Protein AF-A0A2S2QMV0-F1 (afdb_monomer_lite)

Sequence (552 aa):
MNSTLVANVKKAFTGETRDLVDPFVQVSFAGLTGKTSVRKHSYSPVWNEQIVFSEMFPPLCQRIKIQLKDNDPVNTIIGTHFIDLKSISNDGERGFPPTFGPTFIHMYGSTRDYSILDKHATLNTGLGEGVSYRARLLVAIRTEITENTEFMNSGVDVEPTYPITETSYCRNEEFFLFMTILDASMIDKKLGEKPIYFELSIGNAGNMIDGHNESSSQEDHDKINVLESVISESWQSTTAAIKPISNDKVYYYLPLREDKPCLHVKSIWPDYRRRMYNSNIINKISDKLEEGLNEVSFLVDDDDPGKEEKLKFVLDELSSSCNRYVNFTKGVGCGQGLGKTKLDKERMKLCLREMEQIGKMSRTLKAIVTKNSFKERYRTATSYLQKIKALIEDPQHSLPDIFLWMVSNGKRVAYQRIMARHLIYSVADEECGKFCSKVHTMFLKLPGKKNYGSSGWSVPAKLQVYTWLGEMKHKKYLANGLPKGYNITPELFNAENPRLPPPAYIHYCEKYTFQLRAYMYQARSLIGSDASGLSDPYAQIIFCENSTKTQV

Secondary structure (DSSP, 8-state):
--HHHHHHHHHHHH-----S--EEEEEEETTEEEEPPPPSS-SS----EEEEEE--SS-S--EEEEEEEE-STT--EEEEEEEEHHHH-B-STT-B--EEEEEEEEEEES----SSS-TTGGGTTTSS---EEEEEEEEEEE------TT--S-EEEEEE-PPP-GGGT--EEEEEEEEEEEEEE-B-TTTTTS-EEEEEEETTBT--SS-----TT-SSS-TTS-S-----SS-B-BPPPB--B-SSSS-BB---TTEEEEEEEEEEEE--HHHHHHHHHHHHHHHHHHHHHHHHHHHHHTT-TTHHHHHHHHHHHHHHHHHHHHHHHHHT-----TT--HHHHHHHHHHHHHHHHHHHHHHHHHHT--TTTHHHHHHHHHHHHHHHHHHH--SS--SPPEEEEEEETTEEEEEEEE-GGGTB--SSGGGS-TTBTEEEEEE-B-SGGGGSSTTTT--S-EEEEEEEEEEGGGGGGTTTTSPTTB---HHHHTTT-TTSPPPSEEEB----------------SPPP-STTS------EEEETTEEEE---

Foldseek 3Di:
DFLVVVVVVCCVVVVDLFADFFKKKWKDWLNDIDIFDTRPRDPDDDGQKDKDWQDDPPRPTFKMKMWIFGPDPVGQTLFIDIDGQVLQWDDDPLIDGRKDDQAKDWGAFADPPPDPDRVGSVRRVVPDDGQDTRDIDRDIDDDDDDPDPPSPDTDIDMGHHDDDDVVQAFDKFKKKKKKWFPWKKQAPLVQQAFWKKKFKDFRLWRDDRRDSSDGSPPPDDDPPPDPWDRPVPFFARMADTFHWDDPVSRMTIGCCDFWIFMGMTMTMFTAPLVLLLLLLLLVVLLVLLVVLLVVLVVCVVVVNPCSLVSLLVSLQSLLVSLVVSLVVLVVVDLDPDRNQTPSNSSLSVVSNVLSNVSSVVSNVLSVPRDPVCPVVSSVVSVVSSVVSVSSSDNSRAGTGWMKMFMDGPSDGFWIDTGRVSLAEDDPPVSSHHVQHLEWDKDFIFGPHPCCPDPSVPSRNIITTMRIHMYGQCCQLCRCVSPDPQKDCPVQNNVSNPSPRHRDRIIGGHDDDDDDDDDDDPDDPPDAQPDPVRDDDDWDWDDDRRDIDIDDD

pLDDT: mean 84.4, std 15.53, range [34.38, 98.81]

InterPro domains:
  IPR000008 C2 domain [PF00168] (18-91)
  IPR000008 C2 domain [PF00168] (515-552)
  IPR000008 C2 domain [PS50004] (1-100)
  IPR000008 C2 domain [SM00239] (9-97)
  IPR012561 Ferlin B-domain [PF08150] (395-470)
  IPR012561 Ferlin B-domain [SM01201] (395-471)
  IPR035892 C2 domain superfamily [G3DSA:2.60.40.150] (4-100)
  IPR035892 C2 domain superfamily [SSF49562] (17-95)
  IPR035892 C2 domain superfamily [SSF49562] (503-548)
  IPR037721 Ferlin family [PTHR12546] (1-552)
  IPR037722 Ferlin, third C2 domain [cd04018] (1-135)

Radius of gyration: 26.83 Å; chains: 1; bounding box: 84×67×64 Å

Organism: NCBI:txid143950

Structure (mmCIF, N/CA/C/O backbone):
data_AF-A0A2S2QMV0-F1
#
_entry.id   AF-A0A2S2QMV0-F1
#
loop_
_atom_site.group_PDB
_atom_site.id
_atom_site.type_symbol
_atom_site.label_atom_id
_atom_site.label_alt_id
_atom_site.label_comp_id
_atom_site.label_asym_id
_atom_site.label_entity_id
_atom_site.label_seq_id
_atom_site.pdbx_PDB_ins_code
_atom_site.Cartn_x
_atom_site.Cartn_y
_atom_site.Cartn_z
_atom_site.occupancy
_atom_site.B_iso_or_equiv
_atom_site.auth_seq_id
_atom_site.auth_comp_id
_atom_site.auth_asym_id
_atom_site.auth_atom_id
_atom_site.pdbx_PDB_model_num
ATOM 1 N N . MET A 1 1 ? 0.467 -14.475 -25.519 1.00 35.50 1 MET A N 1
ATOM 2 C CA . MET A 1 1 ? 1.701 -15.252 -25.753 1.00 35.50 1 MET A CA 1
ATOM 3 C C . MET A 1 1 ? 2.567 -15.070 -24.527 1.00 35.50 1 MET A C 1
ATOM 5 O O . MET A 1 1 ? 2.626 -13.950 -24.041 1.00 35.50 1 MET A O 1
ATOM 9 N N . ASN A 1 2 ? 3.134 -16.154 -24.001 1.00 43.44 2 ASN A N 1
ATOM 10 C CA . ASN A 1 2 ? 3.945 -16.124 -22.783 1.00 43.44 2 ASN A CA 1
ATOM 11 C C . ASN A 1 2 ? 5.223 -15.291 -23.027 1.00 43.44 2 ASN A C 1
ATOM 13 O O . ASN A 1 2 ? 5.799 -15.400 -24.113 1.00 43.44 2 ASN A O 1
ATOM 17 N N . SER A 1 3 ? 5.655 -14.464 -22.073 1.00 44.03 3 SER A N 1
ATOM 18 C CA . SER A 1 3 ? 6.862 -13.616 -22.189 1.00 44.03 3 SER A CA 1
ATOM 19 C C . SER A 1 3 ? 8.101 -14.451 -22.522 1.00 44.03 3 SER A C 1
ATOM 21 O O . SER A 1 3 ? 8.885 -14.095 -23.398 1.00 44.03 3 SER A O 1
ATOM 23 N N . THR A 1 4 ? 8.194 -15.630 -21.909 1.00 45.97 4 THR A N 1
ATOM 24 C CA . THR A 1 4 ? 9.220 -16.647 -22.146 1.00 45.97 4 THR A CA 1
ATOM 25 C C . THR A 1 4 ? 9.154 -17.203 -23.559 1.00 45.97 4 THR A C 1
ATOM 27 O O . THR A 1 4 ? 10.189 -17.416 -24.167 1.00 45.97 4 THR A O 1
ATOM 30 N N . LEU A 1 5 ? 7.963 -17.401 -24.131 1.00 47.22 5 LEU A N 1
ATOM 31 C CA . LEU A 1 5 ? 7.820 -17.869 -25.514 1.00 47.22 5 LEU A CA 1
ATOM 32 C C . LEU A 1 5 ? 8.279 -16.804 -26.512 1.00 47.22 5 LEU A C 1
ATOM 34 O O . LEU A 1 5 ? 8.978 -17.140 -27.455 1.00 47.22 5 LEU A O 1
ATOM 38 N N . VAL A 1 6 ? 7.946 -15.529 -26.299 1.00 52.84 6 VAL A N 1
ATOM 39 C CA . VAL A 1 6 ? 8.402 -14.439 -27.183 1.00 52.84 6 VAL A CA 1
ATOM 40 C C . VAL A 1 6 ? 9.907 -14.207 -27.040 1.00 52.84 6 VAL A C 1
ATOM 42 O O . VAL A 1 6 ? 10.589 -14.047 -28.050 1.00 52.84 6 VAL A O 1
ATOM 45 N N . ALA A 1 7 ? 10.433 -14.247 -25.813 1.00 51.53 7 ALA A N 1
ATOM 46 C CA . ALA A 1 7 ? 11.866 -14.167 -25.548 1.00 51.53 7 ALA A CA 1
ATOM 47 C C . ALA A 1 7 ? 12.620 -15.355 -26.167 1.00 51.53 7 ALA A C 1
ATOM 49 O O . ALA A 1 7 ? 13.616 -15.147 -26.849 1.00 51.53 7 ALA A O 1
ATOM 50 N N . ASN A 1 8 ? 12.106 -16.582 -26.028 1.00 49.97 8 ASN A N 1
ATOM 51 C CA . ASN A 1 8 ? 12.705 -17.789 -26.606 1.00 49.97 8 ASN A CA 1
ATOM 52 C C . ASN A 1 8 ? 12.608 -17.814 -28.134 1.00 49.97 8 ASN A C 1
ATOM 54 O O . ASN A 1 8 ? 13.552 -18.239 -28.790 1.00 49.97 8 ASN A O 1
ATOM 58 N N . VAL A 1 9 ? 11.504 -17.332 -28.712 1.00 54.62 9 VAL A N 1
ATOM 59 C CA . VAL A 1 9 ? 11.345 -17.202 -30.166 1.00 54.62 9 VAL A CA 1
ATOM 60 C C . VAL A 1 9 ? 12.324 -16.161 -30.705 1.00 54.62 9 VAL A C 1
ATOM 62 O O . VAL A 1 9 ? 13.076 -16.473 -31.619 1.00 54.62 9 VAL A O 1
ATOM 65 N N . LYS A 1 10 ? 12.407 -14.961 -30.113 1.00 49.97 10 LYS A N 1
ATOM 66 C CA . LYS A 1 10 ? 13.417 -13.968 -30.520 1.00 49.97 10 LYS A CA 1
ATOM 67 C C . LYS A 1 10 ? 14.837 -14.512 -30.360 1.00 49.97 10 LYS A C 1
ATOM 69 O O . LYS A 1 10 ? 15.601 -14.416 -31.309 1.00 49.97 10 LYS A O 1
ATOM 74 N N . LYS A 1 11 ? 15.152 -15.162 -29.236 1.00 54.34 11 LYS A N 1
ATOM 75 C CA . LYS A 1 11 ? 16.451 -15.807 -28.980 1.00 54.34 11 LYS A CA 1
ATOM 76 C C . LYS A 1 11 ? 16.794 -16.865 -30.035 1.00 54.34 11 LYS A C 1
ATOM 78 O O . LYS A 1 11 ? 17.934 -16.927 -30.481 1.00 54.34 11 LYS A O 1
ATOM 83 N N . ALA A 1 12 ? 15.810 -17.652 -30.475 1.00 49.97 12 ALA A N 1
ATOM 84 C CA . ALA A 1 12 ? 15.980 -18.653 -31.528 1.00 49.97 12 ALA A CA 1
ATOM 85 C C . ALA A 1 12 ? 16.178 -18.040 -32.928 1.00 49.97 12 ALA A C 1
ATOM 87 O O . ALA A 1 12 ? 16.845 -18.649 -33.759 1.00 49.97 12 ALA A O 1
ATOM 88 N N . PHE A 1 13 ? 15.624 -16.851 -33.193 1.00 51.19 13 PHE A N 1
ATOM 89 C CA . PHE A 1 13 ? 15.734 -16.178 -34.493 1.00 51.19 13 PHE A CA 1
ATOM 90 C C . PHE A 1 13 ? 16.937 -15.233 -34.615 1.00 51.19 13 PHE A C 1
ATOM 92 O O . PHE A 1 13 ? 17.467 -15.088 -35.712 1.00 51.19 13 PHE A O 1
ATOM 99 N N . THR A 1 14 ? 17.364 -14.574 -33.533 1.00 51.66 14 THR A N 1
ATOM 100 C CA . THR A 1 14 ? 18.439 -13.565 -33.577 1.00 51.66 14 THR A CA 1
ATOM 101 C C . THR A 1 14 ? 19.782 -14.079 -33.072 1.00 51.66 14 THR A C 1
ATOM 103 O O . THR A 1 14 ? 20.793 -13.429 -33.314 1.00 51.66 14 THR A O 1
ATOM 106 N N . GLY A 1 15 ? 19.820 -15.208 -32.355 1.00 42.16 15 GLY A N 1
ATOM 107 C CA . GLY A 1 15 ? 21.047 -15.743 -31.753 1.00 42.16 15 GLY A CA 1
ATOM 108 C C . GLY A 1 15 ? 21.656 -14.865 -30.648 1.00 42.16 15 GLY A C 1
ATOM 109 O O . GLY A 1 15 ? 22.658 -15.251 -30.055 1.00 42.16 15 GLY A O 1
ATOM 110 N N . GLU A 1 16 ? 21.063 -13.706 -30.338 1.00 44.50 16 GLU A N 1
ATOM 111 C CA . GLU A 1 16 ? 21.567 -12.772 -29.331 1.00 44.50 16 GLU A CA 1
ATOM 112 C C . GLU A 1 16 ? 20.930 -13.037 -27.959 1.00 44.50 16 GLU A C 1
ATOM 114 O O . GLU A 1 16 ? 19.715 -12.954 -27.772 1.00 44.50 16 GLU A O 1
ATOM 119 N N . THR A 1 17 ? 21.774 -13.304 -26.964 1.00 54.22 17 THR A N 1
ATOM 120 C CA . THR A 1 17 ? 21.455 -13.384 -25.529 1.00 54.22 17 THR A CA 1
ATOM 121 C C . THR A 1 17 ? 21.365 -11.991 -24.896 1.00 54.22 17 THR A C 1
ATOM 123 O O . THR A 1 17 ? 21.917 -11.762 -23.827 1.00 54.22 17 THR A O 1
ATOM 126 N N . ARG A 1 18 ? 20.730 -11.016 -25.550 1.00 62.44 18 ARG A N 1
ATOM 127 C CA . ARG A 1 18 ? 20.651 -9.632 -25.050 1.00 62.44 18 ARG A CA 1
ATOM 128 C C . ARG A 1 18 ? 19.257 -9.301 -24.527 1.00 62.44 18 ARG A C 1
ATOM 130 O O . ARG A 1 18 ? 18.262 -9.790 -25.065 1.00 62.44 18 ARG A O 1
ATOM 137 N N . ASP A 1 19 ? 19.191 -8.472 -23.486 1.00 74.44 19 ASP A N 1
ATOM 138 C CA . ASP A 1 19 ? 17.917 -7.992 -22.947 1.00 74.44 19 ASP A CA 1
ATOM 139 C C . ASP A 1 19 ? 17.164 -7.170 -24.011 1.00 74.44 19 ASP A C 1
ATOM 141 O O . ASP A 1 19 ? 17.761 -6.547 -24.887 1.00 74.44 19 ASP A O 1
ATOM 145 N N . LEU A 1 20 ? 15.830 -7.167 -23.952 1.00 79.25 20 LEU A N 1
ATOM 146 C CA . LEU A 1 20 ? 14.989 -6.665 -25.051 1.00 79.25 20 LEU A CA 1
ATOM 147 C C . LEU A 1 20 ? 14.613 -5.179 -24.963 1.00 79.25 20 LEU A C 1
ATOM 149 O O . LEU A 1 20 ? 13.824 -4.730 -25.792 1.00 79.25 20 LEU A O 1
ATOM 153 N N . VAL A 1 21 ? 15.090 -4.460 -23.949 1.00 83.62 21 VAL A N 1
ATOM 154 C CA . VAL A 1 21 ? 14.690 -3.073 -23.668 1.00 83.62 21 VAL A CA 1
ATOM 155 C C . VAL A 1 21 ? 15.890 -2.140 -23.700 1.00 83.62 21 VAL A C 1
ATOM 157 O O . VAL A 1 21 ? 16.972 -2.491 -23.225 1.00 83.62 21 VAL A O 1
ATOM 160 N N . ASP A 1 22 ? 15.651 -0.926 -24.181 1.00 91.44 22 ASP A N 1
ATOM 161 C CA . ASP A 1 22 ? 16.595 0.180 -24.236 1.00 91.44 22 ASP A CA 1
ATOM 162 C C . ASP A 1 22 ? 16.148 1.297 -23.266 1.00 91.44 22 ASP A C 1
ATOM 164 O O . ASP A 1 22 ? 15.616 2.329 -23.698 1.00 91.44 22 ASP A O 1
ATOM 168 N N . PRO A 1 23 ? 16.269 1.112 -21.936 1.00 94.81 23 PRO A N 1
ATOM 169 C CA . PRO A 1 23 ? 15.615 1.994 -20.983 1.00 94.81 23 PRO A CA 1
ATOM 170 C C . PRO A 1 23 ? 16.273 3.370 -20.837 1.00 94.81 23 PRO A C 1
ATOM 172 O O . PRO A 1 23 ? 17.500 3.527 -20.840 1.00 94.81 23 PRO A O 1
ATOM 175 N N . PHE A 1 24 ? 15.427 4.365 -20.574 1.00 97.25 24 PHE A N 1
ATOM 176 C CA . PHE A 1 24 ? 15.803 5.691 -20.083 1.00 97.25 24 PHE A CA 1
ATOM 177 C C . PHE A 1 24 ? 14.747 6.237 -19.114 1.00 97.25 24 PHE A C 1
ATOM 179 O O . PHE A 1 24 ? 13.583 5.821 -19.121 1.00 97.25 24 PHE A O 1
ATOM 186 N N . VAL A 1 25 ? 15.145 7.191 -18.274 1.00 98.06 25 VAL A N 1
ATOM 187 C CA . VAL A 1 25 ? 14.255 7.877 -17.335 1.00 98.06 25 VAL A CA 1
ATOM 188 C C . VAL A 1 25 ? 13.959 9.276 -17.857 1.00 98.06 25 VAL A C 1
ATOM 190 O O . VAL A 1 25 ? 14.867 10.028 -18.193 1.00 98.06 25 VAL A O 1
ATOM 193 N N . GLN A 1 26 ? 12.680 9.637 -17.899 1.00 97.88 26 GLN A N 1
ATOM 194 C CA . GLN A 1 26 ? 12.208 10.986 -18.192 1.00 97.88 26 GLN A CA 1
ATOM 195 C C . GLN A 1 26 ? 11.601 11.591 -16.923 1.00 97.88 26 GLN A C 1
ATOM 197 O O . GLN A 1 26 ? 10.689 11.008 -16.330 1.00 97.88 26 GLN A O 1
ATOM 202 N N . VAL A 1 27 ? 12.072 12.771 -16.529 1.00 97.88 27 VAL A N 1
ATOM 203 C CA . VAL A 1 27 ? 11.554 13.521 -15.381 1.00 97.88 27 VAL A CA 1
ATOM 204 C C . VAL A 1 27 ? 10.907 14.803 -15.883 1.00 97.88 27 VAL A C 1
ATOM 206 O O . VAL A 1 27 ? 11.510 15.536 -16.661 1.00 97.88 27 VAL A O 1
ATOM 209 N N . SE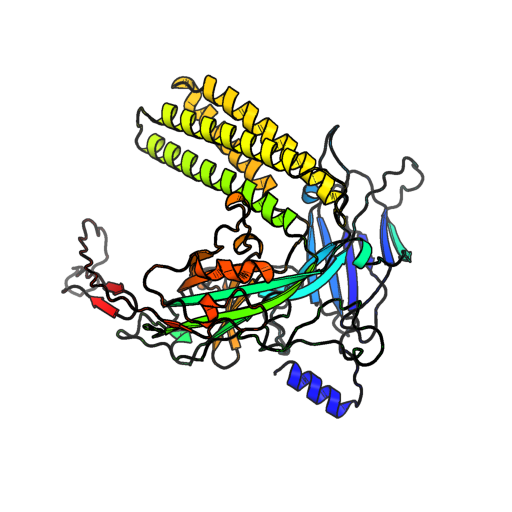R A 1 28 ? 9.682 15.070 -15.441 1.00 95.81 28 SER A N 1
ATOM 210 C CA . SER A 1 28 ? 8.955 16.302 -15.746 1.00 95.81 28 SER A CA 1
ATOM 211 C C . SER A 1 28 ? 8.564 17.015 -14.455 1.00 95.81 28 SER A C 1
ATOM 213 O O . SER A 1 28 ? 7.961 16.408 -13.563 1.00 95.81 28 SER A O 1
ATOM 215 N N . PHE A 1 29 ? 8.884 18.302 -14.368 1.00 93.81 29 PHE A N 1
ATOM 216 C CA . PHE A 1 29 ? 8.638 19.144 -13.200 1.00 93.81 29 PHE A CA 1
ATOM 217 C C . PHE A 1 29 ? 8.467 20.604 -13.635 1.00 93.81 29 PHE A C 1
ATOM 219 O O . PHE A 1 29 ? 9.206 21.066 -14.491 1.00 93.81 29 PHE A O 1
ATOM 226 N N . ALA A 1 30 ? 7.472 21.317 -13.094 1.00 89.12 30 ALA A N 1
ATOM 227 C CA . ALA A 1 30 ? 7.210 22.731 -13.411 1.00 89.12 30 ALA A CA 1
ATOM 228 C C . ALA A 1 30 ? 7.111 23.071 -14.921 1.00 89.12 30 ALA A C 1
ATOM 230 O O . ALA A 1 30 ? 7.470 24.157 -15.350 1.00 89.12 30 ALA A O 1
ATOM 231 N N . GLY A 1 31 ? 6.611 22.143 -15.747 1.00 88.25 31 GLY A N 1
ATOM 232 C CA . GLY A 1 31 ? 6.529 22.319 -17.209 1.00 88.25 31 GLY A CA 1
ATOM 233 C C . GLY A 1 31 ? 7.834 22.016 -17.956 1.00 88.25 31 GLY A C 1
ATOM 234 O O . GLY A 1 31 ? 7.816 21.819 -19.168 1.00 88.25 31 GLY A O 1
ATOM 235 N N . LEU A 1 32 ? 8.939 21.876 -17.232 1.00 92.50 32 LEU A N 1
ATOM 236 C CA . LEU A 1 32 ? 10.234 21.464 -17.744 1.00 92.50 32 LEU A CA 1
ATOM 237 C C . LEU A 1 32 ? 10.337 19.934 -17.820 1.00 92.50 32 LEU A C 1
ATOM 239 O O . LEU A 1 32 ? 9.654 19.205 -17.093 1.00 92.50 32 LEU A O 1
ATOM 243 N N . THR A 1 33 ? 11.179 19.418 -18.718 1.00 96.38 33 THR A N 1
ATOM 244 C CA . THR A 1 33 ? 11.419 17.974 -18.866 1.00 96.38 33 THR A CA 1
ATOM 245 C C . THR A 1 33 ? 12.879 17.687 -19.188 1.00 96.38 33 THR A C 1
ATOM 247 O O . THR A 1 33 ? 13.418 18.238 -20.140 1.00 96.38 33 THR A O 1
ATOM 250 N N . GLY A 1 34 ? 13.480 16.768 -18.433 1.00 97.19 34 GLY A N 1
ATOM 251 C CA . GLY A 1 34 ? 14.809 16.214 -18.691 1.00 97.19 34 GLY A CA 1
ATOM 252 C C . GLY A 1 34 ? 14.755 14.702 -18.863 1.00 97.19 34 GLY A C 1
ATOM 253 O O . GLY A 1 34 ? 13.796 14.047 -18.439 1.00 97.19 34 GLY A O 1
ATOM 254 N N . LYS A 1 35 ? 15.780 14.135 -19.500 1.00 97.62 35 LYS A N 1
ATOM 255 C CA . LYS A 1 35 ? 15.899 12.689 -19.701 1.00 97.62 35 LYS A CA 1
ATOM 256 C C . LYS A 1 35 ? 17.334 12.222 -19.519 1.00 97.62 35 LYS A C 1
ATOM 258 O O . LYS A 1 35 ? 18.256 12.930 -19.905 1.00 97.62 35 LYS A O 1
ATOM 263 N N . THR A 1 36 ? 17.493 11.021 -18.986 1.00 98.12 36 THR A N 1
ATOM 264 C CA . THR A 1 36 ? 18.790 10.346 -18.947 1.00 98.12 36 THR A CA 1
ATOM 265 C C . THR A 1 36 ? 19.206 9.876 -20.342 1.00 98.12 36 THR A C 1
ATOM 267 O O . THR A 1 36 ? 18.396 9.837 -21.278 1.00 98.12 36 THR A O 1
ATOM 270 N N . SER A 1 37 ? 20.455 9.442 -20.475 1.00 97.12 37 SER A N 1
ATOM 271 C CA . SER A 1 37 ? 20.905 8.655 -21.619 1.00 97.12 37 SER A CA 1
ATOM 272 C C . SER A 1 37 ? 20.136 7.330 -21.741 1.00 97.12 37 SER A C 1
ATOM 274 O O . SER A 1 37 ? 19.570 6.800 -20.778 1.00 97.12 37 SER A O 1
ATOM 276 N N . VAL A 1 38 ? 20.099 6.789 -22.961 1.00 97.00 38 VAL A N 1
ATOM 277 C CA . VAL A 1 38 ? 19.508 5.478 -23.256 1.00 97.00 38 VAL A CA 1
ATOM 278 C C . VAL A 1 38 ? 20.553 4.399 -22.996 1.00 97.00 38 VAL A C 1
ATOM 280 O O . VAL A 1 38 ? 21.647 4.437 -23.567 1.00 97.00 38 VAL A O 1
ATOM 283 N N . ARG A 1 39 ? 20.222 3.413 -22.159 1.00 93.94 39 ARG A N 1
ATOM 284 C CA . ARG A 1 39 ? 21.043 2.209 -21.983 1.00 93.94 39 ARG A CA 1
ATOM 285 C C . ARG A 1 39 ? 20.501 1.128 -22.898 1.00 93.94 39 ARG A C 1
ATOM 287 O O . ARG A 1 39 ? 19.346 0.770 -22.766 1.00 93.94 39 ARG A O 1
ATOM 294 N N . LYS A 1 40 ? 21.312 0.640 -23.836 1.00 91.00 40 LYS A N 1
ATOM 295 C CA . LYS A 1 40 ? 20.860 -0.364 -24.805 1.00 91.00 40 LYS A CA 1
ATOM 296 C C . LYS A 1 40 ? 20.841 -1.758 -24.190 1.00 91.00 40 LYS A C 1
ATOM 298 O O . LYS A 1 40 ? 21.808 -2.116 -23.520 1.00 91.00 40 LYS A O 1
ATOM 303 N N . HIS A 1 41 ? 19.806 -2.533 -24.486 1.00 86.19 41 HIS A N 1
ATOM 304 C CA . HIS A 1 41 ? 19.665 -3.943 -24.137 1.00 86.19 41 HIS A CA 1
ATOM 305 C C . HIS A 1 41 ? 19.967 -4.235 -22.660 1.00 86.19 41 HIS A C 1
ATOM 307 O O . HIS A 1 41 ? 20.862 -5.023 -22.351 1.00 86.19 41 HIS A O 1
ATOM 313 N N . SER A 1 42 ? 19.254 -3.584 -21.735 1.00 85.06 42 SER A N 1
ATOM 314 C CA . SER A 1 42 ? 19.527 -3.729 -20.299 1.00 85.06 42 SER A CA 1
ATOM 315 C C . SER A 1 42 ? 18.264 -3.738 -19.439 1.00 85.06 42 SER A C 1
ATOM 317 O O . SER A 1 42 ? 17.537 -2.752 -19.390 1.00 85.06 42 SER A O 1
ATOM 319 N N . TYR A 1 43 ? 18.037 -4.815 -18.681 1.00 83.62 43 TYR A N 1
ATOM 320 C CA . TYR A 1 43 ? 17.015 -4.863 -17.625 1.00 83.62 43 TYR A CA 1
ATOM 321 C C . TYR A 1 43 ? 17.477 -4.257 -16.290 1.00 83.62 43 TYR A C 1
ATOM 323 O O . TYR A 1 43 ? 16.636 -3.938 -15.450 1.00 83.62 43 TYR A O 1
ATOM 331 N N . SER A 1 44 ? 18.786 -4.048 -16.110 1.00 85.88 44 SER A N 1
ATOM 332 C CA . SER A 1 44 ? 19.392 -3.434 -14.914 1.00 85.88 44 SER A CA 1
ATOM 333 C C . SER A 1 44 ? 20.286 -2.236 -15.280 1.00 85.88 44 SER A C 1
ATOM 335 O O . SER A 1 44 ? 21.499 -2.277 -15.070 1.00 85.88 44 SER A O 1
ATOM 337 N N . PRO A 1 45 ? 19.718 -1.170 -15.871 1.00 90.56 45 PRO A N 1
ATOM 338 C CA . PRO A 1 45 ? 20.487 -0.019 -16.331 1.00 90.56 45 PRO A CA 1
ATOM 339 C C . PRO A 1 45 ? 21.073 0.798 -15.170 1.00 90.56 45 PRO A C 1
ATOM 341 O O . PRO A 1 45 ? 20.397 1.091 -14.185 1.00 90.56 45 PRO A O 1
ATOM 344 N N . VAL A 1 46 ? 22.316 1.252 -15.342 1.00 91.88 46 VAL A N 1
ATOM 345 C CA . VAL A 1 46 ? 22.982 2.211 -14.449 1.00 91.88 46 VAL A CA 1
ATOM 346 C C . VAL A 1 46 ? 23.261 3.489 -15.236 1.00 91.88 46 VAL A C 1
ATOM 348 O O . VAL A 1 46 ? 24.060 3.491 -16.174 1.00 91.88 46 VAL A O 1
ATOM 351 N N . TRP A 1 47 ? 22.587 4.589 -14.895 1.00 94.69 47 TRP A N 1
ATOM 352 C CA . TRP A 1 47 ? 22.782 5.874 -15.581 1.00 94.69 47 TRP A CA 1
ATOM 353 C C . TRP A 1 47 ? 23.899 6.702 -14.957 1.00 94.69 47 TRP A C 1
ATOM 355 O O . TRP A 1 47 ? 24.778 7.133 -15.694 1.00 94.69 47 TRP A O 1
ATOM 365 N N . ASN A 1 48 ? 23.910 6.844 -13.625 1.00 93.50 48 ASN A N 1
ATOM 366 C CA . ASN A 1 48 ? 24.794 7.767 -12.900 1.00 93.50 48 ASN A CA 1
ATOM 367 C C . ASN A 1 48 ? 24.711 9.197 -13.459 1.00 93.50 48 ASN A C 1
ATOM 369 O O . ASN A 1 48 ? 25.720 9.853 -13.700 1.00 93.50 48 ASN A O 1
ATOM 373 N N . GLU A 1 49 ? 23.485 9.674 -13.665 1.00 96.00 49 GLU A N 1
ATOM 374 C CA . GLU A 1 49 ? 23.182 11.017 -14.160 1.00 96.00 49 GLU A CA 1
ATOM 375 C C . GLU A 1 49 ? 22.243 11.729 -13.181 1.00 96.00 49 GLU A C 1
ATOM 377 O O . GLU A 1 49 ? 21.369 11.100 -12.576 1.00 96.00 49 GLU A O 1
ATOM 382 N N . GLN A 1 50 ? 22.413 13.040 -13.042 1.00 95.56 50 GLN A N 1
ATOM 383 C CA . GLN A 1 50 ? 21.493 13.930 -12.342 1.00 95.56 50 GLN A CA 1
ATOM 384 C C . GLN A 1 50 ? 20.822 14.869 -13.346 1.00 95.56 50 GLN A C 1
ATOM 386 O O . GLN A 1 50 ? 21.458 15.347 -14.282 1.00 95.56 50 GLN A O 1
ATOM 391 N N . ILE A 1 51 ? 19.526 15.116 -13.154 1.00 96.38 51 ILE A N 1
ATOM 392 C CA . ILE A 1 51 ? 18.747 16.057 -13.963 1.00 96.38 51 ILE A CA 1
ATOM 393 C C . ILE A 1 51 ? 18.482 17.281 -13.088 1.00 96.38 51 ILE A C 1
ATOM 395 O O . ILE A 1 51 ? 17.755 17.182 -12.096 1.00 96.38 51 ILE A O 1
ATOM 399 N N . VAL A 1 52 ? 19.094 18.407 -13.439 1.00 94.38 52 VAL A N 1
ATOM 400 C CA . VAL A 1 52 ? 19.035 19.661 -12.687 1.00 94.38 52 VAL A CA 1
ATOM 401 C C . VAL A 1 52 ? 17.939 20.533 -13.285 1.00 94.38 52 VAL A C 1
ATOM 403 O O . VAL A 1 52 ? 17.982 20.874 -14.462 1.00 94.38 52 VAL A O 1
ATOM 406 N N . PHE A 1 53 ? 16.937 20.865 -12.472 1.00 91.88 53 PHE A N 1
ATOM 407 C CA . PHE A 1 53 ? 15.871 21.794 -12.839 1.00 91.88 53 PHE A CA 1
ATOM 408 C C . PHE A 1 53 ? 16.135 23.135 -12.159 1.00 91.88 53 PHE A C 1
ATOM 410 O O . PHE A 1 53 ? 16.084 23.217 -10.931 1.00 91.88 53 PHE A O 1
ATOM 417 N N . SER A 1 54 ? 16.376 24.169 -12.957 1.00 89.12 54 SER A N 1
ATOM 418 C CA . SER A 1 54 ? 16.521 25.546 -12.485 1.00 89.12 54 SER A CA 1
ATOM 419 C C . SER A 1 54 ? 15.169 26.239 -12.608 1.00 89.12 54 SER A C 1
ATOM 421 O O . SER A 1 54 ? 14.670 26.409 -13.717 1.00 89.12 54 SER A O 1
ATOM 423 N N . GLU A 1 55 ? 14.541 26.575 -11.481 1.00 81.88 55 GLU A N 1
ATOM 424 C CA . GLU A 1 55 ? 13.211 27.193 -11.422 1.00 81.88 55 GLU A CA 1
ATOM 425 C C . GLU A 1 55 ? 13.061 28.037 -10.144 1.00 81.88 55 GLU A C 1
ATOM 427 O O . GLU A 1 55 ? 13.750 27.799 -9.149 1.00 81.88 55 GLU A O 1
ATOM 432 N N . MET A 1 56 ? 12.146 29.011 -10.150 1.00 78.94 56 MET A N 1
ATOM 433 C CA . MET A 1 56 ? 11.850 29.851 -8.988 1.00 78.94 56 MET A CA 1
ATOM 434 C C . MET A 1 56 ? 11.373 29.031 -7.777 1.00 78.94 56 MET A C 1
ATOM 436 O O . MET A 1 56 ? 10.550 28.116 -7.889 1.00 78.94 56 MET A O 1
ATOM 440 N N . PHE A 1 57 ? 11.844 29.418 -6.587 1.00 72.81 57 PHE A N 1
ATOM 441 C CA . PHE A 1 57 ? 11.466 28.814 -5.309 1.00 72.81 57 PHE A CA 1
ATOM 442 C C . PHE A 1 57 ? 10.655 29.802 -4.441 1.00 72.81 57 PHE A C 1
ATOM 444 O O . PHE A 1 57 ? 11.068 30.953 -4.309 1.00 72.81 57 PHE A O 1
ATOM 451 N N . PRO A 1 58 ? 9.546 29.384 -3.796 1.00 69.19 58 PRO A N 1
ATOM 452 C CA . PRO A 1 58 ? 8.952 28.050 -3.837 1.00 69.19 58 PRO A CA 1
ATOM 453 C C . PRO A 1 58 ? 8.214 27.792 -5.165 1.00 69.19 58 PRO A C 1
ATOM 455 O O . PRO A 1 58 ? 7.462 28.651 -5.631 1.00 69.19 58 PRO A O 1
ATOM 458 N N . PRO A 1 59 ? 8.369 26.602 -5.770 1.00 69.00 59 PRO A N 1
ATOM 459 C CA . PRO A 1 59 ? 7.712 26.291 -7.030 1.00 69.00 59 PRO A CA 1
ATOM 460 C C . PRO A 1 59 ? 6.191 26.201 -6.842 1.00 69.00 59 PRO A C 1
ATOM 462 O O . PRO A 1 59 ? 5.685 25.524 -5.941 1.00 69.00 59 PRO A O 1
ATOM 465 N N . LEU A 1 60 ? 5.432 26.827 -7.749 1.00 75.38 60 LEU A N 1
ATOM 466 C CA . LEU A 1 60 ? 3.971 26.663 -7.803 1.00 75.38 60 LEU A CA 1
ATOM 467 C C . LEU A 1 60 ? 3.580 25.224 -8.182 1.00 75.38 60 LEU A C 1
ATOM 469 O O . LEU A 1 60 ? 2.510 24.738 -7.812 1.00 75.38 60 LEU A O 1
ATOM 473 N N . CYS A 1 61 ? 4.463 24.517 -8.895 1.00 80.38 61 CYS A N 1
ATOM 474 C CA . CYS A 1 61 ? 4.299 23.105 -9.209 1.00 80.38 61 CYS A CA 1
ATOM 475 C C . CYS A 1 61 ? 4.655 22.234 -7.999 1.00 80.38 61 CYS A C 1
ATOM 477 O O . CYS A 1 61 ? 5.768 22.284 -7.489 1.00 80.38 61 CYS A O 1
ATOM 479 N N . GLN A 1 62 ? 3.715 21.392 -7.573 1.00 86.56 62 GLN A N 1
ATOM 480 C CA . GLN A 1 62 ? 3.857 20.563 -6.371 1.00 86.56 62 GLN A CA 1
ATOM 481 C C . GLN A 1 62 ? 4.146 19.090 -6.681 1.00 86.56 62 GLN A C 1
ATOM 483 O O . GLN A 1 62 ? 4.233 18.283 -5.766 1.00 86.56 62 GLN A O 1
ATOM 488 N N . ARG A 1 63 ? 4.274 18.696 -7.954 1.00 92.62 63 ARG A N 1
ATOM 489 C CA . ARG A 1 63 ? 4.382 17.280 -8.332 1.00 92.62 63 ARG A CA 1
ATOM 490 C C . ARG A 1 63 ? 5.485 17.051 -9.356 1.00 92.62 63 ARG A C 1
ATOM 492 O O . ARG A 1 63 ? 5.434 17.587 -10.458 1.00 92.62 63 ARG A O 1
ATOM 499 N N . ILE A 1 64 ? 6.422 16.178 -9.007 1.00 95.44 64 ILE A N 1
ATOM 500 C CA . ILE A 1 64 ? 7.440 15.643 -9.910 1.00 95.44 64 ILE A CA 1
ATOM 501 C C . ILE A 1 64 ? 6.883 14.366 -10.539 1.00 95.44 64 ILE A C 1
ATOM 503 O O . ILE A 1 64 ? 6.402 13.474 -9.835 1.00 95.44 64 ILE A O 1
ATOM 507 N N . LYS A 1 65 ? 6.940 14.268 -11.868 1.00 97.00 65 LYS A N 1
ATOM 508 C CA . LYS A 1 65 ? 6.575 13.063 -12.618 1.00 97.00 65 LYS A CA 1
ATOM 509 C C . LYS A 1 65 ? 7.842 12.365 -13.095 1.00 97.00 65 LYS A C 1
ATOM 511 O O . LYS A 1 65 ? 8.615 12.955 -13.838 1.00 97.00 65 LYS A O 1
ATOM 516 N N . ILE A 1 66 ? 8.010 11.101 -12.723 1.00 97.94 66 ILE A N 1
ATOM 517 C CA . ILE A 1 66 ? 9.128 10.251 -13.140 1.00 97.94 66 ILE A CA 1
ATOM 518 C C . ILE A 1 66 ? 8.566 9.129 -14.008 1.00 97.94 66 ILE A C 1
ATOM 520 O O . ILE A 1 66 ? 7.662 8.408 -13.583 1.00 97.94 66 ILE A O 1
ATOM 524 N N . GLN A 1 67 ? 9.081 8.974 -15.224 1.00 97.50 67 GLN A N 1
ATOM 525 C CA . GLN A 1 67 ? 8.675 7.921 -16.150 1.00 97.50 67 GLN A CA 1
ATOM 526 C C . GLN A 1 67 ? 9.881 7.085 -16.556 1.00 97.50 67 GLN A C 1
ATOM 528 O O . GLN A 1 67 ? 10.858 7.624 -17.066 1.00 97.50 67 GLN A O 1
ATOM 533 N N . LEU A 1 68 ? 9.784 5.771 -16.372 1.00 96.69 68 LEU A N 1
ATOM 534 C CA . LEU A 1 68 ? 10.704 4.816 -16.978 1.00 96.69 68 LEU A CA 1
ATOM 535 C C . LEU A 1 68 ? 10.143 4.425 -18.347 1.00 96.69 68 LEU A C 1
ATOM 537 O O . LEU A 1 68 ? 8.984 4.003 -18.447 1.00 96.69 68 LEU A O 1
ATOM 541 N N . LYS A 1 69 ? 10.945 4.588 -19.395 1.00 95.12 69 LYS A N 1
ATOM 542 C CA . LYS A 1 69 ? 10.557 4.359 -20.788 1.00 95.12 69 LYS A CA 1
ATOM 543 C C . LYS A 1 69 ? 11.537 3.432 -21.485 1.00 95.12 69 LYS A C 1
ATOM 545 O O . LYS A 1 69 ? 12.698 3.377 -21.102 1.00 95.12 69 LYS A O 1
ATOM 550 N N . ASP A 1 70 ? 11.039 2.751 -22.503 1.00 92.81 70 ASP A N 1
ATOM 551 C CA . ASP A 1 70 ? 11.823 2.008 -23.481 1.00 92.81 70 ASP A CA 1
ATOM 552 C C . ASP A 1 70 ? 12.002 2.868 -24.740 1.00 92.81 70 ASP A C 1
ATOM 554 O O . ASP A 1 70 ? 11.042 3.488 -25.208 1.00 92.81 70 ASP A O 1
ATOM 558 N N . ASN A 1 71 ? 13.219 2.936 -25.277 1.00 93.06 71 ASN A N 1
ATOM 559 C CA . ASN A 1 71 ? 13.536 3.665 -26.504 1.00 93.06 71 ASN A CA 1
ATOM 560 C C . ASN A 1 71 ? 13.205 2.829 -27.756 1.00 93.06 71 ASN A C 1
ATOM 562 O O . ASN A 1 71 ? 14.040 2.623 -28.637 1.00 93.06 71 ASN A O 1
ATOM 566 N N . ASP A 1 72 ? 11.967 2.349 -27.832 1.00 86.56 72 ASP A N 1
ATOM 567 C CA . ASP A 1 72 ? 11.415 1.663 -28.996 1.00 86.56 72 ASP A CA 1
ATOM 568 C C . ASP A 1 72 ? 10.734 2.668 -29.961 1.00 86.56 72 ASP A C 1
ATOM 570 O O . ASP A 1 72 ? 10.556 3.846 -29.626 1.00 86.56 72 ASP A O 1
ATOM 574 N N . PRO A 1 73 ? 10.321 2.257 -31.177 1.00 82.50 73 PRO A N 1
ATOM 575 C CA . PRO A 1 73 ? 9.701 3.166 -32.149 1.00 82.50 73 PRO A CA 1
ATOM 576 C C . PRO A 1 73 ? 8.431 3.881 -31.658 1.00 82.50 73 PRO A C 1
ATOM 578 O O . PRO A 1 73 ? 8.045 4.900 -32.228 1.00 82.50 73 PRO A O 1
ATOM 581 N N . VAL A 1 74 ? 7.771 3.358 -30.620 1.00 81.38 74 VAL A N 1
ATOM 582 C CA . VAL A 1 74 ? 6.544 3.927 -30.039 1.00 81.38 74 VAL A CA 1
ATOM 583 C C . VAL A 1 74 ? 6.789 4.631 -28.695 1.00 81.38 74 VAL A C 1
ATOM 585 O O . VAL A 1 74 ? 5.852 5.185 -28.122 1.00 81.38 74 VAL A O 1
ATOM 588 N N . ASN A 1 75 ? 8.038 4.674 -28.218 1.00 80.12 75 ASN A N 1
ATOM 589 C CA . ASN A 1 75 ? 8.455 5.158 -26.902 1.00 80.12 75 ASN A CA 1
ATOM 590 C C . ASN A 1 75 ? 7.602 4.598 -25.750 1.00 80.12 75 ASN A C 1
ATOM 592 O O . ASN A 1 75 ? 6.993 5.351 -24.974 1.00 80.12 75 ASN A O 1
ATOM 596 N N . THR A 1 76 ? 7.541 3.269 -25.651 1.00 89.31 76 THR A N 1
ATOM 597 C CA . THR A 1 76 ? 6.735 2.553 -24.658 1.00 89.31 76 THR A CA 1
ATOM 598 C C . THR A 1 76 ? 7.060 3.002 -23.230 1.00 89.31 76 THR A C 1
ATOM 600 O O . THR A 1 76 ? 8.205 3.008 -22.783 1.00 89.31 76 THR A O 1
ATOM 603 N N . ILE A 1 77 ? 6.026 3.350 -22.458 1.00 92.75 77 ILE A N 1
ATOM 604 C CA . ILE A 1 77 ? 6.166 3.663 -21.030 1.00 92.75 77 ILE A CA 1
ATOM 605 C C . ILE A 1 77 ? 6.113 2.360 -20.235 1.00 92.75 77 ILE A C 1
ATOM 607 O O . ILE A 1 77 ? 5.108 1.650 -20.265 1.00 92.75 77 ILE A O 1
ATOM 611 N N . ILE A 1 78 ? 7.175 2.071 -19.484 1.00 91.75 78 ILE A N 1
ATOM 612 C CA . ILE A 1 78 ? 7.276 0.893 -18.614 1.00 91.75 78 ILE A CA 1
ATOM 613 C C . ILE A 1 78 ? 6.516 1.132 -17.306 1.00 91.75 78 ILE A C 1
ATOM 615 O O . ILE A 1 78 ? 5.829 0.233 -16.814 1.00 91.75 78 ILE A O 1
ATOM 619 N N . GLY A 1 79 ? 6.626 2.342 -16.753 1.00 94.06 79 GLY A N 1
ATOM 620 C CA . GLY A 1 79 ? 5.949 2.750 -15.528 1.00 94.06 79 GLY A CA 1
ATOM 621 C C . GLY A 1 79 ? 6.091 4.244 -15.250 1.00 94.06 79 GLY A C 1
ATOM 622 O O . GLY A 1 79 ? 7.006 4.904 -15.743 1.00 94.06 79 GLY A O 1
ATOM 623 N N . THR A 1 80 ? 5.167 4.776 -14.451 1.00 96.56 80 THR A N 1
ATOM 624 C CA . THR A 1 80 ? 5.159 6.177 -14.018 1.00 96.56 80 THR A CA 1
ATOM 625 C C . THR A 1 80 ? 5.020 6.234 -12.502 1.00 96.56 80 THR A C 1
ATOM 627 O O . THR A 1 80 ? 4.195 5.528 -11.924 1.00 96.56 80 THR A O 1
ATOM 630 N N . HIS A 1 81 ? 5.799 7.098 -11.863 1.00 96.69 81 HIS A N 1
ATOM 631 C CA . HIS A 1 81 ? 5.691 7.410 -10.445 1.00 96.69 81 HIS A CA 1
ATOM 632 C C . HIS A 1 81 ? 5.608 8.927 -10.250 1.00 96.69 81 HIS A C 1
ATOM 634 O O . HIS A 1 81 ? 6.207 9.695 -11.006 1.00 96.69 81 HIS A O 1
ATOM 640 N N . PHE A 1 82 ? 4.847 9.357 -9.247 1.00 95.62 82 PHE A N 1
ATOM 641 C CA . PHE A 1 82 ? 4.674 10.766 -8.914 1.00 95.62 82 PHE A CA 1
ATOM 642 C C . PHE A 1 82 ? 5.154 11.012 -7.492 1.00 95.62 82 PHE A C 1
ATOM 644 O O . PHE A 1 82 ? 4.739 10.298 -6.583 1.00 95.62 82 PHE A O 1
ATOM 651 N N . ILE A 1 83 ? 5.959 12.054 -7.305 1.00 95.81 83 ILE A N 1
ATOM 652 C CA . ILE A 1 83 ? 6.398 12.515 -5.988 1.00 95.81 83 ILE A CA 1
ATOM 653 C C . ILE A 1 83 ? 5.782 13.892 -5.753 1.00 95.81 83 ILE A C 1
ATOM 655 O O . ILE A 1 83 ? 5.980 14.810 -6.549 1.00 95.81 83 ILE A O 1
ATOM 659 N N . ASP A 1 84 ? 4.995 14.019 -4.686 1.00 93.75 84 ASP A N 1
ATOM 660 C CA . ASP A 1 84 ? 4.422 15.295 -4.251 1.00 93.75 84 ASP A CA 1
ATOM 661 C C . ASP A 1 84 ? 5.423 16.016 -3.343 1.00 93.75 84 ASP A C 1
ATOM 663 O O . ASP A 1 84 ? 5.875 15.438 -2.350 1.00 93.75 84 ASP A O 1
ATOM 667 N N . LEU A 1 85 ? 5.765 17.265 -3.660 1.00 92.31 85 LEU A N 1
ATOM 668 C CA . LEU A 1 85 ? 6.705 18.068 -2.882 1.00 92.31 85 LEU A CA 1
ATOM 669 C C . LEU A 1 85 ? 6.260 18.192 -1.425 1.00 92.31 85 LEU A C 1
ATOM 671 O O . LEU A 1 85 ? 7.089 18.014 -0.539 1.00 92.31 85 LEU A O 1
ATOM 675 N N . LYS A 1 86 ? 4.955 18.350 -1.164 1.00 90.69 86 LYS A N 1
ATOM 676 C CA . LYS A 1 86 ? 4.410 18.449 0.201 1.00 90.69 86 LYS A CA 1
ATOM 677 C C . LYS A 1 86 ? 4.635 17.191 1.030 1.00 90.69 86 LYS A C 1
ATOM 679 O O . LYS A 1 86 ? 4.592 17.241 2.253 1.00 90.69 86 LYS A O 1
ATOM 684 N N . SER A 1 87 ? 4.839 16.045 0.379 1.00 93.06 87 SER A N 1
ATOM 685 C CA . SER A 1 87 ? 5.114 14.787 1.077 1.00 93.06 87 SER A CA 1
ATOM 686 C C . SER A 1 87 ? 6.583 14.647 1.491 1.00 93.06 87 SER A C 1
ATOM 688 O O . SER A 1 87 ? 6.879 13.870 2.406 1.00 93.06 87 SER A O 1
ATOM 690 N N . ILE A 1 88 ? 7.477 15.410 0.847 1.00 95.12 88 ILE A N 1
ATOM 691 C CA . ILE A 1 88 ? 8.939 15.341 0.983 1.00 95.12 88 ILE A CA 1
ATOM 692 C C . ILE A 1 88 ? 9.571 16.657 1.468 1.00 95.12 88 ILE A C 1
ATOM 694 O O . ILE A 1 88 ? 10.794 16.790 1.447 1.00 95.12 88 ILE A O 1
ATOM 698 N N . SER A 1 89 ? 8.755 17.619 1.895 1.00 92.94 89 SER A N 1
ATOM 699 C CA . SER A 1 89 ? 9.151 18.889 2.505 1.00 92.94 89 SER A CA 1
ATOM 700 C C . SER A 1 89 ? 8.252 19.203 3.700 1.00 92.94 89 SER A C 1
ATOM 702 O O . SER A 1 89 ? 7.222 18.563 3.916 1.00 92.94 89 SER A O 1
ATOM 704 N N . ASN A 1 90 ? 8.638 20.200 4.490 1.00 92.00 90 ASN A N 1
ATOM 705 C CA . ASN A 1 90 ? 7.765 20.801 5.491 1.00 92.00 90 ASN A CA 1
ATOM 706 C C . ASN A 1 90 ? 8.085 22.291 5.589 1.00 92.00 90 ASN A C 1
ATOM 708 O O . ASN A 1 90 ? 9.257 22.642 5.672 1.00 92.00 90 ASN A O 1
ATOM 712 N N . ASP A 1 91 ? 7.070 23.147 5.638 1.00 86.94 91 ASP A N 1
ATOM 713 C CA . ASP A 1 91 ? 7.261 24.600 5.708 1.00 86.94 91 ASP A CA 1
ATOM 714 C C . ASP A 1 91 ? 7.500 25.092 7.152 1.00 86.94 91 ASP A C 1
ATOM 716 O O . ASP A 1 91 ? 7.297 24.362 8.132 1.00 86.94 91 ASP A O 1
ATOM 720 N N . GLY A 1 92 ? 7.916 26.355 7.288 1.00 84.12 92 GLY A N 1
ATOM 721 C CA . GLY A 1 92 ? 8.108 27.051 8.567 1.00 84.12 92 GLY A CA 1
ATOM 722 C C . GLY A 1 92 ? 9.532 26.981 9.132 1.00 84.12 92 GLY A C 1
ATOM 723 O O . GLY A 1 92 ? 10.418 26.355 8.560 1.00 84.12 92 GLY A O 1
ATOM 724 N N . GLU A 1 93 ? 9.755 27.610 10.290 1.00 81.06 93 GLU A N 1
ATOM 725 C CA . GLU A 1 93 ? 11.089 27.752 10.914 1.00 81.06 93 GLU A CA 1
ATOM 726 C C . GLU A 1 93 ? 11.785 26.416 11.214 1.00 81.06 93 GLU A C 1
ATOM 728 O O . GLU A 1 93 ? 13.007 26.315 11.183 1.00 81.06 93 GLU A O 1
ATOM 733 N N . ARG A 1 94 ? 11.001 25.373 11.511 1.00 83.38 94 ARG A N 1
ATOM 734 C CA . ARG A 1 94 ? 11.486 23.996 11.729 1.00 83.38 94 ARG A CA 1
ATOM 735 C C . ARG A 1 94 ? 11.148 23.080 10.554 1.00 83.38 94 ARG A C 1
ATOM 737 O O . ARG A 1 94 ? 10.915 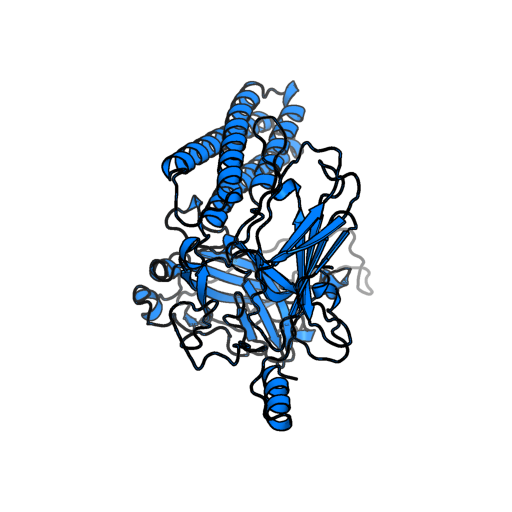21.880 10.742 1.00 83.38 94 ARG A O 1
ATOM 744 N N . GLY A 1 95 ? 10.994 23.688 9.388 1.00 87.38 95 GLY A N 1
ATOM 745 C CA . GLY A 1 95 ? 10.767 23.040 8.118 1.00 87.38 95 GLY A CA 1
ATOM 746 C C . GLY A 1 95 ? 12.045 22.487 7.503 1.00 87.38 95 GLY A C 1
ATOM 747 O O . GLY A 1 95 ? 13.140 22.612 8.049 1.00 87.38 95 GLY A O 1
ATOM 748 N N . PHE A 1 96 ? 11.888 21.851 6.353 1.00 92.00 96 PHE A N 1
ATOM 749 C CA . PHE A 1 96 ? 12.987 21.384 5.525 1.00 92.00 96 PHE A CA 1
ATOM 750 C C . PHE A 1 96 ? 12.577 21.469 4.051 1.00 92.00 96 PHE A C 1
ATOM 752 O O . PHE A 1 96 ? 11.420 21.180 3.722 1.00 92.00 96 PHE A O 1
ATOM 759 N N . PRO A 1 97 ? 13.503 21.857 3.155 1.00 91.75 97 PRO A N 1
ATOM 760 C CA . PRO A 1 97 ? 13.213 21.912 1.730 1.00 91.75 97 PRO A CA 1
ATOM 761 C C . PRO A 1 97 ? 13.006 20.494 1.174 1.00 91.75 97 PRO A C 1
ATOM 763 O O . PRO A 1 97 ? 13.444 19.526 1.809 1.00 91.75 97 PRO A O 1
ATOM 766 N N . PRO A 1 98 ? 12.393 20.351 -0.015 1.00 93.25 98 PRO A N 1
ATOM 767 C CA . PRO A 1 98 ? 12.168 19.049 -0.627 1.00 93.25 98 PRO A CA 1
ATOM 768 C C . PRO A 1 98 ? 13.438 18.189 -0.665 1.00 93.25 98 PRO A C 1
ATOM 770 O O . PRO A 1 98 ? 14.485 18.599 -1.181 1.00 93.25 98 PRO A O 1
ATOM 773 N N . THR A 1 99 ? 13.361 16.990 -0.093 1.00 95.00 99 THR A N 1
ATOM 774 C CA . THR A 1 99 ? 14.466 16.028 -0.074 1.00 95.00 99 THR A CA 1
ATOM 775 C C . THR A 1 99 ? 13.939 14.604 -0.120 1.00 95.00 99 THR A C 1
ATOM 777 O O . THR A 1 99 ? 12.952 14.296 0.531 1.00 95.00 99 THR A O 1
ATOM 780 N N . PHE A 1 100 ? 14.586 13.720 -0.875 1.00 95.69 100 PHE A N 1
ATOM 781 C CA . PHE A 1 100 ? 14.170 12.327 -1.030 1.00 95.69 100 PHE A CA 1
ATOM 782 C C . PHE A 1 100 ? 15.388 11.428 -1.233 1.00 95.69 100 PHE A C 1
ATOM 784 O O . PHE A 1 100 ? 16.325 11.820 -1.924 1.00 95.69 100 PHE A O 1
ATOM 791 N N . GLY A 1 101 ? 15.358 10.209 -0.696 1.00 92.06 101 GLY A N 1
ATOM 792 C CA . GLY A 1 101 ? 16.360 9.195 -1.009 1.00 92.06 101 GLY A CA 1
ATOM 793 C C . GLY A 1 101 ? 17.795 9.513 -0.540 1.00 92.06 101 GLY A C 1
ATOM 794 O O . GLY A 1 101 ? 17.991 10.376 0.324 1.00 92.06 101 GLY A O 1
ATOM 795 N N . PRO A 1 102 ? 18.802 8.783 -1.057 1.00 91.12 102 PRO A N 1
ATOM 796 C CA . PRO A 1 102 ? 18.678 7.735 -2.075 1.00 91.12 102 PRO A CA 1
ATOM 797 C C . PRO A 1 102 ? 17.855 6.540 -1.574 1.00 91.12 102 PRO A C 1
ATOM 799 O O . PRO A 1 102 ? 18.094 6.023 -0.484 1.00 91.12 102 PRO A O 1
ATOM 802 N N . THR A 1 103 ? 16.834 6.132 -2.329 1.00 91.25 103 THR A N 1
ATOM 803 C CA . THR A 1 103 ? 16.020 4.945 -2.020 1.00 91.25 103 THR A CA 1
ATOM 804 C C . THR A 1 103 ? 15.280 4.444 -3.262 1.00 91.25 103 THR A C 1
ATOM 806 O O . THR A 1 103 ? 15.132 5.185 -4.238 1.00 91.25 103 THR A O 1
ATOM 809 N N . PHE A 1 104 ? 14.827 3.190 -3.246 1.00 92.56 104 PHE A N 1
ATOM 810 C CA . PHE A 1 104 ? 14.058 2.633 -4.353 1.00 92.56 104 PHE A CA 1
ATOM 811 C C . PHE A 1 104 ? 12.619 3.146 -4.329 1.00 92.56 104 PHE A C 1
ATOM 813 O O . PHE A 1 104 ? 11.922 3.038 -3.324 1.00 92.56 104 PHE A O 1
ATOM 820 N N . ILE A 1 105 ? 12.146 3.628 -5.473 1.00 95.62 105 ILE A N 1
ATOM 821 C CA . ILE A 1 105 ? 10.717 3.701 -5.775 1.00 95.62 105 ILE A CA 1
ATOM 822 C C . ILE A 1 105 ? 10.306 2.438 -6.528 1.00 95.62 105 ILE A C 1
ATOM 824 O O . ILE A 1 105 ? 11.073 1.884 -7.313 1.00 95.62 105 ILE A O 1
ATOM 828 N N . HIS A 1 106 ? 9.079 1.985 -6.302 1.00 95.50 106 HIS A N 1
ATOM 829 C CA . HIS A 1 106 ? 8.494 0.815 -6.958 1.00 95.50 106 HIS A CA 1
ATOM 830 C C . HIS A 1 106 ? 7.410 1.293 -7.917 1.00 95.50 106 HIS A C 1
ATOM 832 O O . HIS A 1 106 ? 6.519 2.049 -7.523 1.00 95.50 106 HIS A O 1
ATOM 838 N N . MET A 1 107 ? 7.503 0.879 -9.176 1.00 95.56 107 MET A N 1
ATOM 839 C CA . MET A 1 107 ? 6.607 1.298 -10.245 1.00 95.56 107 MET A CA 1
ATOM 840 C C . MET A 1 107 ? 5.630 0.181 -10.590 1.00 95.56 107 MET A C 1
ATOM 842 O O . MET A 1 107 ? 6.005 -0.987 -10.718 1.00 95.56 107 MET A O 1
ATOM 846 N N . TYR A 1 108 ? 4.374 0.571 -10.788 1.00 94.38 108 TYR A N 1
ATOM 847 C CA . TYR A 1 108 ? 3.272 -0.334 -11.088 1.00 94.38 108 TYR A CA 1
ATOM 848 C C . TYR A 1 108 ? 2.540 0.133 -12.344 1.00 94.38 108 TYR A C 1
ATOM 850 O O . TYR A 1 108 ? 2.447 1.333 -12.598 1.00 94.38 108 TYR A O 1
ATOM 858 N N . GLY A 1 109 ? 2.012 -0.810 -13.117 1.00 92.12 109 GLY A N 1
ATOM 859 C CA . GLY A 1 109 ? 1.415 -0.548 -14.426 1.00 92.12 109 GLY A CA 1
ATOM 860 C C . GLY A 1 109 ? 0.478 -1.666 -14.874 1.00 92.12 109 GLY A C 1
ATOM 861 O O . GLY A 1 109 ? -0.084 -2.374 -14.037 1.00 92.12 109 GLY A O 1
ATOM 862 N N . SER A 1 110 ? 0.283 -1.820 -16.182 1.00 88.69 110 SER A N 1
ATOM 863 C CA . SER A 1 110 ? -0.486 -2.922 -16.767 1.00 88.69 110 SER A CA 1
ATOM 864 C C . SER A 1 110 ? 0.217 -4.272 -16.601 1.00 88.69 110 SER A C 1
ATOM 866 O O . SER A 1 110 ? 1.417 -4.350 -16.317 1.00 88.69 110 SER A O 1
ATOM 868 N N . THR A 1 111 ? -0.535 -5.358 -16.780 1.00 83.19 111 THR A N 1
ATOM 869 C CA . THR A 1 111 ? 0.032 -6.701 -16.963 1.00 83.19 111 THR A CA 1
ATOM 870 C C . THR A 1 111 ? 0.973 -6.719 -18.172 1.00 83.19 111 THR A C 1
ATOM 872 O O . THR A 1 111 ? 0.876 -5.882 -19.069 1.00 83.19 111 THR A O 1
ATOM 875 N N . ARG A 1 112 ? 1.927 -7.656 -18.220 1.00 74.75 112 ARG A N 1
ATOM 876 C CA . ARG A 1 112 ? 2.816 -7.836 -19.384 1.00 74.75 112 ARG A CA 1
ATOM 877 C C . ARG A 1 112 ? 2.087 -8.603 -20.500 1.00 74.75 112 ARG A C 1
ATOM 879 O O . ARG A 1 112 ? 2.541 -9.639 -20.969 1.00 74.75 112 ARG A O 1
ATOM 886 N N . ASP A 1 113 ? 0.936 -8.093 -20.933 1.00 62.66 113 ASP A N 1
ATOM 887 C CA . ASP A 1 113 ? 0.191 -8.658 -22.056 1.00 62.66 113 ASP A CA 1
ATOM 888 C C . ASP A 1 113 ? 0.711 -8.072 -23.375 1.00 62.66 113 ASP A C 1
ATOM 890 O O . ASP A 1 113 ? 0.277 -7.009 -23.811 1.00 62.66 113 ASP A O 1
ATOM 894 N N . TYR A 1 114 ? 1.604 -8.797 -24.058 1.00 52.69 114 TYR A N 1
ATOM 895 C CA . TYR A 1 114 ? 2.134 -8.447 -25.392 1.00 52.69 114 TYR A CA 1
ATOM 896 C C . TYR A 1 114 ? 1.093 -8.562 -26.527 1.00 52.69 114 TYR A C 1
ATOM 898 O O . TYR A 1 114 ? 1.420 -8.885 -27.669 1.00 52.69 114 TYR A O 1
ATOM 906 N N . SER A 1 115 ? -0.194 -8.373 -26.230 1.00 52.00 115 SER A N 1
ATOM 907 C CA . SER A 1 115 ? -1.208 -8.240 -27.273 1.00 52.00 115 SER A CA 1
ATOM 908 C C . SER A 1 115 ? -1.036 -6.895 -27.981 1.00 52.00 115 SER A C 1
ATOM 910 O O . SER A 1 115 ? -0.737 -5.903 -27.326 1.00 52.00 115 SER A O 1
ATOM 912 N N . ILE A 1 116 ? -1.290 -6.853 -29.293 1.00 49.16 116 ILE A N 1
ATOM 913 C CA . ILE A 1 116 ? -1.163 -5.651 -30.148 1.00 49.16 116 ILE A CA 1
ATOM 914 C C . ILE A 1 116 ? -1.928 -4.433 -29.579 1.00 49.16 116 ILE A C 1
ATOM 916 O O . ILE A 1 116 ? -1.593 -3.292 -29.872 1.00 49.16 116 ILE A O 1
ATOM 920 N N . LEU A 1 117 ? -2.933 -4.664 -28.728 1.00 58.31 117 LEU A N 1
ATOM 921 C CA . LEU A 1 117 ? -3.677 -3.635 -28.008 1.00 58.31 117 LEU A CA 1
ATOM 922 C C . LEU A 1 117 ? -3.674 -3.950 -26.507 1.00 58.31 117 LEU A C 1
ATOM 924 O O . LEU A 1 117 ? -4.602 -4.597 -26.012 1.00 58.31 117 LEU A O 1
ATOM 928 N N . ASP A 1 118 ? -2.659 -3.484 -25.772 1.00 67.00 118 ASP A N 1
ATOM 929 C CA . ASP A 1 118 ? -2.708 -3.478 -24.305 1.00 67.00 118 ASP A CA 1
ATOM 930 C C . ASP A 1 118 ? -3.860 -2.565 -23.848 1.00 67.00 118 ASP A C 1
ATOM 932 O O . ASP A 1 118 ? -3.757 -1.337 -23.786 1.00 67.00 118 ASP A O 1
ATOM 936 N N . LYS A 1 119 ? -4.990 -3.194 -23.509 1.00 71.56 119 LYS A N 1
ATOM 937 C CA . LYS A 1 119 ? -6.223 -2.532 -23.051 1.00 71.56 119 LYS A CA 1
ATOM 938 C C . LYS A 1 119 ? -6.030 -1.749 -21.750 1.00 71.56 119 LYS A C 1
ATOM 940 O O . LYS A 1 119 ? -6.930 -1.015 -21.334 1.00 71.56 119 LYS A O 1
ATOM 945 N N . HIS A 1 120 ? -4.895 -1.927 -21.082 1.00 82.06 120 HIS A N 1
ATOM 946 C CA . HIS A 1 120 ? -4.557 -1.326 -19.807 1.00 82.06 120 HIS A CA 1
ATOM 947 C C . HIS A 1 120 ? -3.315 -0.429 -19.887 1.00 82.06 120 HIS A C 1
ATOM 949 O O . HIS A 1 120 ? -2.880 0.060 -18.849 1.00 82.06 120 HIS A O 1
ATOM 955 N N . ALA A 1 121 ? -2.808 -0.110 -21.084 1.00 83.00 121 ALA A N 1
ATOM 956 C CA . ALA A 1 121 ? -1.615 0.724 -21.275 1.00 83.00 121 ALA A CA 1
ATOM 957 C C . ALA A 1 121 ? -1.685 2.090 -20.564 1.00 83.00 121 ALA A C 1
ATOM 959 O O . ALA A 1 121 ? -0.666 2.633 -20.136 1.00 83.00 121 ALA A O 1
ATOM 960 N N . THR A 1 122 ? -2.888 2.641 -20.357 1.00 86.75 122 THR A N 1
ATOM 961 C CA . THR A 1 122 ? -3.072 3.884 -19.589 1.00 86.75 122 THR A CA 1
ATOM 962 C C . THR A 1 122 ? -2.581 3.759 -18.143 1.00 86.75 122 THR A C 1
ATOM 964 O O . THR A 1 122 ? -2.146 4.749 -17.564 1.00 86.75 122 THR A O 1
ATOM 967 N N . LEU A 1 123 ? -2.568 2.560 -17.556 1.00 89.50 123 LEU A N 1
ATOM 968 C CA . LEU A 1 123 ? -2.002 2.339 -16.223 1.00 89.50 123 LEU A CA 1
ATOM 969 C C . LEU A 1 123 ? -0.496 2.645 -16.187 1.00 89.50 123 LEU A C 1
ATOM 971 O O . LEU A 1 123 ? -0.019 3.209 -15.208 1.00 89.50 123 LEU A O 1
ATOM 975 N N . ASN A 1 124 ? 0.240 2.377 -17.272 1.00 91.19 124 ASN A N 1
ATOM 976 C CA . ASN A 1 124 ? 1.678 2.675 -17.359 1.00 91.19 124 ASN A CA 1
ATOM 977 C C . ASN A 1 124 ? 1.957 4.184 -17.346 1.00 91.19 124 ASN A C 1
ATOM 979 O O . ASN A 1 124 ? 2.991 4.624 -16.848 1.00 91.19 124 ASN A O 1
ATOM 983 N N . THR A 1 125 ? 1.009 4.992 -17.831 1.00 90.81 125 THR A N 1
ATOM 984 C CA . THR A 1 125 ? 1.068 6.466 -17.771 1.00 90.81 125 THR A CA 1
ATOM 985 C C . THR A 1 125 ? 0.718 7.046 -16.394 1.00 90.81 125 THR A C 1
ATOM 987 O O . THR A 1 125 ? 0.766 8.264 -16.217 1.00 90.81 125 THR A O 1
ATOM 990 N N . GLY A 1 126 ? 0.369 6.195 -15.421 1.00 88.25 126 GLY A N 1
ATOM 991 C CA . GLY A 1 126 ? -0.071 6.603 -14.087 1.00 88.25 126 GLY A CA 1
ATOM 992 C C . GLY A 1 126 ? -1.555 6.984 -14.003 1.00 88.25 126 GLY A C 1
ATOM 993 O O . GLY A 1 126 ? -1.960 7.643 -13.048 1.00 88.25 126 GLY A O 1
ATOM 994 N N . LEU A 1 127 ? -2.375 6.593 -14.989 1.00 86.81 127 LEU A N 1
ATOM 995 C CA . LEU A 1 127 ? -3.821 6.836 -14.995 1.00 86.81 127 LEU A CA 1
ATOM 996 C C . LEU A 1 127 ? -4.573 5.627 -14.420 1.00 86.81 127 LEU A C 1
ATOM 998 O O . LEU A 1 127 ? -5.063 4.779 -15.169 1.00 86.81 127 LEU A O 1
ATOM 1002 N N . GLY A 1 128 ? -4.667 5.570 -13.090 1.00 85.94 128 GLY A N 1
ATOM 1003 C CA . GLY A 1 128 ? -5.330 4.503 -12.330 1.00 85.94 128 GLY A CA 1
ATOM 1004 C C . GLY A 1 128 ? -4.366 3.713 -11.440 1.00 85.94 128 GLY A C 1
ATOM 1005 O O . GLY A 1 128 ? -3.162 3.964 -11.425 1.00 85.94 128 GLY A O 1
ATOM 1006 N N . GLU A 1 129 ? -4.896 2.751 -10.682 1.00 87.56 129 GLU A N 1
ATOM 1007 C CA . GLU A 1 129 ? -4.078 1.838 -9.876 1.00 87.56 129 GLU A CA 1
ATOM 1008 C C . GLU A 1 129 ? -3.352 0.840 -10.791 1.00 87.56 129 GLU A C 1
ATOM 1010 O O . GLU A 1 129 ? -3.984 0.047 -11.489 1.00 87.56 129 GLU A O 1
ATOM 1015 N N . GLY A 1 130 ? -2.016 0.872 -10.790 1.00 90.44 130 GLY A N 1
ATOM 1016 C CA . GLY A 1 130 ? -1.211 -0.150 -11.459 1.00 90.44 130 GLY A CA 1
ATOM 1017 C C . GLY A 1 130 ? -1.508 -1.539 -10.885 1.00 90.44 130 GLY A C 1
ATOM 1018 O O . GLY A 1 130 ? -1.515 -1.716 -9.665 1.00 90.44 130 GLY A O 1
ATOM 1019 N N . VAL A 1 131 ? -1.741 -2.506 -11.772 1.00 90.69 131 VAL A N 1
ATOM 1020 C CA . VAL A 1 131 ? -2.184 -3.872 -11.445 1.00 90.69 131 VAL A CA 1
ATOM 1021 C C . VAL A 1 131 ? -1.043 -4.888 -11.441 1.00 90.69 131 VAL A C 1
ATOM 1023 O O . VAL A 1 131 ? -1.237 -6.025 -11.037 1.00 90.69 131 VAL A O 1
ATOM 1026 N N . SER A 1 132 ? 0.148 -4.502 -11.890 1.00 90.44 132 SER A N 1
ATOM 1027 C CA . SER A 1 132 ? 1.336 -5.354 -11.883 1.00 90.44 132 SER A CA 1
ATOM 1028 C C . SER A 1 132 ? 2.556 -4.550 -11.474 1.00 90.44 132 SER A C 1
ATOM 1030 O O . SER A 1 132 ? 2.684 -3.385 -11.859 1.00 90.44 132 SER A O 1
ATOM 1032 N N . TYR A 1 133 ? 3.477 -5.183 -10.751 1.00 92.62 133 TYR A N 1
ATOM 1033 C CA . TYR A 1 133 ? 4.828 -4.662 -10.563 1.00 92.62 133 TYR A CA 1
ATOM 1034 C C . TYR A 1 133 ? 5.545 -4.576 -11.919 1.00 92.62 133 TYR A C 1
ATOM 1036 O O . TYR A 1 133 ? 5.426 -5.484 -12.748 1.00 92.62 133 TYR A O 1
ATOM 1044 N N . ARG A 1 134 ? 6.228 -3.457 -12.181 1.00 90.88 134 ARG A N 1
ATOM 1045 C CA . ARG A 1 134 ? 6.881 -3.185 -13.474 1.00 90.88 134 ARG A CA 1
ATOM 1046 C C . ARG A 1 134 ? 8.383 -3.036 -13.348 1.00 90.88 134 ARG A C 1
ATOM 1048 O O . ARG A 1 134 ? 9.100 -3.599 -14.168 1.00 90.88 134 ARG A O 1
ATOM 1055 N N . ALA A 1 135 ? 8.820 -2.266 -12.359 1.00 91.44 135 ALA A N 1
ATOM 1056 C CA . ALA A 1 135 ? 10.217 -1.934 -12.138 1.00 91.44 135 ALA A CA 1
ATOM 1057 C C . ALA A 1 135 ? 10.412 -1.349 -10.735 1.00 91.44 135 ALA A C 1
ATOM 1059 O O . ALA A 1 135 ? 9.456 -0.940 -10.066 1.00 91.44 135 ALA A O 1
ATOM 1060 N N . ARG A 1 136 ? 11.672 -1.208 -10.342 1.00 92.25 136 ARG A N 1
ATOM 1061 C CA . ARG A 1 136 ? 12.103 -0.312 -9.270 1.00 92.25 136 ARG A CA 1
ATOM 1062 C C . ARG A 1 136 ? 13.207 0.597 -9.787 1.00 92.25 136 ARG A C 1
ATOM 1064 O O . ARG A 1 136 ? 13.971 0.195 -10.656 1.00 92.25 136 ARG A O 1
ATOM 1071 N N . LEU A 1 137 ? 13.281 1.804 -9.248 1.00 93.81 137 LEU A N 1
ATOM 1072 C CA . LEU A 1 137 ? 14.276 2.799 -9.630 1.00 93.81 137 LEU A CA 1
ATOM 1073 C C . LEU A 1 137 ? 14.889 3.400 -8.367 1.00 93.81 137 LEU A C 1
ATOM 1075 O O . LEU A 1 137 ? 14.149 3.840 -7.489 1.00 93.81 137 LEU A O 1
ATOM 1079 N N . LEU A 1 138 ? 16.217 3.406 -8.265 1.00 92.81 138 LEU A N 1
ATOM 1080 C CA . LEU A 1 138 ? 16.927 4.087 -7.185 1.00 92.81 138 LEU A CA 1
ATOM 1081 C C . LEU A 1 138 ? 16.978 5.584 -7.504 1.00 92.81 138 LEU A C 1
ATOM 1083 O O . LEU A 1 138 ? 17.529 5.972 -8.531 1.00 92.81 138 LEU A O 1
ATOM 1087 N N . VAL A 1 139 ? 16.381 6.421 -6.654 1.00 93.88 139 VAL A N 1
ATOM 1088 C CA . VAL A 1 139 ? 16.292 7.871 -6.893 1.00 93.88 139 VAL A CA 1
ATOM 1089 C C . VAL A 1 139 ? 16.646 8.673 -5.647 1.00 93.88 139 VAL A C 1
ATOM 1091 O O . VAL A 1 139 ? 16.405 8.239 -4.517 1.00 93.88 139 VAL A O 1
ATOM 1094 N N . ALA A 1 140 ? 17.180 9.872 -5.864 1.00 94.06 140 ALA A N 1
ATOM 1095 C CA . ALA A 1 140 ? 17.391 10.885 -4.841 1.00 94.06 140 ALA A CA 1
ATOM 1096 C C . ALA A 1 140 ? 16.923 12.250 -5.360 1.00 94.06 140 ALA A C 1
ATOM 1098 O O . ALA A 1 140 ? 17.052 12.545 -6.545 1.00 94.06 140 ALA A O 1
ATOM 1099 N N . ILE A 1 141 ? 16.379 13.077 -4.469 1.00 94.62 141 ILE A N 1
ATOM 1100 C CA . ILE A 1 141 ? 16.011 14.468 -4.748 1.00 94.62 141 ILE A CA 1
ATOM 1101 C C . ILE A 1 141 ? 16.680 15.338 -3.695 1.00 94.62 141 ILE A C 1
ATOM 1103 O O . ILE A 1 141 ? 16.569 15.088 -2.487 1.00 94.62 141 ILE A O 1
ATOM 1107 N N . ARG A 1 142 ? 17.352 16.384 -4.160 1.00 91.44 142 ARG A N 1
ATOM 1108 C CA . ARG A 1 142 ? 17.962 17.411 -3.329 1.00 91.44 142 ARG A CA 1
ATOM 1109 C C . ARG A 1 142 ? 17.530 18.771 -3.854 1.00 91.44 142 ARG A C 1
ATOM 1111 O O . ARG A 1 142 ? 17.514 18.988 -5.057 1.00 91.44 142 ARG A O 1
ATOM 1118 N N . THR A 1 143 ? 17.205 19.661 -2.928 1.00 90.62 143 THR A N 1
ATOM 1119 C CA . THR A 1 143 ? 16.982 21.076 -3.220 1.00 90.62 143 THR A CA 1
ATOM 1120 C C . THR A 1 143 ? 18.199 21.862 -2.754 1.00 90.62 143 THR A C 1
ATOM 1122 O O . THR A 1 143 ? 18.653 21.676 -1.619 1.00 90.62 143 THR A O 1
ATOM 1125 N N . GLU A 1 144 ? 18.703 22.733 -3.618 1.00 88.00 144 GLU A N 1
ATOM 1126 C CA . GLU A 1 144 ? 19.698 23.751 -3.297 1.00 88.00 144 GLU A CA 1
ATOM 1127 C C . GLU A 1 144 ? 19.070 25.113 -3.577 1.00 88.00 144 GLU A C 1
ATOM 1129 O O . GLU A 1 144 ? 18.419 25.298 -4.601 1.00 88.00 144 GLU A O 1
ATOM 1134 N N . ILE A 1 145 ? 19.189 26.030 -2.620 1.00 81.81 145 ILE A N 1
ATOM 1135 C CA . ILE A 1 145 ? 18.666 27.388 -2.747 1.00 81.81 145 ILE A CA 1
ATOM 1136 C C . ILE A 1 145 ? 19.881 28.282 -2.954 1.00 81.81 145 ILE A C 1
ATOM 1138 O O . ILE A 1 145 ? 20.744 28.347 -2.079 1.00 81.81 145 ILE A O 1
ATOM 1142 N N . THR A 1 146 ? 19.948 28.933 -4.110 1.00 75.38 146 THR A N 1
ATOM 1143 C CA . THR A 1 146 ? 21.032 29.850 -4.473 1.00 75.38 146 THR A CA 1
ATOM 1144 C C . THR A 1 146 ? 20.502 31.281 -4.425 1.00 75.38 146 THR A C 1
ATOM 1146 O O . THR A 1 146 ? 19.416 31.549 -4.928 1.00 75.38 146 THR A O 1
ATOM 1149 N N . GLU A 1 147 ? 21.257 32.207 -3.831 1.00 68.69 147 GLU A N 1
ATOM 1150 C CA . GLU A 1 147 ? 20.863 33.623 -3.687 1.00 68.69 147 GLU A CA 1
ATOM 1151 C C . GLU A 1 147 ? 21.167 34.474 -4.940 1.00 68.69 147 GLU A C 1
ATOM 1153 O O . GLU A 1 147 ? 20.801 35.646 -5.004 1.00 68.69 147 GLU A O 1
ATOM 1158 N N . ASN A 1 148 ? 21.823 33.894 -5.952 1.00 61.19 148 ASN A N 1
ATOM 1159 C CA . ASN A 1 148 ? 22.258 34.609 -7.152 1.00 61.19 148 ASN A CA 1
ATOM 1160 C C . ASN A 1 148 ? 21.099 34.863 -8.128 1.00 61.19 148 ASN A C 1
ATOM 1162 O O . ASN A 1 148 ? 20.537 33.939 -8.714 1.00 61.19 148 ASN A O 1
ATOM 1166 N N . THR A 1 149 ? 20.822 36.142 -8.375 1.00 56.31 149 THR A N 1
ATOM 1167 C CA . THR A 1 149 ? 19.809 36.671 -9.305 1.00 56.31 149 THR A CA 1
ATOM 1168 C C . THR A 1 149 ? 20.129 36.477 -10.793 1.00 56.31 149 THR A C 1
ATOM 1170 O O . THR A 1 149 ? 19.307 36.830 -11.632 1.00 56.31 149 THR A O 1
ATOM 1173 N N . GLU A 1 150 ? 21.284 35.910 -11.151 1.00 55.75 150 GLU A N 1
ATOM 1174 C CA . GLU A 1 150 ? 21.695 35.704 -12.553 1.00 55.75 150 GLU A CA 1
ATOM 1175 C C . GLU A 1 150 ? 20.987 34.515 -13.237 1.00 55.75 150 GLU A C 1
ATOM 1177 O O . GLU A 1 150 ? 20.969 34.427 -14.463 1.00 55.75 150 GLU A O 1
ATOM 1182 N N . PHE A 1 151 ? 20.329 33.633 -12.475 1.00 55.75 151 PHE A N 1
ATOM 1183 C CA . PHE A 1 151 ? 19.619 32.449 -12.984 1.00 55.75 151 PHE A CA 1
ATOM 1184 C C . PHE A 1 151 ? 18.127 32.704 -13.265 1.00 55.75 151 PHE A C 1
ATOM 1186 O O . PHE A 1 151 ? 17.272 31.901 -12.901 1.00 55.75 151 PHE A O 1
ATOM 1193 N N . MET A 1 152 ? 17.780 33.820 -13.917 1.00 56.38 152 MET A N 1
ATOM 1194 C CA . MET A 1 152 ? 16.373 34.120 -14.253 1.00 56.38 152 MET A CA 1
ATOM 1195 C C . MET A 1 152 ? 15.784 33.233 -15.365 1.00 56.38 152 MET A C 1
ATOM 1197 O O . MET A 1 152 ? 14.586 33.310 -15.630 1.00 56.38 152 MET A O 1
ATOM 1201 N N . ASN A 1 153 ? 16.592 32.396 -16.021 1.00 68.44 153 ASN A N 1
ATOM 1202 C CA . ASN A 1 153 ? 16.115 31.510 -17.079 1.00 68.44 153 ASN A CA 1
ATOM 1203 C C . ASN A 1 153 ? 15.811 30.119 -16.514 1.00 68.44 153 ASN A C 1
ATOM 1205 O O . ASN A 1 153 ? 16.728 29.396 -16.123 1.00 68.44 153 ASN A O 1
ATOM 1209 N N . SER A 1 154 ? 14.531 29.734 -16.522 1.00 79.69 154 SER A N 1
ATOM 1210 C CA . SER A 1 154 ? 14.126 28.357 -16.241 1.00 79.69 154 SER A CA 1
ATOM 1211 C C . SER A 1 154 ? 14.782 27.402 -17.243 1.00 79.69 154 SER A C 1
ATOM 1213 O O . SER A 1 154 ? 14.735 27.637 -18.454 1.00 79.69 154 SER A O 1
ATOM 1215 N N . GLY A 1 155 ? 15.392 26.324 -16.756 1.00 87.44 155 GLY A N 1
ATOM 1216 C CA . GLY A 1 155 ? 16.222 25.442 -17.579 1.00 87.44 155 GLY A CA 1
ATOM 1217 C C . GLY A 1 155 ? 16.321 24.020 -17.040 1.00 87.44 155 GLY A C 1
ATOM 1218 O O . GLY A 1 155 ? 15.989 23.755 -15.881 1.00 87.44 155 GLY A O 1
ATOM 1219 N N . VAL A 1 156 ? 16.753 23.100 -17.907 1.00 93.69 156 VAL A N 1
ATOM 1220 C CA . VAL A 1 156 ? 17.024 21.706 -17.543 1.00 93.69 156 VAL A CA 1
ATOM 1221 C C . VAL A 1 156 ? 18.371 21.285 -18.083 1.00 93.69 156 VAL A C 1
ATOM 1223 O O . VAL A 1 156 ? 18.556 21.251 -19.299 1.00 93.69 156 VAL A O 1
ATOM 1226 N N . ASP A 1 157 ? 19.242 20.865 -17.179 1.00 93.88 157 ASP A N 1
ATOM 1227 C CA . ASP A 1 157 ? 20.553 20.325 -17.503 1.00 93.88 157 ASP A CA 1
ATOM 1228 C C . ASP A 1 157 ? 20.649 18.866 -17.054 1.00 93.88 157 ASP A C 1
ATOM 1230 O O . ASP A 1 157 ? 19.991 18.432 -16.103 1.00 93.88 157 ASP A O 1
ATOM 1234 N N . VAL A 1 158 ? 21.442 18.078 -17.776 1.00 96.25 158 VAL A N 1
ATOM 1235 C CA . VAL A 1 158 ? 21.714 16.678 -17.439 1.00 96.25 158 VAL A CA 1
ATOM 1236 C C . VAL A 1 158 ? 23.214 16.522 -17.303 1.00 96.25 158 VAL A C 1
ATOM 1238 O O . VAL A 1 158 ? 23.960 16.767 -18.249 1.00 96.25 158 VAL A O 1
ATOM 1241 N N . GLU A 1 159 ? 23.645 16.102 -16.123 1.00 95.69 159 GLU A N 1
ATOM 1242 C CA . GLU A 1 159 ? 25.054 16.053 -15.753 1.00 95.69 159 GLU A CA 1
ATOM 1243 C C . GLU A 1 159 ? 25.414 14.668 -15.202 1.00 95.69 159 GLU A C 1
ATOM 1245 O O . GLU A 1 159 ? 24.578 14.017 -14.565 1.00 95.69 159 GLU A O 1
ATOM 1250 N N . PRO A 1 160 ? 26.655 14.193 -15.394 1.00 95.50 160 PRO A N 1
ATOM 1251 C CA . PRO A 1 160 ? 27.145 13.006 -14.703 1.00 95.50 160 PRO A CA 1
ATOM 1252 C C . PRO A 1 160 ? 27.144 13.204 -13.181 1.00 95.50 160 PRO A C 1
ATOM 1254 O O . PRO A 1 160 ? 27.476 14.277 -12.682 1.00 95.50 160 PRO A O 1
ATOM 1257 N N . THR A 1 161 ? 26.832 12.150 -12.431 1.00 92.56 161 THR A N 1
ATOM 1258 C CA . THR A 1 161 ? 26.932 12.137 -10.967 1.00 92.56 161 THR A CA 1
ATOM 1259 C C . THR A 1 161 ? 27.724 10.928 -10.481 1.00 92.56 161 THR A C 1
ATOM 1261 O O . THR A 1 161 ? 27.925 9.952 -11.208 1.00 92.56 161 THR A O 1
ATOM 1264 N N . TYR A 1 162 ? 28.209 10.990 -9.244 1.00 88.56 162 TYR A N 1
ATOM 1265 C CA . TYR A 1 162 ? 28.996 9.904 -8.672 1.00 88.56 162 TYR A CA 1
ATOM 1266 C C . TYR A 1 162 ? 28.133 8.645 -8.478 1.00 88.56 162 TYR A C 1
ATOM 1268 O O . TYR A 1 162 ? 27.009 8.751 -7.978 1.00 88.56 162 TYR A O 1
ATOM 1276 N N . PRO A 1 163 ? 28.645 7.448 -8.827 1.00 85.00 163 PRO A N 1
ATOM 1277 C CA . PRO A 1 163 ? 27.945 6.197 -8.563 1.00 85.00 163 PRO A CA 1
ATOM 1278 C C . PRO A 1 163 ? 27.635 6.025 -7.072 1.00 85.00 163 PRO A C 1
ATOM 1280 O O . PRO A 1 163 ? 28.459 6.335 -6.210 1.00 85.00 163 PRO A O 1
ATOM 1283 N N . ILE A 1 164 ? 26.454 5.490 -6.766 1.00 78.75 164 ILE A N 1
ATOM 1284 C CA . ILE A 1 164 ? 26.053 5.162 -5.395 1.00 78.75 164 ILE A CA 1
ATOM 1285 C C . ILE A 1 164 ? 26.540 3.751 -5.060 1.00 78.75 164 ILE A C 1
ATOM 1287 O O . ILE A 1 164 ? 26.214 2.794 -5.757 1.00 78.75 164 ILE A O 1
ATOM 1291 N N . THR A 1 165 ? 27.258 3.603 -3.948 1.00 73.75 165 THR A N 1
ATOM 1292 C CA . THR A 1 165 ? 27.583 2.286 -3.385 1.00 73.75 165 THR A CA 1
ATOM 1293 C C . THR A 1 165 ? 26.401 1.782 -2.556 1.00 73.75 165 THR A C 1
ATOM 1295 O O . THR A 1 165 ? 26.209 2.216 -1.428 1.00 73.75 165 THR A O 1
ATOM 1298 N N . GLU A 1 166 ? 25.579 0.874 -3.078 1.00 66.12 166 GLU A N 1
ATOM 1299 C CA . GLU A 1 166 ? 24.343 0.452 -2.391 1.00 66.12 166 GLU A CA 1
ATOM 1300 C C . GLU A 1 166 ? 24.578 -0.145 -0.993 1.00 66.12 166 GLU A C 1
ATOM 1302 O O . GLU A 1 166 ? 23.831 0.140 -0.052 1.00 66.12 166 GLU A O 1
ATOM 1307 N N . THR A 1 167 ? 25.670 -0.897 -0.830 1.00 65.00 167 THR A N 1
ATOM 1308 C CA . THR A 1 167 ? 26.058 -1.527 0.441 1.00 65.00 167 THR A CA 1
ATOM 1309 C C . THR A 1 167 ? 26.409 -0.523 1.541 1.00 65.00 167 THR A C 1
ATOM 1311 O O . THR A 1 167 ? 26.374 -0.879 2.718 1.00 65.00 167 THR A O 1
ATOM 1314 N N . SER A 1 168 ? 26.706 0.740 1.205 1.00 65.12 168 SER A N 1
ATOM 1315 C CA . SER A 1 168 ? 27.007 1.770 2.206 1.00 65.12 168 SER A CA 1
ATOM 1316 C C . SER A 1 168 ? 25.752 2.439 2.786 1.00 65.12 168 SER A C 1
ATOM 1318 O O . SER A 1 168 ? 25.835 3.076 3.840 1.00 65.12 168 SER A O 1
ATOM 1320 N N . TYR A 1 169 ? 24.577 2.250 2.165 1.00 66.69 169 TYR A N 1
ATOM 1321 C CA . TYR A 1 169 ? 23.318 2.877 2.593 1.00 66.69 169 TYR A CA 1
ATOM 1322 C C . TYR A 1 169 ? 22.170 1.897 2.869 1.00 66.69 169 TYR A C 1
ATOM 1324 O O . TYR A 1 169 ? 21.094 2.341 3.265 1.00 66.69 169 TYR A O 1
ATOM 1332 N N . CYS A 1 170 ? 22.320 0.586 2.686 1.00 71.94 170 CYS A N 1
ATOM 1333 C CA . CYS A 1 170 ? 21.360 -0.375 3.231 1.00 71.94 170 CYS A CA 1
ATOM 1334 C C . CYS A 1 170 ? 21.938 -1.787 3.297 1.00 71.94 170 CYS A C 1
ATOM 1336 O O . CYS A 1 170 ? 22.785 -2.165 2.494 1.00 71.94 170 CYS A O 1
ATOM 1338 N N . ARG A 1 171 ? 21.429 -2.581 4.241 1.00 82.12 171 ARG A N 1
ATOM 1339 C CA . ARG A 1 171 ? 21.646 -4.024 4.281 1.00 82.12 171 ARG A CA 1
ATOM 1340 C C . ARG A 1 171 ? 20.412 -4.710 3.711 1.00 82.12 171 ARG A C 1
ATOM 1342 O O . ARG A 1 171 ? 19.291 -4.386 4.101 1.00 82.12 171 ARG A O 1
ATOM 1349 N N . ASN A 1 172 ? 20.637 -5.656 2.810 1.00 86.62 172 ASN A N 1
ATOM 1350 C CA . ASN A 1 172 ? 19.583 -6.525 2.318 1.00 86.62 172 ASN A CA 1
ATOM 1351 C C . ASN A 1 172 ? 19.250 -7.592 3.363 1.00 86.62 172 ASN A C 1
ATOM 1353 O O . ASN A 1 172 ? 20.146 -8.183 3.965 1.00 86.62 172 ASN A O 1
ATOM 1357 N N . GLU A 1 173 ? 17.961 -7.844 3.545 1.00 89.06 173 GLU A N 1
ATOM 1358 C CA . GLU A 1 173 ? 17.437 -8.887 4.418 1.00 89.06 173 GLU A CA 1
ATOM 1359 C C . GLU A 1 173 ? 16.515 -9.815 3.626 1.00 89.06 173 GLU A C 1
ATOM 1361 O O . GLU A 1 173 ? 15.884 -9.419 2.640 1.00 89.06 173 GLU A O 1
ATOM 1366 N N . GLU A 1 174 ? 16.448 -11.071 4.061 1.00 89.94 174 GLU A N 1
ATOM 1367 C CA . GLU A 1 174 ? 15.563 -12.070 3.472 1.00 89.94 174 GLU A CA 1
ATOM 1368 C C . GLU A 1 174 ? 14.185 -12.001 4.142 1.00 89.94 174 GLU A C 1
ATOM 1370 O O . GLU A 1 174 ? 14.038 -12.174 5.358 1.00 89.94 174 GLU A O 1
ATOM 1375 N N . PHE A 1 175 ? 13.163 -11.765 3.328 1.00 92.62 175 PHE A N 1
ATOM 1376 C CA . PHE A 1 175 ? 11.768 -11.686 3.726 1.00 92.62 175 PHE A CA 1
ATOM 1377 C C . PHE A 1 175 ? 10.998 -12.917 3.273 1.00 92.62 175 PHE A C 1
ATOM 1379 O O . PHE A 1 175 ? 11.234 -13.468 2.199 1.00 92.62 175 PHE A O 1
ATOM 1386 N N . PHE A 1 176 ? 10.008 -13.290 4.073 1.00 92.69 176 PHE A N 1
ATOM 1387 C CA . PHE A 1 176 ? 9.092 -14.381 3.808 1.00 92.69 176 PHE A CA 1
ATOM 1388 C C . PHE A 1 176 ? 7.658 -13.894 3.846 1.00 92.69 176 PHE A C 1
ATOM 1390 O O . PHE A 1 176 ? 7.203 -13.358 4.855 1.00 92.69 176 PHE A O 1
ATOM 1397 N N . LEU A 1 177 ? 6.960 -14.095 2.737 1.00 94.94 177 LEU A N 1
ATOM 1398 C CA . LEU A 1 177 ? 5.542 -13.842 2.581 1.00 94.94 177 LEU A CA 1
ATOM 1399 C C . LEU A 1 177 ? 4.805 -15.178 2.618 1.00 94.94 177 LEU A C 1
ATOM 1401 O O . LEU A 1 177 ? 5.134 -16.087 1.859 1.00 94.94 177 LEU A O 1
ATOM 1405 N N . PHE A 1 178 ? 3.782 -15.266 3.457 1.00 94.81 178 PHE A N 1
ATOM 1406 C CA . PHE A 1 178 ? 2.885 -16.406 3.563 1.00 94.81 178 PHE A CA 1
ATOM 1407 C C . PHE A 1 178 ? 1.430 -15.947 3.517 1.00 94.81 178 PHE A C 1
ATOM 1409 O O . PHE A 1 178 ? 1.043 -14.950 4.135 1.00 94.81 178 PHE A O 1
ATOM 1416 N N . MET A 1 179 ? 0.611 -16.710 2.806 1.00 96.25 179 MET A N 1
ATOM 1417 C CA . MET A 1 179 ? -0.829 -16.542 2.754 1.00 96.25 179 MET A CA 1
ATOM 1418 C C . MET A 1 179 ? -1.500 -17.910 2.690 1.00 96.25 179 MET A C 1
ATOM 1420 O O . MET A 1 179 ? -1.015 -18.810 2.017 1.00 96.25 179 MET A O 1
ATOM 1424 N N . THR A 1 180 ? -2.647 -18.066 3.333 1.00 95.31 180 THR A N 1
ATOM 1425 C CA . THR A 1 180 ? -3.517 -19.230 3.124 1.00 95.31 180 THR A CA 1
ATOM 1426 C C . THR A 1 180 ? -4.930 -18.758 2.820 1.00 95.31 180 THR A C 1
ATOM 1428 O O . THR A 1 180 ? -5.398 -17.765 3.389 1.00 95.31 180 THR A O 1
ATOM 1431 N N . ILE A 1 181 ? -5.584 -19.432 1.874 1.00 96.44 181 ILE A N 1
ATOM 1432 C CA . ILE A 1 181 ? -6.949 -19.120 1.449 1.00 96.44 181 ILE A CA 1
ATOM 1433 C C . ILE A 1 181 ? -7.886 -20.052 2.205 1.00 96.44 181 ILE A C 1
ATOM 1435 O O . ILE A 1 181 ? -7.940 -21.250 1.943 1.00 96.44 181 ILE A O 1
ATOM 1439 N N . LEU A 1 182 ? -8.612 -19.491 3.167 1.00 94.19 182 LEU A N 1
ATOM 1440 C CA . LEU A 1 182 ? -9.491 -20.237 4.064 1.00 94.19 182 LEU A CA 1
ATOM 1441 C C . LEU A 1 182 ? -10.875 -20.461 3.443 1.00 94.19 182 LEU A C 1
ATOM 1443 O O . LEU A 1 182 ? -11.483 -21.514 3.635 1.00 94.19 182 LEU A O 1
ATOM 1447 N N . ASP A 1 183 ? -11.359 -19.471 2.694 1.00 93.00 183 ASP A N 1
ATOM 1448 C CA . ASP A 1 183 ? -12.624 -19.506 1.959 1.00 93.00 183 ASP A CA 1
ATOM 1449 C C . ASP A 1 183 ? -12.488 -18.722 0.651 1.00 93.00 183 ASP A C 1
ATOM 1451 O O . ASP A 1 183 ? -11.819 -17.685 0.613 1.00 93.00 183 ASP A O 1
ATOM 1455 N N . ALA A 1 184 ? -13.149 -19.202 -0.400 1.00 94.12 184 ALA A N 1
ATOM 1456 C CA . ALA A 1 184 ? -13.286 -18.503 -1.670 1.00 94.12 184 ALA A CA 1
ATOM 1457 C C . ALA A 1 184 ? -14.723 -18.662 -2.173 1.00 94.12 184 ALA A C 1
ATOM 1459 O O . ALA A 1 184 ? -15.110 -19.716 -2.680 1.00 94.12 184 ALA A O 1
ATOM 1460 N N . SER A 1 185 ? -15.509 -17.604 -2.019 1.00 90.25 185 SER A N 1
ATOM 1461 C CA . SER A 1 185 ? -16.952 -17.581 -2.248 1.00 90.25 185 SER A CA 1
ATOM 1462 C C . SER A 1 185 ? -17.358 -16.347 -3.060 1.00 90.25 185 SER A C 1
ATOM 1464 O O . SER A 1 185 ? -16.518 -15.535 -3.453 1.00 90.25 185 SER A O 1
ATOM 1466 N N . MET A 1 186 ? -18.655 -16.212 -3.362 1.00 87.31 186 MET A N 1
ATOM 1467 C CA . MET A 1 186 ? -19.190 -15.126 -4.201 1.00 87.31 186 MET A CA 1
ATOM 1468 C C . MET A 1 186 ? -18.453 -14.991 -5.545 1.00 87.31 186 MET A C 1
ATOM 1470 O O . MET A 1 186 ? -18.209 -13.882 -6.017 1.00 87.31 186 MET A O 1
ATOM 1474 N N . ILE A 1 187 ? -18.055 -16.118 -6.139 1.00 90.88 187 ILE A N 1
ATOM 1475 C CA . ILE A 1 187 ? -17.361 -16.126 -7.424 1.00 90.88 187 ILE A CA 1
ATOM 1476 C C . ILE A 1 187 ? -18.377 -15.774 -8.512 1.00 90.88 187 ILE A C 1
ATOM 1478 O O . ILE A 1 187 ? -19.449 -16.378 -8.584 1.00 90.88 187 ILE A O 1
ATOM 1482 N N . ASP A 1 188 ? -18.051 -14.799 -9.360 1.00 87.31 188 ASP A N 1
ATOM 1483 C CA . ASP A 1 188 ? -18.903 -14.426 -10.491 1.00 87.31 188 ASP A CA 1
ATOM 1484 C C . ASP A 1 188 ? -19.154 -15.664 -11.367 1.00 87.31 188 ASP A C 1
ATOM 1486 O O . ASP A 1 188 ? -18.222 -16.354 -11.790 1.00 87.31 188 ASP A O 1
ATOM 1490 N N . LYS A 1 189 ? -20.426 -15.934 -11.677 1.00 86.12 189 LYS A N 1
ATOM 1491 C CA . LYS A 1 189 ? -20.864 -17.038 -12.539 1.00 86.12 189 LYS A CA 1
ATOM 1492 C C . LYS A 1 189 ? -20.082 -17.123 -13.853 1.00 86.12 189 LYS A C 1
ATOM 1494 O O . LYS A 1 189 ? -19.800 -18.224 -14.316 1.00 86.12 189 LYS A O 1
ATOM 1499 N N . LYS A 1 190 ? -19.684 -15.987 -14.437 1.00 85.56 190 LYS A N 1
ATOM 1500 C CA . LYS A 1 190 ? -18.879 -15.929 -15.674 1.00 85.56 190 LYS A CA 1
ATOM 1501 C C . LYS A 1 190 ? -17.502 -16.581 -15.526 1.00 85.56 190 LYS A C 1
ATOM 1503 O O . LYS A 1 190 ? -16.893 -16.962 -16.521 1.00 85.56 190 LYS A O 1
ATOM 1508 N N . LEU A 1 191 ? -16.999 -16.675 -14.299 1.00 84.38 191 LEU A N 1
ATOM 1509 C CA . LEU A 1 191 ? -15.726 -17.300 -13.950 1.00 84.38 191 LEU A CA 1
ATOM 1510 C C . LEU A 1 191 ? -15.914 -18.751 -13.475 1.00 84.38 191 LEU A C 1
ATOM 1512 O O . LEU A 1 191 ? -14.964 -19.526 -13.504 1.00 84.38 191 LEU A O 1
ATOM 1516 N N . GLY A 1 192 ? -17.139 -19.142 -13.109 1.00 79.94 192 GLY A N 1
ATOM 1517 C CA . GLY A 1 192 ? -17.471 -20.449 -12.535 1.00 79.94 192 GLY A CA 1
ATOM 1518 C C . GLY A 1 192 ? -17.352 -21.657 -13.473 1.00 79.94 192 GLY A C 1
ATOM 1519 O O . GLY A 1 192 ? -17.346 -22.796 -13.014 1.00 79.94 192 GLY A O 1
ATOM 1520 N N . GLU A 1 193 ? -17.256 -21.454 -14.789 1.00 85.38 193 GLU A N 1
ATOM 1521 C CA . GLU A 1 193 ? -17.250 -22.561 -15.759 1.00 85.38 193 GLU A CA 1
ATOM 1522 C C . GLU A 1 193 ? -15.897 -23.272 -15.882 1.00 85.38 193 GLU A C 1
ATOM 1524 O O . GLU A 1 193 ? -15.841 -24.447 -16.262 1.00 85.38 193 GLU A O 1
ATOM 1529 N N . LYS A 1 194 ? -14.803 -22.574 -15.564 1.00 91.75 194 LYS A N 1
ATOM 1530 C CA . LYS A 1 194 ? -13.431 -23.048 -15.767 1.00 91.75 194 LYS A CA 1
ATOM 1531 C C . LYS A 1 194 ? -12.702 -23.195 -14.432 1.00 91.75 194 LYS A C 1
ATOM 1533 O O . LYS A 1 194 ? -13.013 -22.459 -13.501 1.00 91.75 194 LYS A O 1
ATOM 1538 N N . PRO A 1 195 ? -11.705 -24.093 -14.332 1.00 95.62 195 PRO A N 1
ATOM 1539 C CA . PRO A 1 195 ? -10.814 -24.129 -13.181 1.00 95.62 195 PRO A CA 1
ATOM 1540 C C . PRO A 1 195 ? -10.157 -22.772 -12.918 1.00 95.62 195 PRO A C 1
ATOM 1542 O O . PRO A 1 195 ? -9.752 -22.068 -13.852 1.00 95.62 195 PRO A O 1
ATOM 1545 N N . ILE A 1 196 ? -10.067 -22.431 -11.637 1.00 96.06 196 ILE A N 1
ATOM 1546 C CA . ILE A 1 196 ? -9.452 -21.216 -11.119 1.00 96.06 196 ILE A CA 1
ATOM 1547 C C . ILE A 1 196 ? -8.342 -21.612 -10.147 1.00 96.06 196 ILE A C 1
ATOM 1549 O O . ILE A 1 196 ? -8.506 -22.543 -9.362 1.00 96.06 196 ILE A O 1
ATOM 1553 N N . TYR A 1 197 ? -7.229 -20.890 -10.182 1.00 96.38 197 TYR A N 1
ATOM 1554 C CA . TYR A 1 197 ? -6.202 -20.928 -9.144 1.00 96.38 197 TYR A CA 1
ATOM 1555 C C . TYR A 1 197 ? -5.785 -19.510 -8.763 1.00 96.38 197 TYR A C 1
ATOM 1557 O O . TYR A 1 197 ? -6.116 -18.548 -9.465 1.00 96.38 197 TYR A O 1
ATOM 1565 N N . PHE A 1 198 ? -5.058 -19.382 -7.657 1.00 97.19 198 PHE A N 1
ATOM 1566 C CA . PHE A 1 198 ? -4.508 -18.107 -7.216 1.00 97.19 198 PHE A CA 1
ATOM 1567 C C . PHE A 1 198 ? -2.993 -18.063 -7.378 1.00 97.19 198 PHE A C 1
ATOM 1569 O O . PHE A 1 198 ? -2.333 -19.091 -7.259 1.00 97.19 198 PHE A O 1
ATOM 1576 N N . GLU A 1 199 ? -2.460 -16.872 -7.636 1.00 95.50 199 GLU A N 1
ATOM 1577 C CA . GLU A 1 199 ? -1.029 -16.578 -7.760 1.00 95.50 199 GLU A CA 1
ATOM 1578 C C . GLU A 1 199 ? -0.664 -15.422 -6.817 1.00 95.50 199 GLU A C 1
ATOM 1580 O O . GLU A 1 199 ? -1.307 -14.372 -6.846 1.00 95.50 199 GLU A O 1
ATOM 1585 N N . LEU A 1 200 ? 0.358 -15.613 -5.984 1.00 96.12 200 LEU A N 1
ATOM 1586 C CA . LEU A 1 200 ? 0.850 -14.646 -5.005 1.00 96.12 200 LEU A CA 1
ATOM 1587 C C . LEU A 1 200 ? 2.235 -14.138 -5.407 1.00 96.12 200 LEU A C 1
ATOM 1589 O O . LEU A 1 200 ? 3.138 -14.930 -5.657 1.00 96.12 200 LEU A O 1
ATOM 1593 N N . SER A 1 201 ? 2.437 -12.822 -5.404 1.00 94.06 201 SER A N 1
ATOM 1594 C CA . SER A 1 201 ? 3.735 -12.234 -5.755 1.00 94.06 201 SER A CA 1
ATOM 1595 C C . SER A 1 201 ? 4.068 -10.976 -4.958 1.00 94.06 201 SER A C 1
ATOM 1597 O O . SER A 1 201 ? 3.164 -10.239 -4.565 1.00 94.06 201 SER A O 1
ATOM 1599 N N . ILE A 1 202 ? 5.363 -10.711 -4.777 1.00 94.12 202 ILE A N 1
ATOM 1600 C CA . ILE A 1 202 ? 5.925 -9.456 -4.260 1.00 94.12 202 ILE A CA 1
ATOM 1601 C C . ILE A 1 202 ? 7.126 -9.063 -5.129 1.00 94.12 202 ILE A C 1
ATOM 1603 O O . ILE A 1 202 ? 8.074 -9.831 -5.279 1.00 94.12 202 ILE A O 1
ATOM 1607 N N . GLY A 1 203 ? 7.087 -7.882 -5.750 1.00 91.25 203 GLY A N 1
ATOM 1608 C CA . GLY A 1 203 ? 8.056 -7.554 -6.804 1.00 91.25 203 GLY A CA 1
ATOM 1609 C C . GLY A 1 203 ? 7.952 -8.545 -7.974 1.00 91.25 203 GLY A C 1
ATOM 1610 O O . GLY A 1 203 ? 6.847 -8.827 -8.438 1.00 91.25 203 GLY A O 1
ATOM 1611 N N . ASN A 1 204 ? 9.079 -9.098 -8.432 1.00 87.12 204 ASN A N 1
ATOM 1612 C CA . ASN A 1 204 ? 9.083 -10.199 -9.408 1.00 87.12 204 ASN A CA 1
ATOM 1613 C C . ASN A 1 204 ? 9.017 -11.597 -8.755 1.00 87.12 204 ASN A C 1
ATOM 1615 O O . ASN A 1 204 ? 8.809 -12.596 -9.451 1.00 87.12 204 ASN A O 1
ATOM 1619 N N . ALA A 1 205 ? 9.181 -11.688 -7.432 1.00 87.62 205 ALA A N 1
ATOM 1620 C CA . ALA A 1 205 ? 9.169 -12.953 -6.709 1.00 87.62 205 ALA A CA 1
ATOM 1621 C C . ALA A 1 205 ? 7.751 -13.547 -6.687 1.00 87.62 205 ALA A C 1
ATOM 1623 O O . ALA A 1 205 ? 6.783 -12.868 -6.340 1.00 87.62 205 ALA A O 1
ATOM 1624 N N . GLY A 1 206 ? 7.629 -14.820 -7.075 1.00 87.06 206 GLY A N 1
ATOM 1625 C CA . GLY A 1 206 ? 6.354 -15.544 -7.160 1.00 87.06 206 GLY A CA 1
ATOM 1626 C C . GLY A 1 206 ? 5.537 -15.324 -8.443 1.00 87.06 206 GLY A C 1
ATOM 1627 O O . GLY A 1 206 ? 4.542 -16.021 -8.635 1.00 87.06 206 GLY A O 1
ATOM 1628 N N . ASN A 1 207 ? 5.952 -14.422 -9.344 1.00 85.00 207 ASN A N 1
ATOM 1629 C CA . ASN A 1 207 ? 5.285 -14.206 -10.635 1.00 85.00 207 ASN A CA 1
ATOM 1630 C C . ASN A 1 207 ? 5.604 -15.353 -11.611 1.00 85.00 207 ASN A C 1
ATOM 1632 O O . ASN A 1 207 ? 6.705 -15.408 -12.159 1.00 85.00 207 ASN A O 1
ATOM 1636 N N . MET A 1 208 ? 4.650 -16.263 -11.834 1.00 80.00 208 MET A N 1
ATOM 1637 C CA . MET A 1 208 ? 4.845 -17.421 -12.713 1.00 80.00 208 MET A CA 1
ATOM 1638 C C . MET A 1 208 ? 4.412 -17.148 -14.153 1.00 80.00 208 MET A C 1
ATOM 1640 O O . MET A 1 208 ? 5.023 -17.669 -15.085 1.00 80.00 208 MET A O 1
ATOM 1644 N N . ILE A 1 209 ? 3.360 -16.346 -14.351 1.00 77.44 209 ILE A N 1
ATOM 1645 C CA . ILE A 1 209 ? 2.795 -16.101 -15.688 1.00 77.44 209 ILE A CA 1
ATOM 1646 C C . ILE A 1 209 ? 3.707 -15.226 -16.548 1.00 77.44 209 ILE A C 1
ATOM 1648 O O . ILE A 1 209 ? 3.856 -15.508 -17.732 1.00 77.44 209 ILE A O 1
ATOM 1652 N N . ASP A 1 210 ? 4.318 -14.180 -15.985 1.00 71.38 210 ASP A N 1
ATOM 1653 C CA . ASP A 1 210 ? 5.192 -13.294 -16.767 1.00 71.38 210 ASP A CA 1
ATOM 1654 C C . ASP A 1 210 ? 6.673 -13.704 -16.718 1.00 71.38 210 ASP A C 1
ATOM 1656 O O . ASP A 1 210 ? 7.495 -13.075 -17.392 1.00 71.38 210 ASP A O 1
ATOM 1660 N N . GLY A 1 211 ? 7.019 -14.723 -15.927 1.00 64.31 211 GLY A N 1
ATOM 1661 C CA . GLY A 1 211 ? 8.396 -15.134 -15.655 1.00 64.31 211 GLY A CA 1
ATOM 1662 C C . GLY A 1 211 ? 9.213 -14.115 -14.846 1.00 64.31 211 GLY A C 1
ATOM 1663 O O . GLY A 1 211 ? 8.774 -12.997 -14.562 1.00 64.31 211 GLY A O 1
ATOM 1664 N N . HIS A 1 212 ? 10.436 -14.513 -14.482 1.00 57.59 212 HIS A N 1
ATOM 1665 C CA . HIS A 1 212 ? 11.336 -13.709 -13.646 1.00 57.59 212 HIS A CA 1
ATOM 1666 C C . HIS A 1 212 ? 12.188 -12.694 -14.428 1.00 57.59 212 HIS A C 1
ATOM 1668 O O . HIS A 1 212 ? 12.724 -11.787 -13.803 1.00 57.59 212 HIS A O 1
ATOM 1674 N N . ASN A 1 213 ? 12.242 -12.782 -15.770 1.00 55.28 213 ASN A N 1
ATOM 1675 C CA . ASN A 1 213 ? 13.000 -11.889 -16.668 1.00 55.28 213 ASN A CA 1
ATOM 1676 C C . ASN A 1 213 ? 14.364 -11.468 -16.087 1.00 55.28 213 ASN A C 1
ATOM 1678 O O . ASN A 1 213 ? 14.659 -10.278 -15.971 1.00 55.28 213 ASN A O 1
ATOM 1682 N N . GLU A 1 214 ? 15.162 -12.454 -15.675 1.00 57.12 214 GLU A N 1
ATOM 1683 C CA . GLU A 1 214 ? 16.515 -12.226 -15.170 1.00 57.12 214 GLU A CA 1
ATOM 1684 C C . GLU A 1 214 ? 17.415 -11.740 -16.312 1.00 57.12 214 GLU A C 1
ATOM 1686 O O . GLU A 1 214 ? 17.293 -12.205 -17.449 1.00 57.12 214 GLU A O 1
ATOM 1691 N N . SER A 1 215 ? 18.284 -10.766 -16.026 1.00 50.00 215 SER A N 1
ATOM 1692 C CA . SER A 1 215 ? 19.192 -10.199 -17.026 1.00 50.00 215 SER A CA 1
ATOM 1693 C C . SER A 1 215 ? 20.180 -11.255 -17.510 1.00 50.00 215 SER A C 1
ATOM 1695 O O . SER A 1 215 ? 20.762 -11.976 -16.700 1.00 50.00 215 SER A O 1
ATOM 1697 N N . SER A 1 216 ? 20.436 -11.305 -18.814 1.00 43.91 216 SER A N 1
ATOM 1698 C CA . SER A 1 216 ? 21.311 -12.315 -19.422 1.00 43.91 216 SER A CA 1
ATOM 1699 C C . SER A 1 216 ? 22.801 -12.196 -19.063 1.00 43.91 216 SER A C 1
ATOM 1701 O O . SER A 1 216 ? 23.574 -13.106 -19.348 1.00 43.91 216 SER A O 1
ATOM 1703 N N . SER A 1 217 ? 23.221 -11.108 -18.415 1.00 46.44 217 SER A N 1
ATOM 1704 C CA . SER A 1 217 ? 24.615 -10.811 -18.058 1.00 46.44 217 SER A CA 1
ATOM 1705 C C . SER A 1 217 ? 25.102 -11.458 -16.748 1.00 46.44 217 SER A C 1
ATOM 1707 O O . SER A 1 217 ? 26.033 -10.950 -16.133 1.00 46.44 217 SER A O 1
ATOM 1709 N N . GLN A 1 218 ? 24.465 -12.536 -16.278 1.00 47.91 218 GLN A N 1
ATOM 1710 C CA . GLN A 1 218 ? 24.737 -13.144 -14.964 1.00 47.91 218 GLN A CA 1
ATOM 1711 C C . GLN A 1 218 ? 25.870 -14.188 -14.936 1.00 47.91 218 GLN A C 1
ATOM 1713 O O . GLN A 1 218 ? 26.118 -14.765 -13.877 1.00 47.91 218 GLN A O 1
ATOM 1718 N N . GLU A 1 219 ? 26.566 -14.449 -16.048 1.00 38.25 219 GLU A N 1
ATOM 1719 C CA . GLU A 1 219 ? 27.587 -15.510 -16.074 1.00 38.25 219 GLU A CA 1
ATOM 1720 C C . GLU A 1 219 ? 28.991 -15.087 -15.617 1.00 38.25 219 GLU A C 1
ATOM 1722 O O . GLU A 1 219 ? 29.738 -15.966 -15.202 1.00 38.25 219 GLU A O 1
ATOM 1727 N N . ASP A 1 220 ? 29.340 -13.796 -15.547 1.00 38.28 220 ASP A N 1
ATOM 1728 C CA . ASP A 1 220 ? 30.702 -13.395 -15.166 1.00 38.28 220 ASP A CA 1
ATOM 1729 C C . ASP A 1 220 ? 30.752 -12.231 -14.155 1.00 38.28 220 ASP A C 1
ATOM 1731 O O . ASP A 1 220 ? 30.315 -11.114 -14.420 1.00 38.28 220 ASP A O 1
ATOM 1735 N N . HIS A 1 221 ? 31.382 -12.536 -13.014 1.00 34.38 221 HIS A N 1
ATOM 1736 C CA . HIS A 1 221 ? 31.864 -11.672 -11.926 1.00 34.38 221 HIS A CA 1
ATOM 1737 C C . HIS A 1 221 ? 30.867 -11.160 -10.851 1.00 34.38 221 HIS A C 1
ATOM 1739 O O . HIS A 1 221 ? 29.990 -10.336 -11.071 1.00 34.38 221 HIS A O 1
ATOM 1745 N N . ASP A 1 222 ? 31.125 -11.631 -9.621 1.00 37.28 222 ASP A N 1
ATOM 1746 C CA . ASP A 1 222 ? 30.674 -11.153 -8.304 1.00 37.28 222 ASP A CA 1
ATOM 1747 C C . ASP A 1 222 ? 29.195 -11.322 -7.901 1.00 37.28 222 ASP A C 1
ATOM 1749 O O . ASP A 1 222 ? 28.412 -10.377 -7.810 1.00 37.28 222 ASP A O 1
ATOM 1753 N N . LYS A 1 223 ? 28.874 -12.528 -7.401 1.00 40.06 223 LYS A N 1
ATOM 1754 C CA . LYS A 1 223 ? 27.661 -12.868 -6.613 1.00 40.06 223 LYS A CA 1
ATOM 1755 C C . LYS A 1 223 ? 27.451 -12.035 -5.325 1.00 40.06 223 LYS A C 1
ATOM 1757 O O . LYS A 1 223 ? 26.562 -12.348 -4.539 1.00 40.06 223 LYS A O 1
ATOM 1762 N N . ILE A 1 224 ? 28.269 -11.016 -5.060 1.00 37.19 224 ILE A N 1
ATOM 1763 C CA . ILE A 1 224 ? 28.254 -10.227 -3.816 1.00 37.19 224 ILE A CA 1
ATOM 1764 C C . ILE A 1 224 ? 27.374 -8.968 -3.949 1.00 37.19 224 ILE A C 1
ATOM 1766 O O . ILE A 1 224 ? 26.822 -8.515 -2.951 1.00 37.19 224 ILE A O 1
ATOM 1770 N N . ASN A 1 225 ? 27.145 -8.458 -5.166 1.00 39.84 225 ASN A N 1
ATOM 1771 C CA . ASN A 1 225 ? 26.340 -7.252 -5.425 1.00 39.84 225 ASN A CA 1
ATOM 1772 C C . ASN A 1 225 ? 25.026 -7.575 -6.156 1.00 39.84 225 ASN A C 1
ATOM 1774 O O . ASN A 1 225 ? 24.688 -6.973 -7.174 1.00 39.84 225 ASN A O 1
ATOM 1778 N N . VAL A 1 226 ? 24.281 -8.567 -5.664 1.00 44.44 226 VAL A N 1
ATOM 1779 C CA . VAL A 1 226 ? 23.024 -8.974 -6.303 1.00 44.44 226 VAL A CA 1
ATOM 1780 C C . VAL A 1 226 ? 21.924 -7.953 -5.996 1.00 44.44 226 VAL A C 1
ATOM 1782 O O . VAL A 1 226 ? 21.391 -7.914 -4.887 1.00 44.44 226 VAL A O 1
ATOM 1785 N N . LEU A 1 227 ? 21.583 -7.140 -7.000 1.00 47.09 227 LEU A N 1
ATOM 1786 C CA . LEU A 1 227 ? 20.524 -6.126 -6.953 1.00 47.09 227 LEU A CA 1
ATOM 1787 C C . LEU A 1 227 ? 19.155 -6.765 -6.643 1.00 47.09 227 LEU A C 1
ATOM 1789 O O . LEU A 1 227 ? 18.439 -6.307 -5.754 1.00 47.09 227 LEU A O 1
ATOM 1793 N N . GLU A 1 228 ? 18.789 -7.860 -7.297 1.00 48.41 228 GLU A N 1
ATOM 1794 C CA . GLU A 1 228 ? 17.600 -8.660 -6.977 1.00 48.41 228 GLU A CA 1
ATOM 1795 C C . GLU A 1 228 ? 17.944 -10.114 -7.304 1.00 48.41 228 GLU A C 1
ATOM 1797 O O . GLU A 1 228 ? 18.171 -10.440 -8.464 1.00 48.41 228 GLU A O 1
ATOM 1802 N N . SER A 1 229 ? 18.064 -10.981 -6.294 1.00 45.19 229 SER A N 1
ATOM 1803 C CA . SER A 1 229 ? 18.086 -12.428 -6.534 1.00 45.19 229 SER A CA 1
ATOM 1804 C C . SER A 1 229 ? 16.663 -12.921 -6.394 1.00 45.19 229 SER A C 1
ATOM 1806 O O . SER A 1 229 ? 16.078 -12.882 -5.307 1.00 45.19 229 SER A O 1
ATOM 1808 N N . VAL A 1 230 ? 16.098 -13.406 -7.492 1.00 48.47 230 VAL A N 1
ATOM 1809 C CA . VAL A 1 230 ? 14.931 -14.266 -7.396 1.00 48.47 230 VAL A CA 1
ATOM 1810 C C . VAL A 1 230 ? 15.465 -15.643 -7.021 1.00 48.47 230 VAL A C 1
ATOM 1812 O O . VAL A 1 230 ? 16.036 -16.350 -7.843 1.00 48.47 230 VAL A O 1
ATOM 1815 N N . ILE A 1 231 ? 15.345 -16.026 -5.750 1.00 52.34 231 ILE A N 1
ATOM 1816 C CA . ILE A 1 231 ? 15.693 -17.390 -5.336 1.00 52.34 231 ILE A CA 1
ATOM 1817 C C . ILE A 1 231 ? 14.604 -18.313 -5.903 1.00 52.34 231 ILE A C 1
ATOM 1819 O O . ILE A 1 231 ? 13.575 -18.540 -5.280 1.00 52.34 231 ILE A O 1
ATOM 1823 N N . SER A 1 232 ? 14.803 -18.816 -7.122 1.00 49.03 232 SER A N 1
ATOM 1824 C CA . SER A 1 232 ? 13.844 -19.697 -7.809 1.00 49.03 232 SER A CA 1
ATOM 1825 C C . SER A 1 232 ? 13.644 -21.043 -7.085 1.00 49.03 232 SER A C 1
ATOM 1827 O O . SER A 1 232 ? 12.673 -21.763 -7.313 1.00 49.03 232 SER A O 1
ATOM 1829 N N . GLU A 1 233 ? 14.534 -21.378 -6.152 1.00 51.25 233 GLU A N 1
ATOM 1830 C CA . GLU A 1 233 ? 14.488 -22.616 -5.389 1.00 51.25 233 GLU A CA 1
ATOM 1831 C C . GLU A 1 233 ? 13.547 -22.483 -4.171 1.00 51.25 233 GLU A C 1
ATOM 1833 O O . GLU A 1 233 ? 13.774 -21.670 -3.274 1.00 51.25 233 GLU A O 1
ATOM 1838 N N . SER A 1 234 ? 12.524 -23.351 -4.091 1.00 55.94 234 SER A N 1
ATOM 1839 C CA . SER A 1 234 ? 11.689 -23.660 -2.903 1.00 55.94 234 SER A CA 1
ATOM 1840 C C . SER A 1 234 ? 10.475 -22.770 -2.548 1.00 55.94 234 SER A C 1
ATOM 1842 O O . SER A 1 234 ? 10.120 -22.680 -1.367 1.00 55.94 234 SER A O 1
ATOM 1844 N N . TRP A 1 235 ? 9.784 -22.136 -3.506 1.00 75.62 235 TRP A N 1
ATOM 1845 C CA . TRP A 1 235 ? 8.554 -21.357 -3.228 1.00 75.62 235 TRP A CA 1
ATOM 1846 C C . TRP A 1 235 ? 7.299 -21.947 -3.894 1.00 75.62 235 TRP A C 1
ATOM 1848 O O . TRP A 1 235 ? 7.361 -22.404 -5.030 1.00 75.62 235 TRP A O 1
ATOM 1858 N N . GLN A 1 236 ? 6.149 -21.891 -3.210 1.00 86.31 236 GLN A N 1
ATOM 1859 C CA . GLN A 1 236 ? 4.835 -22.279 -3.738 1.00 86.31 236 GLN A CA 1
ATOM 1860 C C . GLN A 1 236 ? 3.970 -21.024 -3.879 1.00 86.31 236 GLN A C 1
ATOM 1862 O O . GLN A 1 236 ? 3.172 -20.691 -3.006 1.00 86.31 236 GLN A O 1
ATOM 1867 N N . SER A 1 237 ? 4.149 -20.288 -4.975 1.00 91.25 237 SER A N 1
ATOM 1868 C CA . SER A 1 237 ? 3.425 -19.036 -5.219 1.00 91.25 237 SER A CA 1
ATOM 1869 C C . SER A 1 237 ? 2.050 -19.226 -5.859 1.00 91.25 237 SER A C 1
ATOM 1871 O O . SER A 1 237 ? 1.359 -18.236 -6.096 1.00 91.25 237 SER A O 1
ATOM 1873 N N . THR A 1 238 ? 1.630 -20.465 -6.138 1.00 94.38 238 THR A N 1
ATOM 1874 C CA . THR A 1 238 ? 0.325 -20.772 -6.738 1.00 94.38 238 THR A CA 1
ATOM 1875 C C . THR A 1 238 ? -0.430 -21.870 -5.995 1.00 94.38 238 THR A C 1
ATOM 1877 O O . THR A 1 238 ? 0.164 -22.744 -5.364 1.00 94.38 238 THR A O 1
ATOM 1880 N N . THR A 1 239 ? -1.763 -21.818 -6.058 1.00 95.25 239 THR A N 1
ATOM 1881 C CA . THR A 1 239 ? -2.625 -22.917 -5.600 1.00 95.25 239 THR A CA 1
ATOM 1882 C C . THR A 1 239 ? -2.860 -23.921 -6.726 1.00 95.25 239 THR A C 1
ATOM 1884 O O . THR A 1 239 ? -2.694 -23.603 -7.905 1.00 95.25 239 THR A O 1
ATOM 1887 N N . ALA A 1 240 ? -3.350 -25.114 -6.386 1.00 93.69 240 ALA A N 1
ATOM 1888 C CA . ALA A 1 240 ? -3.933 -26.005 -7.385 1.00 93.69 240 ALA A CA 1
ATOM 1889 C C . ALA A 1 240 ? -5.149 -25.345 -8.067 1.00 93.69 240 ALA A C 1
ATOM 1891 O O . ALA A 1 240 ? -5.860 -24.537 -7.459 1.00 93.69 240 ALA A O 1
ATOM 1892 N N . ALA A 1 241 ? -5.387 -25.698 -9.333 1.00 95.31 241 ALA A N 1
ATOM 1893 C CA . ALA A 1 241 ? -6.551 -25.236 -10.079 1.00 95.31 241 ALA A CA 1
ATOM 1894 C C . ALA A 1 241 ? -7.788 -26.057 -9.712 1.00 95.31 241 ALA A C 1
ATOM 1896 O O . ALA A 1 241 ? -7.819 -27.272 -9.902 1.00 95.31 241 ALA A O 1
ATOM 1897 N N . ILE A 1 242 ? -8.822 -25.380 -9.220 1.00 95.00 242 ILE A N 1
ATOM 1898 C CA . ILE A 1 242 ? -10.067 -25.993 -8.759 1.00 95.00 242 ILE A CA 1
ATOM 1899 C C . ILE A 1 242 ? -11.226 -25.368 -9.529 1.00 95.00 242 ILE A C 1
ATOM 1901 O O . ILE A 1 242 ? -11.296 -24.151 -9.707 1.00 95.00 242 ILE A O 1
ATOM 1905 N N . LYS A 1 243 ? -12.142 -26.201 -10.024 1.00 94.81 243 LYS A N 1
ATOM 1906 C CA . LYS A 1 243 ? -13.355 -25.718 -10.686 1.00 94.81 243 LYS A CA 1
ATOM 1907 C C . LYS A 1 243 ? -14.347 -25.206 -9.634 1.00 94.81 243 LYS A C 1
ATOM 1909 O O . LYS A 1 243 ? -14.679 -25.974 -8.731 1.00 94.81 243 LYS A O 1
ATOM 1914 N N . PRO A 1 244 ? -14.845 -23.962 -9.750 1.00 93.62 244 PRO A N 1
ATOM 1915 C CA . PRO A 1 244 ? -15.911 -23.488 -8.882 1.00 93.62 244 PRO A CA 1
ATOM 1916 C C . PRO A 1 244 ? -17.173 -24.335 -9.037 1.00 93.62 244 PRO A C 1
ATOM 1918 O O . PRO A 1 244 ? -17.532 -24.747 -10.144 1.00 93.62 244 PRO A O 1
ATOM 1921 N N . ILE A 1 245 ? -17.863 -24.569 -7.928 1.00 91.81 245 ILE A N 1
ATOM 1922 C CA . ILE A 1 245 ? -19.125 -25.308 -7.895 1.00 91.81 245 ILE A CA 1
ATOM 1923 C C . ILE A 1 245 ? -20.241 -24.420 -7.353 1.00 91.81 245 ILE A C 1
ATOM 1925 O O . ILE A 1 245 ? -19.986 -23.405 -6.707 1.00 91.81 245 ILE A O 1
ATOM 1929 N N . SER A 1 246 ? -21.482 -24.783 -7.665 1.00 87.31 246 SER A N 1
ATOM 1930 C CA . SER A 1 246 ? -22.674 -24.073 -7.214 1.00 87.31 246 SER A CA 1
ATOM 1931 C C . SER A 1 246 ? -23.849 -25.042 -7.134 1.00 87.31 246 SER A C 1
ATOM 1933 O O . SER A 1 246 ? -24.071 -25.815 -8.067 1.00 87.31 246 SER A O 1
ATOM 1935 N N . ASN A 1 247 ? -24.612 -24.967 -6.043 1.00 83.12 247 ASN A N 1
ATOM 1936 C CA . ASN A 1 247 ? -25.811 -25.786 -5.841 1.00 83.12 247 ASN A CA 1
ATOM 1937 C C . ASN A 1 247 ? -27.068 -25.145 -6.454 1.00 83.12 247 ASN A C 1
ATOM 1939 O O . ASN A 1 247 ? -28.033 -25.839 -6.755 1.00 83.12 247 ASN A O 1
ATOM 1943 N N . ASP A 1 248 ? -27.056 -23.828 -6.676 1.00 78.25 248 ASP A N 1
ATOM 1944 C CA . ASP A 1 248 ? -28.213 -23.042 -7.118 1.00 78.25 248 ASP A CA 1
ATOM 1945 C C . ASP A 1 248 ? -27.979 -22.267 -8.427 1.00 78.25 248 ASP A C 1
ATOM 1947 O O . ASP A 1 248 ? -28.883 -21.601 -8.928 1.00 78.25 248 ASP A O 1
ATOM 1951 N N . LYS A 1 249 ? -26.771 -22.370 -9.002 1.00 80.31 249 LYS A N 1
ATOM 1952 C CA . LYS A 1 249 ? -26.301 -21.648 -10.200 1.00 80.31 249 LYS A CA 1
ATOM 1953 C C . LYS A 1 249 ? -26.260 -20.123 -10.041 1.00 80.31 249 LYS A C 1
ATOM 1955 O O . LYS A 1 249 ? -26.135 -19.419 -11.052 1.00 80.31 249 LYS A O 1
ATOM 1960 N N . VAL A 1 250 ? -26.347 -19.625 -8.807 1.00 73.44 250 VAL A N 1
ATOM 1961 C CA . VAL A 1 250 ? -26.253 -18.203 -8.457 1.00 73.44 250 VAL A CA 1
ATOM 1962 C C . VAL A 1 250 ? -24.957 -17.945 -7.696 1.00 73.44 250 VAL A C 1
ATOM 1964 O O . VAL A 1 250 ? -24.192 -17.069 -8.095 1.00 73.44 250 VAL A O 1
ATOM 1967 N N . TYR A 1 251 ? -24.664 -18.741 -6.665 1.00 78.31 251 TYR A N 1
ATOM 1968 C CA . TYR A 1 251 ? -23.471 -18.574 -5.836 1.00 78.31 251 TYR A CA 1
ATOM 1969 C C . TYR A 1 251 ? -22.439 -19.646 -6.152 1.00 78.31 251 TYR A C 1
ATOM 1971 O O . TYR A 1 251 ? -22.658 -20.830 -5.890 1.00 78.31 251 TYR A O 1
ATOM 1979 N N . TYR A 1 252 ? -21.308 -19.221 -6.713 1.00 88.69 252 TYR A N 1
ATOM 1980 C CA . TYR A 1 252 ? -20.167 -20.092 -6.961 1.00 88.69 252 TYR A CA 1
ATOM 1981 C C . TYR A 1 252 ? -19.118 -19.928 -5.860 1.00 88.69 252 TYR A C 1
ATOM 1983 O O . TYR A 1 252 ? -18.866 -18.822 -5.371 1.00 88.69 252 TYR A O 1
ATOM 1991 N N . TYR A 1 253 ? -18.497 -21.041 -5.489 1.00 91.38 253 TYR A N 1
ATOM 1992 C CA . TYR A 1 253 ? -17.434 -21.109 -4.491 1.00 91.38 253 TYR A CA 1
ATOM 1993 C C . TYR A 1 253 ? -16.411 -22.186 -4.872 1.00 91.38 253 TYR A C 1
ATOM 1995 O O . TYR A 1 253 ? -16.689 -23.050 -5.710 1.00 91.38 253 TYR A O 1
ATOM 2003 N N . LEU A 1 254 ? -15.218 -22.135 -4.276 1.00 93.12 254 LEU A N 1
ATOM 2004 C CA . LEU A 1 254 ? -14.249 -23.228 -4.370 1.00 93.12 254 LEU A CA 1
ATOM 2005 C C . LEU A 1 254 ? -14.446 -24.201 -3.199 1.00 93.12 254 LEU A C 1
ATOM 2007 O O . LEU A 1 254 ? -14.435 -23.753 -2.052 1.00 93.12 254 LEU A O 1
ATOM 2011 N N . PRO A 1 255 ? -14.580 -25.515 -3.451 1.00 91.81 255 PRO A N 1
ATOM 2012 C CA . PRO A 1 255 ? -14.726 -26.522 -2.401 1.00 91.81 255 PRO A CA 1
ATOM 2013 C C . PRO A 1 255 ? -13.377 -26.812 -1.726 1.00 91.81 255 PRO A C 1
ATOM 2015 O O . PRO A 1 255 ? -12.760 -27.847 -1.973 1.00 91.81 255 PRO A O 1
ATOM 2018 N N . LEU A 1 256 ? -12.890 -25.870 -0.913 1.00 90.25 256 LEU A N 1
ATOM 2019 C CA . LEU A 1 256 ? -11.608 -25.989 -0.209 1.00 90.25 256 LEU A CA 1
ATOM 2020 C C . LEU A 1 256 ? -11.679 -26.953 0.986 1.00 90.25 256 LEU A C 1
ATOM 2022 O O . LEU A 1 256 ? -10.649 -27.478 1.388 1.00 90.25 256 LEU A O 1
ATOM 2026 N N . ARG A 1 257 ? -12.872 -27.196 1.553 1.00 85.94 257 ARG A N 1
ATOM 2027 C CA . ARG A 1 257 ? -13.098 -28.155 2.652 1.00 85.94 257 ARG A CA 1
ATOM 2028 C C . ARG A 1 257 ? -12.109 -27.998 3.817 1.00 85.94 257 ARG A C 1
ATOM 2030 O O . ARG A 1 257 ? -11.879 -26.869 4.242 1.00 85.94 257 ARG A O 1
ATOM 2037 N N . GLU A 1 258 ? -11.577 -29.080 4.381 1.00 88.75 258 GLU A N 1
ATOM 2038 C CA . GLU A 1 258 ? -10.660 -29.052 5.524 1.00 88.75 258 GLU A CA 1
ATOM 2039 C C . GLU A 1 258 ? -9.232 -28.612 5.152 1.00 88.75 258 GLU A C 1
ATOM 2041 O O . GLU A 1 258 ? -8.558 -28.009 5.987 1.00 88.75 258 GLU A O 1
ATOM 2046 N N . ASP A 1 259 ? -8.790 -28.851 3.914 1.00 90.56 259 ASP A N 1
ATOM 2047 C CA . ASP A 1 259 ? -7.426 -28.572 3.447 1.00 90.56 259 ASP A CA 1
ATOM 2048 C C . ASP A 1 259 ? -7.321 -27.203 2.766 1.00 90.56 259 ASP A C 1
ATOM 2050 O O . ASP A 1 259 ? -7.679 -27.010 1.602 1.00 90.56 259 ASP A O 1
ATOM 2054 N N . LYS A 1 260 ? -6.786 -26.218 3.486 1.00 93.31 260 LYS A N 1
ATOM 2055 C CA . LYS A 1 260 ? -6.673 -24.842 2.993 1.00 93.31 260 LYS A CA 1
ATOM 2056 C C . LYS A 1 260 ? -5.347 -24.637 2.267 1.00 93.31 260 LYS A C 1
ATOM 2058 O O . LYS A 1 260 ? -4.291 -24.782 2.894 1.00 93.31 260 LYS A O 1
ATOM 2063 N N . PRO A 1 261 ? -5.360 -24.278 0.971 1.00 94.69 261 PRO A N 1
ATOM 2064 C CA . PRO A 1 261 ? -4.139 -24.124 0.198 1.00 94.69 261 PRO A CA 1
ATOM 2065 C C . PRO A 1 261 ? -3.309 -22.955 0.726 1.00 94.69 261 PRO A C 1
ATOM 2067 O O . PRO A 1 261 ? -3.827 -21.871 1.016 1.00 94.69 261 PRO A O 1
ATOM 2070 N N . CYS A 1 262 ? -2.007 -23.184 0.830 1.00 93.56 262 CYS A N 1
ATOM 2071 C CA . CYS A 1 262 ? -1.030 -22.195 1.248 1.00 93.56 262 CYS A CA 1
ATOM 2072 C C . CYS A 1 262 ? -0.210 -21.702 0.056 1.00 93.56 262 CYS A C 1
ATOM 2074 O O . CYS A 1 262 ? 0.070 -22.429 -0.897 1.00 93.56 262 CYS A O 1
ATOM 2076 N N . LEU A 1 263 ? 0.164 -20.435 0.137 1.00 94.38 263 LEU A N 1
ATOM 2077 C CA . LEU A 1 263 ? 0.940 -19.688 -0.832 1.00 94.38 263 LEU A CA 1
ATOM 2078 C C . LEU A 1 263 ? 2.107 -19.050 -0.089 1.00 94.38 263 LEU A C 1
ATOM 2080 O O . LEU A 1 263 ? 1.910 -18.433 0.961 1.00 94.38 263 LEU A O 1
ATOM 2084 N N . HIS A 1 264 ? 3.317 -19.163 -0.621 1.00 91.88 264 HIS A N 1
ATOM 2085 C CA . HIS A 1 264 ? 4.479 -18.539 -0.010 1.00 91.88 264 HIS A CA 1
ATOM 2086 C C . HIS A 1 264 ? 5.554 -18.148 -1.012 1.00 91.88 264 HIS A C 1
ATOM 2088 O O . HIS A 1 264 ? 5.773 -18.815 -2.021 1.00 91.88 264 HIS A O 1
ATOM 2094 N N . VAL A 1 265 ? 6.252 -17.065 -0.685 1.00 90.56 265 VAL A N 1
ATOM 2095 C CA . VAL A 1 265 ? 7.298 -16.451 -1.503 1.00 90.56 265 VAL A CA 1
ATOM 2096 C C . VAL A 1 265 ? 8.404 -15.974 -0.563 1.00 90.56 265 VAL A C 1
ATOM 2098 O O . VAL A 1 265 ? 8.108 -15.288 0.418 1.00 90.56 265 VAL A O 1
ATOM 2101 N N . LYS A 1 266 ? 9.669 -16.326 -0.822 1.00 88.69 266 LYS A N 1
ATOM 2102 C CA . LYS A 1 266 ? 10.803 -15.619 -0.198 1.00 88.69 266 LYS A CA 1
ATOM 2103 C C . LYS A 1 266 ? 11.237 -14.488 -1.128 1.00 88.69 266 LYS A C 1
ATOM 2105 O O . LYS A 1 266 ? 10.888 -14.472 -2.299 1.00 88.69 266 LYS A O 1
ATOM 2110 N N . SER A 1 267 ? 11.926 -13.484 -0.617 1.00 88.81 267 SER A N 1
ATOM 2111 C CA . SER A 1 267 ? 12.484 -12.413 -1.451 1.00 88.81 267 SER A CA 1
ATOM 2112 C C . SER A 1 267 ? 13.526 -11.633 -0.664 1.00 88.81 267 SER A C 1
ATOM 2114 O O . SER A 1 267 ? 13.435 -11.560 0.559 1.00 88.81 267 SER A O 1
ATOM 2116 N N . ILE A 1 268 ? 14.509 -11.053 -1.348 1.00 89.25 268 ILE A N 1
ATOM 2117 C CA . ILE A 1 268 ? 15.562 -10.256 -0.715 1.00 89.25 268 ILE A CA 1
ATOM 2118 C C . ILE A 1 268 ? 15.330 -8.781 -1.031 1.00 89.25 268 ILE A C 1
ATOM 2120 O O . ILE A 1 268 ? 15.218 -8.409 -2.199 1.00 89.25 268 ILE A O 1
ATOM 2124 N N . TRP A 1 269 ? 15.285 -7.944 0.006 1.00 89.31 269 TRP A N 1
ATOM 2125 C CA . TRP A 1 269 ? 15.069 -6.504 -0.139 1.00 89.31 269 TRP A CA 1
ATOM 2126 C C . TRP A 1 269 ? 15.931 -5.698 0.835 1.00 89.31 269 TRP A C 1
ATOM 2128 O O . TRP A 1 269 ? 16.246 -6.195 1.919 1.00 89.31 269 TRP A O 1
ATOM 2138 N N . PRO A 1 270 ? 16.251 -4.436 0.504 1.00 88.44 270 PRO A N 1
ATOM 2139 C CA . PRO A 1 270 ? 16.809 -3.488 1.462 1.00 88.44 270 PRO A CA 1
ATOM 2140 C C . PRO A 1 270 ? 15.928 -3.366 2.718 1.00 88.44 270 PRO A C 1
ATOM 2142 O O . PRO A 1 270 ? 14.712 -3.173 2.619 1.00 88.44 270 PRO A O 1
ATOM 2145 N N . ASP A 1 271 ? 16.521 -3.451 3.912 1.00 87.94 271 ASP A N 1
ATOM 2146 C CA . ASP A 1 271 ? 15.765 -3.344 5.161 1.00 87.94 271 ASP A CA 1
ATOM 2147 C C . ASP A 1 271 ? 15.363 -1.894 5.484 1.00 87.94 271 ASP A C 1
ATOM 2149 O O . ASP A 1 271 ? 16.071 -1.111 6.133 1.00 87.94 271 ASP A O 1
ATOM 2153 N N . TYR A 1 272 ? 14.149 -1.552 5.058 1.00 90.81 272 TYR A N 1
ATOM 2154 C CA . TYR A 1 272 ? 13.478 -0.290 5.362 1.00 90.81 272 TYR A CA 1
ATOM 2155 C C . TYR A 1 272 ? 12.255 -0.462 6.274 1.00 90.81 272 TYR A C 1
ATOM 2157 O O . TYR A 1 272 ? 11.364 0.396 6.274 1.00 90.81 272 TYR A O 1
ATOM 2165 N N . ARG A 1 273 ? 12.181 -1.538 7.073 1.00 92.50 273 ARG A N 1
ATOM 2166 C CA . ARG A 1 273 ? 11.005 -1.822 7.923 1.00 92.50 273 ARG A CA 1
ATOM 2167 C C . ARG A 1 273 ? 10.665 -0.711 8.901 1.00 92.50 273 ARG A C 1
ATOM 2169 O O . ARG A 1 273 ? 9.490 -0.467 9.131 1.00 92.50 273 ARG A O 1
ATOM 2176 N N . ARG A 1 274 ? 11.666 0.024 9.395 1.00 91.06 274 ARG A N 1
ATOM 2177 C CA . ARG A 1 274 ? 11.483 1.184 10.288 1.00 91.06 274 ARG A CA 1
ATOM 2178 C C . ARG A 1 274 ? 10.434 2.192 9.794 1.00 91.06 274 ARG A C 1
ATOM 2180 O O . ARG A 1 274 ? 9.717 2.752 10.615 1.00 91.06 274 ARG A O 1
ATOM 2187 N N . ARG A 1 275 ? 10.331 2.410 8.472 1.00 94.06 275 ARG A N 1
ATOM 2188 C CA . ARG A 1 275 ? 9.325 3.306 7.873 1.00 94.06 275 ARG A CA 1
ATOM 2189 C C . ARG A 1 275 ? 7.928 2.719 8.067 1.00 94.06 275 ARG A C 1
ATOM 2191 O O . ARG A 1 275 ? 7.066 3.358 8.657 1.00 94.06 275 ARG A O 1
ATOM 2198 N N . MET A 1 276 ? 7.751 1.453 7.677 1.00 96.12 276 MET A N 1
ATOM 2199 C CA . MET A 1 276 ? 6.492 0.718 7.837 1.00 96.12 276 MET A CA 1
ATOM 2200 C C . MET A 1 276 ? 6.074 0.587 9.306 1.00 96.12 276 MET A C 1
ATOM 2202 O O . MET A 1 276 ? 4.911 0.804 9.616 1.00 96.12 276 MET A O 1
ATOM 2206 N N . TYR A 1 277 ? 7.008 0.276 10.206 1.00 95.62 277 TYR A N 1
ATOM 2207 C CA . TYR A 1 277 ? 6.753 0.157 11.643 1.00 95.62 277 TYR A CA 1
ATOM 2208 C C . TYR A 1 277 ? 6.257 1.475 12.234 1.00 95.62 277 TYR A C 1
ATOM 2210 O O . TYR A 1 277 ? 5.219 1.497 12.888 1.00 95.62 277 TYR A O 1
ATOM 2218 N N . ASN A 1 278 ? 6.934 2.588 11.935 1.00 95.81 278 ASN A N 1
ATOM 2219 C CA . ASN A 1 278 ? 6.494 3.908 12.378 1.00 95.81 278 ASN A CA 1
ATOM 2220 C C . ASN A 1 278 ? 5.086 4.243 11.854 1.00 95.81 278 ASN A C 1
ATOM 2222 O O . ASN A 1 278 ? 4.219 4.636 12.634 1.00 95.81 278 ASN A O 1
ATOM 2226 N N . SER A 1 279 ? 4.835 4.021 10.559 1.00 97.31 279 SER A N 1
ATOM 2227 C CA . SER A 1 279 ? 3.507 4.189 9.957 1.00 97.31 279 SER A CA 1
ATOM 2228 C C . SER A 1 279 ? 2.442 3.320 10.629 1.00 97.31 279 SER A C 1
ATOM 2230 O O . SER A 1 279 ? 1.334 3.793 10.863 1.00 97.31 279 SER A O 1
ATOM 2232 N N . ASN A 1 280 ? 2.762 2.068 10.967 1.00 97.88 280 ASN A N 1
ATOM 2233 C CA . ASN A 1 280 ? 1.831 1.138 11.605 1.00 97.88 280 ASN A CA 1
ATOM 2234 C C . ASN A 1 280 ? 1.473 1.565 13.033 1.00 97.88 280 ASN A C 1
ATOM 2236 O O . ASN A 1 280 ? 0.289 1.543 13.377 1.00 97.88 280 ASN A O 1
ATOM 2240 N N . ILE A 1 281 ? 2.444 2.032 13.830 1.00 97.62 281 ILE A N 1
ATOM 2241 C CA . ILE A 1 281 ? 2.167 2.554 15.178 1.00 97.62 281 ILE A CA 1
ATOM 2242 C C . ILE A 1 281 ? 1.211 3.752 15.086 1.00 97.62 281 ILE A C 1
ATOM 2244 O O . ILE A 1 281 ? 0.196 3.793 15.783 1.00 97.62 281 ILE A O 1
ATOM 2248 N N . ILE A 1 282 ? 1.495 4.710 14.194 1.00 98.38 282 ILE A N 1
ATOM 2249 C CA . ILE A 1 282 ? 0.643 5.893 13.987 1.00 98.38 282 ILE A CA 1
ATOM 2250 C C . ILE A 1 282 ? -0.748 5.475 13.481 1.00 98.38 282 ILE A C 1
ATOM 2252 O O . ILE A 1 282 ? -1.754 5.987 13.974 1.00 98.38 282 ILE A O 1
ATOM 2256 N N . ASN A 1 283 ? -0.831 4.508 12.561 1.00 98.25 283 ASN A N 1
ATOM 2257 C CA . ASN A 1 283 ? -2.103 3.995 12.053 1.00 98.25 283 ASN A CA 1
ATOM 2258 C C . ASN A 1 283 ? -2.948 3.362 13.164 1.00 98.25 283 ASN A C 1
ATOM 2260 O O . ASN A 1 283 ? -4.139 3.627 13.233 1.00 98.25 283 ASN A O 1
ATOM 2264 N N . LYS A 1 284 ? -2.353 2.599 14.088 1.00 97.94 284 LYS A N 1
ATOM 2265 C CA . LYS A 1 284 ? -3.087 2.042 15.238 1.00 97.94 284 LYS A CA 1
ATOM 2266 C C . LYS A 1 284 ? -3.650 3.121 16.162 1.00 97.94 284 LYS A C 1
ATOM 2268 O O . LYS A 1 284 ? -4.737 2.948 16.708 1.00 97.94 284 LYS A O 1
ATOM 2273 N N . ILE A 1 285 ? -2.930 4.229 16.345 1.00 98.50 285 ILE A N 1
ATOM 2274 C CA . ILE A 1 285 ? -3.430 5.380 17.112 1.00 98.50 285 ILE A CA 1
ATOM 2275 C C . ILE A 1 285 ? -4.588 6.051 16.363 1.00 98.50 285 ILE A C 1
ATOM 2277 O O . ILE A 1 285 ? -5.602 6.377 16.977 1.00 98.50 285 ILE A O 1
ATOM 2281 N N . SER A 1 286 ? -4.459 6.214 15.042 1.00 98.62 286 SER A N 1
ATOM 2282 C CA . SER A 1 286 ? -5.521 6.740 14.179 1.00 98.62 286 SER A CA 1
ATOM 2283 C C . SER A 1 286 ? -6.783 5.878 14.223 1.00 98.62 286 SER A C 1
ATOM 2285 O O . SER A 1 286 ? -7.864 6.422 14.417 1.00 98.62 286 SER A O 1
ATOM 2287 N N . ASP A 1 287 ? -6.656 4.558 14.071 1.00 98.00 287 ASP A N 1
ATOM 2288 C CA . ASP A 1 287 ? -7.787 3.623 14.051 1.00 98.00 287 ASP A CA 1
ATOM 2289 C C . ASP A 1 287 ? -8.560 3.673 15.379 1.00 98.00 287 ASP A C 1
ATOM 2291 O O . ASP A 1 287 ? -9.781 3.805 15.374 1.00 98.00 287 ASP A O 1
ATOM 2295 N N . LYS A 1 288 ? -7.854 3.678 16.521 1.00 98.25 288 LYS A N 1
ATOM 2296 C CA . LYS A 1 288 ? -8.480 3.806 17.851 1.00 98.25 288 LYS A CA 1
ATOM 2297 C C . LYS A 1 288 ? -9.195 5.142 18.051 1.00 98.25 288 LYS A C 1
ATOM 2299 O O . LYS A 1 288 ? -10.254 5.191 18.671 1.00 98.25 288 LYS A O 1
ATOM 2304 N N . LEU A 1 289 ? -8.613 6.236 17.555 1.00 98.69 289 LEU A N 1
ATOM 2305 C CA . LEU A 1 289 ? -9.258 7.547 17.610 1.00 98.69 289 LEU A CA 1
ATOM 2306 C C . LEU A 1 289 ? -10.516 7.579 16.735 1.00 98.69 289 LEU A C 1
ATOM 2308 O O . LEU A 1 289 ? -11.533 8.116 17.157 1.00 98.69 289 LEU A O 1
ATOM 2312 N N . GLU A 1 290 ? -10.453 7.018 15.529 1.00 98.56 290 GLU A N 1
ATOM 2313 C CA . GLU A 1 290 ? -11.592 6.941 14.613 1.00 98.56 290 GLU A CA 1
ATOM 2314 C C . GLU A 1 290 ? -12.730 6.094 15.188 1.00 98.56 290 GLU A C 1
ATOM 2316 O O . GLU A 1 290 ? -13.868 6.552 15.195 1.00 98.56 290 GLU A O 1
ATOM 2321 N N . GLU A 1 291 ? -12.428 4.916 15.738 1.00 98.31 291 GLU A N 1
ATOM 2322 C CA . GLU A 1 291 ? -13.390 4.069 16.454 1.00 98.31 291 GLU A CA 1
ATOM 2323 C C . GLU A 1 291 ? -14.072 4.843 17.590 1.00 98.31 291 GLU A C 1
ATOM 2325 O O . GLU A 1 291 ? -15.296 4.963 17.617 1.00 98.31 291 GLU A O 1
ATOM 2330 N N . GLY A 1 292 ? -13.283 5.479 18.462 1.00 98.56 292 GLY A N 1
ATOM 2331 C CA . GLY A 1 292 ? -13.814 6.272 19.566 1.00 98.56 292 GLY A CA 1
ATOM 2332 C C . GLY A 1 292 ? -14.669 7.463 19.119 1.00 98.56 292 GLY A C 1
ATOM 2333 O O . GLY A 1 292 ? -15.689 7.754 19.742 1.00 98.56 292 GLY A O 1
ATOM 2334 N N . LEU A 1 293 ? -14.290 8.159 18.042 1.00 98.50 293 LEU A N 1
ATOM 2335 C CA . LEU A 1 293 ? -15.081 9.265 17.492 1.00 98.50 293 LEU A CA 1
ATOM 2336 C C . LEU A 1 293 ? -16.376 8.778 16.835 1.00 98.50 293 LEU A C 1
ATOM 2338 O O . LEU A 1 293 ? -17.397 9.443 16.984 1.00 98.50 293 LEU A O 1
ATOM 2342 N N . ASN A 1 294 ? -16.362 7.623 16.169 1.00 98.25 294 ASN A N 1
ATOM 2343 C CA . ASN A 1 294 ? -17.573 7.018 15.617 1.00 98.25 294 ASN A CA 1
ATOM 2344 C C . ASN A 1 294 ? -18.558 6.652 16.732 1.00 98.25 294 ASN A C 1
ATOM 2346 O O . ASN A 1 294 ? -19.740 6.957 16.616 1.00 98.25 294 ASN A O 1
ATOM 2350 N N . GLU A 1 295 ? -18.075 6.092 17.844 1.00 98.06 295 GLU A N 1
ATOM 2351 C CA . GLU A 1 295 ? -18.901 5.844 19.033 1.00 98.06 295 GLU A CA 1
ATOM 2352 C C . GLU A 1 295 ? -19.523 7.132 19.587 1.00 98.06 295 GLU A C 1
ATOM 2354 O O . GLU A 1 295 ? -20.711 7.157 19.896 1.00 98.06 295 GLU A O 1
ATOM 2359 N N . VAL A 1 296 ? -18.760 8.229 19.656 1.00 98.12 296 VAL A N 1
ATOM 2360 C CA . VAL A 1 296 ? -19.317 9.544 20.020 1.00 98.12 296 VAL A CA 1
ATOM 2361 C C . VAL A 1 296 ? -20.372 9.994 19.008 1.00 98.12 296 VAL A C 1
ATOM 2363 O O . VAL A 1 296 ? -21.396 10.529 19.419 1.00 98.12 296 VAL A O 1
ATOM 2366 N N . SER A 1 297 ? -20.152 9.779 17.708 1.00 97.38 297 SER A N 1
ATOM 2367 C CA . SER A 1 297 ? -21.119 10.129 16.662 1.00 97.38 297 SER A CA 1
ATOM 2368 C C . SER A 1 297 ? -22.453 9.409 16.853 1.00 97.38 297 SER A C 1
ATOM 2370 O O . SER A 1 297 ? -23.488 10.059 16.785 1.00 97.38 297 SER A O 1
ATOM 2372 N N . PHE A 1 298 ? -22.436 8.108 17.161 1.00 96.75 298 PHE A N 1
ATOM 2373 C CA . PHE A 1 298 ? -23.664 7.353 17.432 1.00 96.75 298 PHE A CA 1
ATOM 2374 C C . PHE 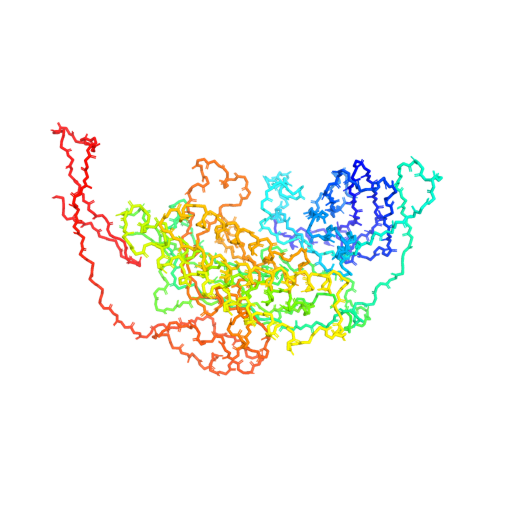A 1 298 ? -24.427 7.915 18.641 1.00 96.75 298 PHE A C 1
ATOM 2376 O O . PHE A 1 298 ? -25.631 8.128 18.567 1.00 96.75 298 PHE A O 1
ATOM 2383 N N . LEU A 1 299 ? -23.724 8.258 19.726 1.00 96.81 299 LEU A N 1
ATOM 2384 C CA . LEU A 1 299 ? -24.343 8.891 20.900 1.00 96.81 299 LEU A CA 1
ATOM 2385 C C . LEU A 1 299 ? -24.914 10.285 20.596 1.00 96.81 299 LEU A C 1
ATOM 2387 O O . LEU A 1 299 ? -25.859 10.729 21.243 1.00 96.81 299 LEU A O 1
ATOM 2391 N N . VAL A 1 300 ? -24.334 11.007 19.634 1.00 95.00 300 VAL A N 1
ATOM 2392 C CA . VAL A 1 300 ? -24.882 12.288 19.168 1.00 95.00 300 VAL A CA 1
ATOM 2393 C C . VAL A 1 300 ? -26.195 12.077 18.426 1.00 95.00 300 VAL A C 1
ATOM 2395 O O . VAL A 1 300 ? -27.124 12.851 18.656 1.00 95.00 300 VAL A O 1
ATOM 2398 N N . ASP A 1 301 ? -26.266 11.054 17.576 1.00 95.38 301 ASP A N 1
ATOM 2399 C CA . ASP A 1 301 ? -27.461 10.729 16.794 1.00 95.38 301 ASP A CA 1
ATOM 2400 C C . ASP A 1 301 ? -28.636 10.309 17.697 1.00 95.38 301 ASP A C 1
ATOM 2402 O O . ASP A 1 301 ? -29.776 10.690 17.431 1.00 95.38 301 ASP A O 1
ATOM 2406 N N . ASP A 1 302 ? -28.345 9.629 18.810 1.00 95.00 302 ASP A N 1
ATOM 2407 C CA . ASP A 1 302 ? -29.334 9.207 19.816 1.00 95.00 302 ASP A CA 1
ATOM 2408 C C . ASP A 1 302 ? -29.646 10.283 20.884 1.00 95.00 302 ASP A C 1
ATOM 2410 O O . ASP A 1 302 ? -30.421 10.041 21.809 1.00 95.00 302 ASP A O 1
ATOM 2414 N N . ASP A 1 303 ? -29.041 11.474 20.782 1.00 92.62 303 ASP A N 1
ATOM 2415 C CA . ASP A 1 303 ? -29.072 12.543 21.796 1.00 92.62 303 ASP A CA 1
ATOM 2416 C C . ASP A 1 303 ? -28.717 12.068 23.224 1.00 92.62 303 ASP A C 1
ATOM 2418 O O . ASP A 1 303 ? -29.209 12.583 24.230 1.00 92.62 303 ASP A O 1
ATOM 2422 N N . ASP A 1 304 ? -27.802 11.104 23.326 1.00 95.75 304 ASP A N 1
ATOM 2423 C CA . ASP A 1 304 ? -27.431 10.474 24.589 1.00 95.75 304 ASP A CA 1
ATOM 2424 C C . ASP A 1 304 ? -26.675 11.460 25.516 1.00 95.75 304 ASP A C 1
ATOM 2426 O O . ASP A 1 304 ? -25.771 12.185 25.067 1.00 95.75 304 ASP A O 1
ATOM 2430 N N . PRO A 1 305 ? -27.005 11.514 26.824 1.00 91.88 305 PRO A N 1
ATOM 2431 C CA . PRO A 1 305 ? -26.384 12.435 27.781 1.00 91.88 305 PRO A CA 1
ATOM 2432 C C . PRO A 1 305 ? -24.925 12.092 28.144 1.00 91.88 305 PRO A C 1
ATOM 2434 O O . PRO A 1 305 ? -24.278 12.865 28.850 1.00 91.88 305 PRO A O 1
ATOM 2437 N N . GLY A 1 306 ? -24.412 10.936 27.719 1.00 95.44 306 GLY A N 1
ATOM 2438 C CA . GLY A 1 306 ? -23.052 10.449 27.940 1.00 95.44 306 GLY A CA 1
ATOM 2439 C C . GLY A 1 306 ? -22.049 10.831 26.846 1.00 95.44 306 GLY A C 1
ATOM 2440 O O . GLY A 1 306 ? -20.852 10.572 27.006 1.00 95.44 306 GLY A O 1
ATOM 2441 N N . LYS A 1 307 ? -22.484 11.476 25.753 1.00 96.94 307 LYS A N 1
ATOM 2442 C CA . LYS A 1 307 ? -21.615 11.860 24.621 1.00 96.94 307 LYS A CA 1
ATOM 2443 C C . LYS A 1 307 ? -20.417 12.723 25.026 1.00 96.94 307 LYS A C 1
ATOM 2445 O O . LYS A 1 307 ? -19.316 12.529 24.505 1.00 96.94 307 LYS A O 1
ATOM 2450 N N . GLU A 1 308 ? -20.577 13.643 25.981 1.00 97.31 308 GLU A N 1
ATOM 2451 C CA . GLU A 1 308 ? -19.481 14.478 26.484 1.00 97.31 308 GLU A CA 1
ATOM 2452 C C . GLU A 1 308 ? -18.429 13.653 27.226 1.00 97.31 308 GLU A C 1
ATOM 2454 O O . GLU A 1 308 ? -17.230 13.868 27.032 1.00 97.31 308 GLU A O 1
ATOM 2459 N N . GLU A 1 309 ? -18.862 12.717 28.070 1.00 97.81 309 GLU A N 1
ATOM 2460 C CA . GLU A 1 309 ? -17.953 11.869 28.841 1.00 97.81 309 GLU A CA 1
ATOM 2461 C C . GLU A 1 309 ? -17.217 10.896 27.924 1.00 97.81 309 GLU A C 1
ATOM 2463 O O . GLU A 1 309 ? -15.999 10.731 28.031 1.00 97.81 309 GLU A O 1
ATOM 2468 N N . LYS A 1 310 ? -17.921 10.350 26.927 1.00 98.19 310 LYS A N 1
ATOM 2469 C CA . LYS A 1 310 ? -17.295 9.521 25.904 1.00 98.19 310 LYS A CA 1
ATOM 2470 C C . LYS A 1 310 ? -16.232 10.292 25.121 1.00 98.19 310 LYS A C 1
ATOM 2472 O O . LYS A 1 310 ? -15.123 9.789 24.951 1.00 98.19 310 LYS A O 1
ATOM 2477 N N . LEU A 1 311 ? -16.512 11.531 24.706 1.00 98.56 311 LEU A N 1
ATOM 2478 C CA . LEU A 1 311 ? -15.520 12.366 24.022 1.00 98.56 311 LEU A CA 1
ATOM 2479 C C . LEU A 1 311 ? -14.304 12.663 24.913 1.00 98.56 311 LEU A C 1
ATOM 2481 O O . LEU A 1 311 ? -13.168 12.613 24.439 1.00 98.56 311 LEU A O 1
ATOM 2485 N N . LYS A 1 312 ? -14.510 12.946 26.205 1.00 98.56 312 LYS A N 1
ATOM 2486 C CA . LYS A 1 312 ? -13.406 13.146 27.159 1.00 98.56 312 LYS A CA 1
ATOM 2487 C C . LYS A 1 312 ? -12.536 11.901 27.294 1.00 98.56 312 LYS A C 1
ATOM 2489 O O . LYS A 1 312 ? -11.314 12.042 27.315 1.00 98.56 312 LYS A O 1
ATOM 2494 N N . PHE A 1 313 ? -13.142 10.717 27.358 1.00 98.56 313 PHE A N 1
ATOM 2495 C CA . PHE A 1 313 ? -12.426 9.443 27.384 1.00 98.56 313 PHE A CA 1
ATOM 2496 C C . PHE A 1 313 ? -11.584 9.248 26.116 1.00 98.56 313 PHE A C 1
ATOM 2498 O O . PHE A 1 313 ? -10.384 8.999 26.205 1.00 98.56 313 PHE A O 1
ATOM 2505 N N . VAL A 1 314 ? -12.174 9.462 24.935 1.00 98.75 314 VAL A N 1
ATOM 2506 C CA . VAL A 1 314 ? -11.472 9.347 23.643 1.00 98.75 314 VAL A CA 1
ATOM 2507 C C . VAL A 1 314 ? -10.267 10.293 23.564 1.00 98.75 314 VAL A C 1
ATOM 2509 O O . VAL A 1 314 ? -9.192 9.902 23.110 1.00 98.75 314 VAL A O 1
ATOM 2512 N N . LEU A 1 315 ? -10.408 11.534 24.042 1.00 98.81 315 LEU A N 1
ATOM 2513 C CA . LEU A 1 315 ? -9.313 12.511 24.071 1.00 98.81 315 LEU A CA 1
ATOM 2514 C C . LEU A 1 315 ? -8.203 12.152 25.069 1.00 98.81 315 LEU A C 1
ATOM 2516 O O . LEU A 1 315 ? -7.034 12.468 24.826 1.00 98.81 315 LEU A O 1
ATOM 2520 N N . ASP A 1 316 ? -8.552 11.498 26.175 1.00 98.62 316 ASP A N 1
ATOM 2521 C CA . ASP A 1 316 ? -7.585 10.997 27.152 1.00 98.62 316 ASP A CA 1
ATOM 2522 C C . ASP A 1 316 ? -6.762 9.840 26.584 1.00 98.62 316 ASP A C 1
ATOM 2524 O O . ASP A 1 316 ? -5.530 9.876 26.616 1.00 98.62 316 ASP A O 1
ATOM 2528 N N . GLU A 1 317 ? -7.440 8.864 25.975 1.00 98.50 317 GLU A N 1
ATOM 2529 C CA . GLU A 1 317 ? -6.818 7.725 25.297 1.00 98.50 317 GLU A CA 1
ATOM 2530 C C . GLU A 1 317 ? -5.904 8.179 24.156 1.00 98.50 317 GLU A C 1
ATOM 2532 O O . GLU A 1 317 ? -4.783 7.671 24.007 1.00 98.50 317 GLU A O 1
ATOM 2537 N N . LEU A 1 318 ? -6.336 9.182 23.382 1.00 98.75 318 LEU A N 1
ATOM 2538 C CA . LEU A 1 318 ? -5.513 9.805 22.350 1.00 98.75 318 LEU A CA 1
ATOM 2539 C C . LEU A 1 318 ? -4.249 10.423 22.953 1.00 98.75 318 LEU A C 1
ATOM 2541 O O . LEU A 1 318 ? -3.145 10.158 22.475 1.00 98.75 318 LEU A O 1
ATOM 2545 N N . SER A 1 319 ? -4.381 11.212 24.024 1.00 98.56 319 SER A N 1
ATOM 2546 C CA . SER A 1 319 ? -3.220 11.826 24.670 1.00 98.56 319 SER A CA 1
ATOM 2547 C C . SER A 1 319 ? -2.232 10.786 25.194 1.00 98.56 319 SER A C 1
ATOM 2549 O O . SER A 1 319 ? -1.029 10.878 24.929 1.00 98.56 319 SER A O 1
ATOM 2551 N N . SER A 1 320 ? -2.732 9.771 25.896 1.00 98.31 320 SER A N 1
ATOM 2552 C CA . SER A 1 320 ? -1.932 8.669 26.428 1.00 98.31 320 SER A CA 1
ATOM 2553 C C . SER A 1 320 ? -1.217 7.903 25.315 1.00 98.31 320 SER A C 1
ATOM 2555 O O . SER A 1 320 ? -0.033 7.584 25.434 1.00 98.31 320 SER A O 1
ATOM 2557 N N . SER A 1 321 ? -1.893 7.659 24.193 1.00 98.06 321 SER A N 1
ATOM 2558 C CA . SER A 1 321 ? -1.318 6.973 23.032 1.00 98.06 321 SER A CA 1
ATOM 2559 C C . SER A 1 321 ? -0.252 7.811 22.318 1.00 98.06 321 SER A C 1
ATOM 2561 O O . SER A 1 321 ? 0.820 7.287 22.013 1.00 98.06 321 SER A O 1
ATOM 2563 N N . CYS A 1 322 ? -0.470 9.118 22.149 1.00 98.44 322 CYS A N 1
ATOM 2564 C CA . CYS A 1 322 ? 0.548 10.052 21.660 1.00 98.44 322 CYS A CA 1
ATOM 2565 C C . CYS A 1 322 ? 1.791 10.075 22.564 1.00 98.44 322 CYS A C 1
ATOM 2567 O O . CYS A 1 322 ? 2.914 10.001 22.068 1.00 98.44 322 CYS A O 1
ATOM 2569 N N . ASN A 1 323 ? 1.614 10.132 23.888 1.00 97.06 323 ASN A N 1
ATOM 2570 C CA . ASN A 1 323 ? 2.736 10.124 24.833 1.00 97.06 323 ASN A CA 1
ATOM 2571 C C . ASN A 1 323 ? 3.527 8.806 24.764 1.00 97.06 323 ASN A C 1
ATOM 2573 O O . ASN A 1 323 ? 4.758 8.835 24.747 1.00 97.06 323 ASN A O 1
ATOM 2577 N N . ARG A 1 324 ? 2.841 7.656 24.665 1.00 95.62 324 ARG A N 1
ATOM 2578 C CA . ARG A 1 324 ? 3.490 6.348 24.466 1.00 95.62 324 ARG A CA 1
ATOM 2579 C C . ARG A 1 324 ? 4.315 6.313 23.182 1.00 95.62 324 ARG A C 1
ATOM 2581 O O . ARG A 1 324 ? 5.476 5.921 23.240 1.00 95.62 324 ARG A O 1
ATOM 2588 N N . TYR A 1 325 ? 3.759 6.783 22.063 1.00 96.25 325 TYR A N 1
ATOM 2589 C CA . TYR A 1 325 ? 4.482 6.879 20.791 1.00 96.25 325 TYR A CA 1
ATOM 2590 C C . TYR A 1 325 ? 5.754 7.724 20.915 1.00 96.25 325 TYR A C 1
ATOM 2592 O O . TYR A 1 325 ? 6.827 7.290 20.499 1.00 96.25 325 TYR A O 1
ATOM 2600 N N . VAL A 1 326 ? 5.652 8.911 21.520 1.00 95.19 326 VAL A N 1
ATOM 2601 C CA . VAL A 1 326 ? 6.791 9.824 21.690 1.00 95.19 326 VAL A CA 1
ATOM 2602 C C . VAL A 1 326 ? 7.887 9.186 22.545 1.00 95.19 326 VAL A C 1
ATOM 2604 O O . VAL A 1 326 ? 9.061 9.262 22.183 1.00 95.19 326 VAL A O 1
ATOM 2607 N N . ASN A 1 327 ? 7.521 8.533 23.650 1.00 92.06 327 ASN A N 1
ATOM 2608 C CA . ASN A 1 327 ? 8.478 7.876 24.541 1.00 92.06 327 ASN A CA 1
ATOM 2609 C C . ASN A 1 327 ? 9.153 6.673 23.871 1.00 92.06 327 ASN A C 1
ATOM 2611 O O . ASN A 1 327 ? 10.378 6.562 23.913 1.00 92.06 327 ASN A O 1
ATOM 2615 N N . PHE A 1 328 ? 8.370 5.818 23.208 1.00 88.31 328 PHE A N 1
ATOM 2616 C CA . PHE A 1 328 ? 8.873 4.665 22.462 1.00 88.31 328 PHE A CA 1
ATOM 2617 C C . PHE A 1 328 ? 9.859 5.103 21.373 1.00 88.31 328 PHE A C 1
ATOM 2619 O O . PHE A 1 328 ? 11.003 4.658 21.331 1.00 88.31 328 PHE A O 1
ATOM 2626 N N . THR A 1 329 ? 9.453 6.065 20.549 1.00 86.00 329 THR A N 1
ATOM 2627 C CA . THR A 1 329 ? 10.232 6.531 19.397 1.00 86.00 329 THR A CA 1
ATOM 2628 C C . THR A 1 329 ? 11.514 7.262 19.814 1.00 86.00 329 THR A C 1
ATOM 2630 O O . THR A 1 329 ? 12.547 7.114 19.161 1.00 86.00 329 THR A O 1
ATOM 2633 N N . LYS A 1 330 ? 11.496 8.009 20.930 1.00 83.00 330 LYS A N 1
ATOM 2634 C CA . LYS A 1 330 ? 12.713 8.600 21.519 1.00 83.00 330 LYS A CA 1
ATOM 2635 C C . LYS A 1 330 ? 13.662 7.519 22.062 1.00 83.00 330 LYS A C 1
ATOM 2637 O O . LYS A 1 330 ? 14.872 7.649 21.885 1.00 83.00 330 LYS A O 1
ATOM 2642 N N . GLY A 1 331 ? 13.127 6.458 22.675 1.00 68.75 331 GLY A N 1
ATOM 2643 C CA . GLY A 1 331 ? 13.892 5.352 23.269 1.00 68.75 331 GLY A CA 1
ATOM 2644 C C . GLY A 1 331 ? 14.569 4.416 22.260 1.00 68.75 331 GLY A C 1
ATOM 2645 O O . GLY A 1 331 ? 15.676 3.954 22.516 1.00 68.75 331 GLY A O 1
ATOM 2646 N N . VAL A 1 332 ? 13.969 4.199 21.084 1.00 66.56 332 VAL A N 1
ATOM 2647 C CA . VAL A 1 332 ? 14.551 3.391 19.983 1.00 66.56 332 VAL A CA 1
ATOM 2648 C C . VAL A 1 332 ? 15.722 4.112 19.277 1.00 66.56 332 VAL A C 1
ATOM 2650 O O . VAL A 1 332 ? 16.429 3.542 18.448 1.00 66.56 332 VAL A O 1
ATOM 2653 N N . GLY A 1 333 ? 16.001 5.360 19.664 1.00 53.78 333 GLY A N 1
ATOM 2654 C CA . GLY A 1 333 ? 17.170 6.115 19.242 1.00 53.78 333 GLY A CA 1
ATOM 2655 C C . GLY A 1 333 ? 17.000 6.793 17.881 1.00 53.78 333 GLY A C 1
ATOM 2656 O O . GLY A 1 333 ? 17.058 6.178 16.812 1.00 53.78 333 GLY A O 1
ATOM 2657 N N . CYS A 1 334 ? 16.986 8.127 17.900 1.00 46.28 334 CYS A N 1
ATOM 2658 C CA . CYS A 1 334 ? 17.271 8.991 16.745 1.00 46.28 334 CYS A CA 1
ATOM 2659 C C . CYS A 1 334 ? 18.745 8.897 16.270 1.00 46.28 334 CYS A C 1
ATOM 2661 O O . CYS A 1 334 ? 19.282 9.851 15.711 1.00 46.28 334 CYS A O 1
ATOM 2663 N N . GLY A 1 335 ? 19.425 7.769 16.505 1.00 44.72 335 GLY A N 1
ATOM 2664 C CA . GLY A 1 335 ? 20.848 7.581 16.229 1.00 44.72 335 GLY A CA 1
ATOM 2665 C C . GLY A 1 335 ? 21.178 7.473 14.740 1.00 44.72 335 GLY A C 1
ATOM 2666 O O . GLY A 1 335 ? 20.306 7.182 13.906 1.00 44.72 335 GLY A O 1
ATOM 2667 N N . GLN A 1 336 ? 22.463 7.681 14.432 1.00 45.53 336 GLN A N 1
ATOM 2668 C CA . GLN A 1 336 ? 23.112 7.454 13.136 1.00 45.53 336 GLN A CA 1
ATOM 2669 C C . GLN A 1 336 ? 23.093 5.956 12.779 1.00 45.53 336 GLN A C 1
ATOM 2671 O O . GLN A 1 336 ? 24.109 5.276 12.795 1.00 45.53 336 GLN A O 1
ATOM 2676 N N . GLY A 1 337 ? 21.912 5.407 12.507 1.00 54.81 337 GLY A N 1
ATOM 2677 C CA . GLY A 1 337 ? 21.805 4.087 11.899 1.00 54.81 337 GLY A CA 1
ATOM 2678 C C . GLY A 1 337 ? 22.283 4.172 10.455 1.00 54.81 337 GLY A C 1
ATOM 2679 O O . GLY A 1 337 ? 21.884 5.099 9.739 1.00 54.81 337 GLY A O 1
ATOM 2680 N N . LEU A 1 338 ? 23.113 3.215 10.038 1.00 62.75 338 LEU A N 1
ATOM 2681 C CA . LEU A 1 338 ? 23.424 2.999 8.628 1.00 62.75 338 LEU A CA 1
ATOM 2682 C C . LEU A 1 338 ? 22.118 2.975 7.822 1.00 62.75 338 LEU A C 1
ATOM 2684 O O . LEU A 1 338 ? 21.112 2.396 8.237 1.00 62.75 338 LEU A O 1
ATOM 2688 N N . GLY A 1 339 ? 22.128 3.673 6.693 1.00 72.19 339 GLY A N 1
ATOM 2689 C CA . GLY A 1 339 ? 21.038 3.635 5.731 1.00 72.19 339 GLY A CA 1
ATOM 2690 C C . GLY A 1 339 ? 19.791 4.466 5.997 1.00 72.19 339 GLY A C 1
ATOM 2691 O O . GLY A 1 339 ? 18.775 4.224 5.349 1.00 72.19 339 GLY A O 1
ATOM 2692 N N . LYS A 1 340 ? 19.838 5.452 6.904 1.00 85.88 340 LYS A N 1
ATOM 2693 C CA . LYS A 1 340 ? 18.789 6.484 7.034 1.00 85.88 340 LYS A CA 1
ATOM 2694 C C . LYS A 1 340 ? 19.017 7.628 6.040 1.00 85.88 340 LYS A C 1
ATOM 2696 O O . LYS A 1 340 ? 20.055 8.290 6.096 1.00 85.88 340 LYS A O 1
ATOM 2701 N N . THR A 1 341 ? 18.030 7.911 5.192 1.00 90.38 341 THR A N 1
ATOM 2702 C CA . THR A 1 341 ? 18.068 9.054 4.264 1.00 90.38 341 THR A CA 1
ATOM 2703 C C . THR A 1 341 ? 17.917 10.387 5.006 1.00 90.38 341 THR A C 1
ATOM 2705 O O . THR A 1 341 ? 17.550 10.424 6.187 1.00 90.38 341 THR A O 1
ATOM 2708 N N . LYS A 1 342 ? 18.187 11.516 4.333 1.00 92.25 342 LYS A N 1
ATOM 2709 C CA . LYS A 1 342 ? 17.902 12.844 4.909 1.00 92.25 342 LYS A CA 1
ATOM 2710 C C . LYS A 1 342 ? 16.412 12.978 5.239 1.00 92.25 342 LYS A C 1
ATOM 2712 O O . LYS A 1 342 ? 16.071 13.405 6.340 1.00 92.25 342 LYS A O 1
ATOM 2717 N N . LEU A 1 343 ? 15.545 12.521 4.333 1.00 94.69 343 LEU A N 1
ATOM 2718 C CA . LEU A 1 343 ? 14.101 12.533 4.541 1.00 94.69 343 LEU A CA 1
ATOM 2719 C C . LEU A 1 343 ? 13.664 11.635 5.707 1.00 94.69 343 LEU A C 1
ATOM 2721 O O . LEU A 1 343 ? 12.810 12.058 6.477 1.00 94.69 343 LEU A O 1
ATOM 2725 N N . ASP A 1 344 ? 14.276 10.459 5.907 1.00 93.00 344 ASP A N 1
ATOM 2726 C CA . ASP A 1 344 ? 13.975 9.598 7.067 1.00 93.00 344 ASP A CA 1
ATOM 2727 C C . ASP A 1 344 ? 14.168 10.358 8.391 1.00 93.00 344 ASP A C 1
ATOM 2729 O O . ASP A 1 344 ? 13.352 10.259 9.309 1.00 93.00 344 ASP A O 1
ATOM 2733 N N . LYS A 1 345 ? 15.256 11.134 8.492 1.00 91.88 345 LYS A N 1
ATOM 2734 C CA . LYS A 1 345 ? 15.582 11.914 9.694 1.00 91.88 345 LYS A CA 1
ATOM 2735 C C . LYS A 1 345 ? 14.585 13.049 9.906 1.00 91.88 345 LYS A C 1
ATOM 2737 O O . LYS A 1 345 ? 14.103 13.224 11.024 1.00 91.88 345 LYS A O 1
ATOM 2742 N N . GLU A 1 346 ? 14.273 13.807 8.858 1.00 93.75 346 GLU A N 1
ATOM 2743 C CA . GLU A 1 346 ? 13.344 14.933 8.971 1.00 93.75 346 GLU A CA 1
ATOM 2744 C C . GLU A 1 346 ? 11.899 14.478 9.213 1.00 93.75 346 GLU A C 1
ATOM 2746 O O . GLU A 1 346 ? 11.218 15.037 10.076 1.00 93.75 346 GLU A O 1
ATOM 2751 N N . ARG A 1 347 ? 11.449 13.394 8.566 1.00 93.44 347 ARG A N 1
ATOM 2752 C CA . ARG A 1 347 ? 10.130 12.805 8.840 1.00 93.44 347 ARG A CA 1
ATOM 2753 C C . ARG A 1 347 ? 9.997 12.286 10.256 1.00 93.44 347 ARG A C 1
ATOM 2755 O O . ARG A 1 347 ? 8.953 12.493 10.868 1.00 93.44 347 ARG A O 1
ATOM 2762 N N . MET A 1 348 ? 11.035 11.654 10.796 1.00 92.25 348 MET A N 1
ATOM 2763 C CA . MET A 1 348 ? 10.999 11.188 12.179 1.00 92.25 348 MET A CA 1
ATOM 2764 C C . MET A 1 348 ? 10.810 12.357 13.159 1.00 92.25 348 MET A C 1
ATOM 2766 O O . MET A 1 348 ? 9.962 12.295 14.048 1.00 92.25 348 MET A O 1
ATOM 2770 N N . LYS A 1 349 ? 11.540 13.466 12.963 1.00 93.06 349 LYS A N 1
ATOM 2771 C CA . LYS A 1 349 ? 11.357 14.686 13.768 1.00 93.06 349 LYS A CA 1
ATOM 2772 C C . LYS A 1 349 ? 9.953 15.276 13.608 1.00 93.06 349 LYS A C 1
ATOM 2774 O O . LYS A 1 349 ? 9.366 15.691 14.606 1.00 93.06 349 LYS A O 1
ATOM 2779 N N . LEU A 1 350 ? 9.427 15.313 12.381 1.00 94.31 350 LEU A N 1
ATOM 2780 C CA . LEU A 1 350 ? 8.072 15.787 12.090 1.00 94.31 350 LEU A CA 1
ATOM 2781 C C . LEU A 1 350 ? 7.027 14.952 12.841 1.00 94.31 350 LEU A C 1
ATOM 2783 O O . LEU A 1 350 ? 6.242 15.515 13.597 1.00 94.31 350 LEU A O 1
ATOM 2787 N N . CYS A 1 351 ? 7.062 13.623 12.705 1.00 95.69 351 CYS A N 1
ATOM 2788 C CA . CYS A 1 351 ? 6.108 12.729 13.366 1.00 95.69 351 CYS A CA 1
ATOM 2789 C C . CYS A 1 351 ? 6.162 12.880 14.890 1.00 95.69 351 CYS A C 1
ATOM 2791 O O . CYS A 1 351 ? 5.125 13.036 15.529 1.00 95.69 351 CYS A O 1
ATOM 2793 N N . LEU A 1 352 ? 7.365 12.908 15.476 1.00 95.25 352 LEU A N 1
ATOM 2794 C CA . LEU A 1 352 ? 7.553 13.141 16.911 1.00 95.25 352 LEU A CA 1
ATOM 2795 C C . LEU A 1 352 ? 6.925 14.461 17.370 1.00 95.25 352 LEU A C 1
ATOM 2797 O O . LEU A 1 352 ? 6.195 14.481 18.360 1.00 95.25 352 LEU A O 1
ATOM 2801 N N . ARG A 1 353 ? 7.196 15.556 16.651 1.00 94.75 353 ARG A N 1
ATOM 2802 C CA . ARG A 1 353 ? 6.685 16.892 16.980 1.00 94.75 353 ARG A CA 1
ATOM 2803 C C . ARG A 1 353 ? 5.163 16.951 16.897 1.00 94.75 353 ARG A C 1
ATOM 2805 O O . ARG A 1 353 ? 4.532 17.398 17.853 1.00 94.75 353 ARG A O 1
ATOM 2812 N N . GLU A 1 354 ? 4.587 16.501 15.785 1.00 96.19 354 GLU A N 1
ATOM 2813 C CA . GLU A 1 354 ? 3.139 16.553 15.563 1.00 96.19 354 GLU A CA 1
ATOM 2814 C C . GLU A 1 354 ? 2.393 15.661 16.558 1.00 96.19 354 GLU A C 1
ATOM 2816 O O . GLU A 1 354 ? 1.425 16.102 17.174 1.00 96.19 354 GLU A O 1
ATOM 2821 N N . MET A 1 355 ? 2.876 14.439 16.804 1.00 98.00 355 MET A N 1
ATOM 2822 C CA . MET A 1 355 ? 2.255 13.536 17.777 1.00 98.00 355 MET A CA 1
ATOM 2823 C C . MET A 1 355 ? 2.348 14.084 19.206 1.00 98.00 355 MET A C 1
ATOM 2825 O O . MET A 1 355 ? 1.371 14.009 19.952 1.00 98.00 355 MET A O 1
ATOM 2829 N N . GLU A 1 356 ? 3.477 14.691 19.590 1.00 97.19 356 GLU A N 1
ATOM 2830 C CA . GLU A 1 356 ? 3.622 15.356 20.891 1.00 97.19 356 GLU A CA 1
ATOM 2831 C C . GLU A 1 356 ? 2.660 16.550 21.027 1.00 97.19 356 GLU A C 1
ATOM 2833 O O . GLU A 1 356 ? 2.008 16.720 22.063 1.00 97.19 356 GLU A O 1
ATOM 2838 N N . GLN A 1 357 ? 2.537 17.367 19.978 1.00 97.44 357 GLN A N 1
ATOM 2839 C CA . GLN A 1 357 ? 1.635 18.514 19.951 1.00 97.44 357 GLN A CA 1
ATOM 2840 C C . GLN A 1 357 ? 0.168 18.083 20.034 1.00 97.44 357 GLN A C 1
ATOM 2842 O O . GLN A 1 357 ? -0.565 18.600 20.877 1.00 97.44 357 GLN A O 1
ATOM 2847 N N . ILE A 1 358 ? -0.255 17.108 19.228 1.00 98.56 358 ILE A N 1
ATOM 2848 C CA . ILE A 1 358 ? -1.618 16.563 19.259 1.00 98.56 358 ILE A CA 1
ATOM 2849 C C . ILE A 1 358 ? -1.920 15.960 20.633 1.00 98.56 358 ILE A C 1
ATOM 2851 O O . ILE A 1 358 ? -2.986 16.219 21.194 1.00 98.56 358 ILE A O 1
ATOM 2855 N N . GLY A 1 359 ? -0.969 15.244 21.238 1.00 98.44 359 GLY A N 1
ATOM 2856 C CA . GLY A 1 359 ? -1.119 14.702 22.589 1.00 98.44 359 GLY A CA 1
ATOM 2857 C C . GLY A 1 359 ? -1.337 15.783 23.656 1.00 98.44 359 GLY A C 1
ATOM 2858 O O . GLY A 1 359 ? -2.177 15.613 24.545 1.00 98.44 359 GLY A O 1
ATOM 2859 N N . LYS A 1 360 ? -0.632 16.922 23.565 1.00 98.25 360 LYS A N 1
ATOM 2860 C CA . LYS A 1 360 ? -0.843 18.095 24.441 1.00 98.25 360 LYS A CA 1
ATOM 2861 C C . LYS A 1 360 ? -2.198 18.753 24.184 1.00 98.25 360 LYS A C 1
ATOM 2863 O O . LYS A 1 360 ? -2.967 18.934 25.126 1.00 98.25 360 LYS A O 1
ATOM 2868 N N . MET A 1 361 ? -2.511 19.039 22.921 1.00 98.25 361 MET A N 1
ATOM 2869 C CA . MET A 1 361 ? -3.770 19.666 22.512 1.00 98.25 361 MET A CA 1
ATOM 2870 C C . MET A 1 361 ? -4.992 18.826 22.900 1.00 98.25 361 MET A C 1
ATOM 2872 O O . MET A 1 361 ? -6.022 19.388 23.257 1.00 98.25 361 MET A O 1
ATOM 2876 N N . SER A 1 362 ? -4.880 17.496 22.890 1.00 98.44 362 SER A N 1
ATOM 2877 C CA . SER A 1 362 ? -5.957 16.587 23.301 1.00 98.44 362 SER A CA 1
ATOM 2878 C C . SER A 1 362 ? -6.272 16.694 24.795 1.00 98.44 362 SER A C 1
ATOM 2880 O O . SER A 1 362 ? -7.445 16.753 25.157 1.00 98.44 362 SER A O 1
ATOM 2882 N N . ARG A 1 363 ? -5.255 16.840 25.665 1.00 97.69 363 ARG A N 1
ATOM 2883 C CA . ARG A 1 363 ? -5.467 17.083 27.112 1.00 97.69 363 ARG A CA 1
ATOM 2884 C C . ARG A 1 363 ? -6.154 18.411 27.371 1.00 97.69 363 ARG A C 1
ATOM 2886 O O . ARG A 1 363 ? -7.103 18.471 28.146 1.00 97.69 363 ARG A O 1
ATOM 2893 N N . THR A 1 364 ? -5.693 19.468 26.705 1.00 97.94 364 THR A N 1
ATOM 2894 C CA . THR A 1 364 ? -6.310 20.792 26.826 1.00 97.94 364 THR A CA 1
ATOM 2895 C C . THR A 1 364 ? -7.748 20.770 26.317 1.00 97.94 364 THR A C 1
ATOM 2897 O O . THR A 1 364 ? -8.632 21.305 26.979 1.00 97.94 364 THR A O 1
ATOM 2900 N N . LEU A 1 365 ? -8.004 20.105 25.183 1.00 97.94 365 LEU A N 1
ATOM 2901 C CA . LEU A 1 365 ? -9.343 19.987 24.611 1.00 97.94 365 LEU A CA 1
ATOM 2902 C C . LEU A 1 365 ? -10.290 19.230 25.549 1.00 97.94 365 LEU A C 1
ATOM 2904 O O . LEU A 1 365 ? -11.407 19.694 25.760 1.00 97.94 365 LEU A O 1
ATOM 2908 N N . LYS A 1 366 ? -9.832 18.126 26.161 1.00 97.81 366 LYS A N 1
ATOM 2909 C CA . LYS A 1 366 ? -10.587 17.342 27.154 1.00 97.81 366 LYS A CA 1
ATOM 2910 C C . LYS A 1 366 ? -11.079 18.211 28.316 1.00 97.81 366 LYS A C 1
ATOM 2912 O O . LYS A 1 366 ? -12.246 18.115 28.691 1.00 97.81 366 LYS A O 1
ATOM 2917 N N . ALA A 1 367 ? -10.218 19.074 28.861 1.00 96.75 367 ALA A N 1
ATOM 2918 C CA . ALA A 1 367 ? -10.535 19.912 30.023 1.00 96.75 367 ALA A CA 1
ATOM 2919 C C . ALA A 1 367 ? -11.669 20.924 29.772 1.00 96.75 367 ALA A C 1
ATOM 2921 O O . ALA A 1 367 ? -12.321 21.362 30.715 1.00 96.75 367 ALA A O 1
ATOM 2922 N N . ILE A 1 368 ? -11.919 21.279 28.508 1.00 96.38 368 ILE A N 1
ATOM 2923 C CA . ILE A 1 368 ? -12.908 22.292 28.109 1.00 96.38 368 ILE A CA 1
ATOM 2924 C C . ILE A 1 368 ? -14.138 21.697 27.402 1.00 96.38 368 ILE A C 1
ATOM 2926 O O . ILE A 1 368 ? -14.934 22.442 26.817 1.00 96.38 368 ILE A O 1
ATOM 2930 N N . VAL A 1 369 ? -14.306 20.367 27.430 1.00 97.06 369 VAL A N 1
ATOM 2931 C CA . VAL A 1 369 ? -15.524 19.700 26.945 1.00 97.06 369 VAL A CA 1
ATOM 2932 C C . VAL A 1 369 ? -16.656 19.928 27.945 1.00 97.06 369 VAL A C 1
ATOM 2934 O O . VAL A 1 369 ? -16.641 19.410 29.063 1.00 97.06 369 VAL A O 1
ATOM 2937 N N . THR A 1 370 ? -17.657 20.691 27.516 1.00 94.88 370 THR A N 1
ATOM 2938 C CA . THR A 1 370 ? -18.909 20.953 28.232 1.00 94.88 370 THR A CA 1
ATOM 2939 C C . THR A 1 370 ? -20.079 20.766 27.270 1.00 94.88 370 THR A C 1
ATOM 2941 O O . THR A 1 370 ? -19.879 20.738 26.055 1.00 94.88 370 THR A O 1
ATOM 2944 N N . LYS A 1 371 ? -21.308 20.702 27.795 1.00 93.31 371 LYS A N 1
ATOM 2945 C CA . LYS A 1 371 ? -22.523 20.589 26.969 1.00 93.31 371 LYS A CA 1
ATOM 2946 C C . LYS A 1 371 ? -22.594 21.675 25.886 1.00 93.31 371 LYS A C 1
ATOM 2948 O O . LYS A 1 371 ? -22.839 21.389 24.720 1.00 93.31 371 LYS A O 1
ATOM 2953 N N . ASN A 1 372 ? -22.280 22.921 26.253 1.00 94.12 372 ASN A N 1
ATOM 2954 C CA . ASN A 1 372 ? -22.357 24.067 25.341 1.00 94.12 372 ASN A CA 1
ATOM 2955 C C . ASN A 1 372 ? -21.212 24.108 24.315 1.00 94.12 372 ASN A C 1
ATOM 2957 O O . ASN A 1 372 ? -21.380 24.672 23.238 1.00 94.12 372 ASN A O 1
ATOM 2961 N N . SER A 1 373 ? -20.044 23.537 24.633 1.00 93.75 373 SER A N 1
ATOM 2962 C CA . SER A 1 373 ? -18.881 23.541 23.733 1.00 93.75 373 SER A CA 1
ATOM 2963 C C . SER A 1 373 ? -18.789 22.289 22.854 1.00 93.75 373 SER A C 1
ATOM 2965 O O . SER A 1 373 ? -18.039 22.287 21.876 1.00 93.75 373 SER A O 1
ATOM 2967 N N . PHE A 1 374 ? -19.549 21.234 23.169 1.00 96.81 374 PHE A N 1
ATOM 2968 C CA . PHE A 1 374 ? -19.392 19.887 22.618 1.00 96.81 374 PHE A CA 1
ATOM 2969 C C . PHE A 1 374 ? -19.219 19.850 21.095 1.00 96.81 374 PHE A C 1
ATOM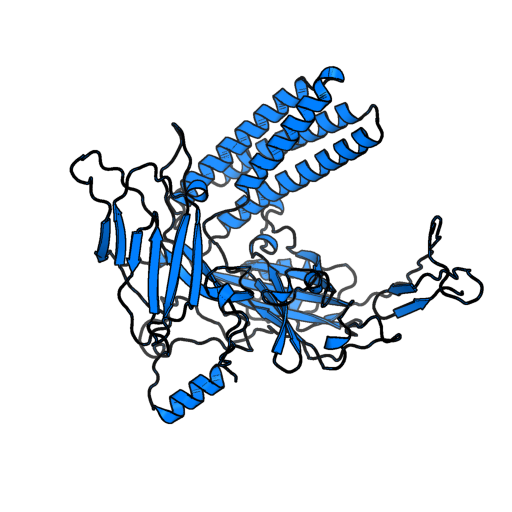 2971 O O . PHE A 1 374 ? -18.233 19.298 20.611 1.00 96.81 374 PHE A O 1
ATOM 2978 N N . LYS A 1 375 ? -20.117 20.487 20.330 1.00 95.44 375 LYS A N 1
ATOM 2979 C CA . LYS A 1 375 ? -20.102 20.445 18.855 1.00 95.44 375 LYS A CA 1
ATOM 2980 C C . LYS A 1 375 ? -18.780 20.947 18.264 1.00 95.44 375 LYS A C 1
ATOM 2982 O O . LYS A 1 375 ? -18.226 20.339 17.348 1.00 95.44 375 LYS A O 1
ATOM 2987 N N . GLU A 1 376 ? -18.253 22.044 18.801 1.00 97.19 376 GLU A N 1
ATOM 2988 C CA . GLU A 1 376 ? -16.971 22.611 18.371 1.00 97.19 376 GLU A CA 1
ATOM 2989 C C . GLU A 1 376 ? -15.799 21.709 18.784 1.00 97.19 376 GLU A C 1
ATOM 2991 O O . GLU A 1 376 ? -14.873 21.473 18.001 1.00 97.19 376 GLU A O 1
ATOM 2996 N N . ARG A 1 377 ? -15.849 21.152 20.001 1.00 97.69 377 ARG A N 1
ATOM 2997 C CA . ARG A 1 377 ? -14.797 20.273 20.529 1.00 97.69 377 ARG A CA 1
ATOM 2998 C C . ARG A 1 377 ? -14.743 18.938 19.786 1.00 97.69 377 ARG A C 1
ATOM 3000 O O . ARG A 1 377 ? -13.651 18.504 19.434 1.00 97.69 377 ARG A O 1
ATOM 3007 N N . TYR A 1 378 ? -15.886 18.351 19.441 1.00 97.88 378 TYR A N 1
ATOM 3008 C CA . TYR A 1 378 ? -15.973 17.147 18.613 1.00 97.88 378 TYR A CA 1
ATOM 3009 C C . TYR A 1 378 ? -15.397 17.375 17.206 1.00 97.88 378 TYR A C 1
ATOM 3011 O O . TYR A 1 378 ? -14.562 16.599 16.732 1.00 97.88 378 TYR A O 1
ATOM 3019 N N . ARG A 1 379 ? -15.738 18.502 16.560 1.00 97.94 379 ARG A N 1
ATOM 3020 C CA . ARG A 1 379 ? -15.135 18.893 15.271 1.00 97.94 379 ARG A CA 1
ATOM 3021 C C . ARG A 1 379 ? -13.619 19.071 15.383 1.00 97.94 379 ARG A C 1
ATOM 3023 O O . ARG A 1 379 ? -12.878 18.651 14.496 1.00 97.94 379 ARG A O 1
ATOM 3030 N N . THR A 1 380 ? -13.152 19.662 16.480 1.00 98.25 380 THR A N 1
ATOM 3031 C CA . THR A 1 380 ? -11.717 19.826 16.750 1.00 98.25 380 THR A CA 1
ATOM 3032 C C . THR A 1 380 ? -11.028 18.467 16.916 1.00 98.25 380 THR A C 1
ATOM 3034 O O . THR A 1 380 ? -10.003 18.237 16.278 1.00 98.25 380 THR A O 1
ATOM 3037 N N . ALA A 1 381 ? -11.612 17.532 17.672 1.00 98.00 381 ALA A N 1
ATOM 3038 C CA . ALA A 1 381 ? -11.096 16.168 17.817 1.00 98.00 381 ALA A CA 1
ATOM 3039 C C . ALA A 1 381 ? -11.035 15.428 16.467 1.00 98.00 381 ALA A C 1
ATOM 3041 O O . ALA A 1 381 ? -10.024 14.811 16.134 1.00 98.00 381 ALA A O 1
ATOM 3042 N N . THR A 1 382 ? -12.061 15.591 15.627 1.00 97.75 382 THR A N 1
ATOM 3043 C CA . THR A 1 382 ? -12.083 15.051 14.255 1.00 97.75 382 THR A CA 1
ATOM 3044 C C . THR A 1 382 ? -10.963 15.644 13.389 1.00 97.75 382 THR A C 1
ATOM 3046 O O . THR A 1 382 ? -10.364 14.947 12.571 1.00 97.75 382 THR A O 1
ATOM 3049 N N . SER A 1 383 ? -10.609 16.920 13.586 1.00 98.31 383 SER A N 1
ATOM 3050 C CA . SER A 1 383 ? -9.465 17.529 12.892 1.00 98.31 383 SER A CA 1
ATOM 3051 C C . SER A 1 383 ? -8.122 16.921 13.315 1.00 98.31 383 SER A C 1
ATOM 3053 O O . SER A 1 383 ? -7.210 16.834 12.493 1.00 98.31 383 SER A O 1
ATOM 3055 N N . TYR A 1 384 ? -7.995 16.456 14.566 1.00 98.56 384 TYR A N 1
ATOM 3056 C CA . TYR A 1 384 ? -6.794 15.752 15.021 1.00 98.56 384 TYR A CA 1
ATOM 3057 C C . TYR A 1 384 ? -6.638 14.420 14.291 1.00 98.56 384 TYR A C 1
ATOM 3059 O O . TYR A 1 384 ? -5.536 14.117 13.844 1.00 98.56 384 TYR A O 1
ATOM 3067 N N . LEU A 1 385 ? -7.735 13.683 14.073 1.00 98.25 385 LEU A N 1
ATOM 3068 C CA . LEU A 1 385 ? -7.716 12.446 13.287 1.00 98.25 385 LEU A CA 1
ATOM 3069 C C . LEU A 1 385 ? -7.142 12.672 11.884 1.00 98.25 385 LEU A C 1
ATOM 3071 O O . LEU A 1 385 ? -6.268 11.927 11.454 1.00 98.25 385 LEU A O 1
ATOM 3075 N N . GLN A 1 386 ? -7.567 13.733 11.192 1.00 97.31 386 GLN A N 1
ATOM 3076 C CA . GLN A 1 386 ? -7.044 14.047 9.856 1.00 97.31 386 GLN A CA 1
ATOM 3077 C C . GLN A 1 386 ? -5.546 14.378 9.876 1.00 97.31 386 GLN A C 1
ATOM 3079 O O . GLN A 1 386 ? -4.804 13.933 9.000 1.00 97.31 386 GLN A O 1
ATOM 3084 N N . LYS A 1 387 ? -5.078 15.104 10.900 1.00 96.81 387 LYS A N 1
ATOM 3085 C CA . LYS A 1 387 ? -3.646 15.392 11.080 1.00 96.81 387 LYS A CA 1
ATOM 3086 C C . LYS A 1 387 ? -2.831 14.123 11.322 1.00 96.81 387 LYS A C 1
ATOM 3088 O O . LYS A 1 387 ? -1.773 13.975 10.727 1.00 96.81 387 LYS A O 1
ATOM 3093 N N . ILE A 1 388 ? -3.330 13.196 12.142 1.00 98.31 388 ILE A N 1
ATOM 3094 C CA . ILE A 1 388 ? -2.663 11.908 12.390 1.00 98.31 388 ILE A CA 1
ATOM 3095 C C . ILE A 1 388 ? -2.642 11.072 11.108 1.00 98.31 388 ILE A C 1
ATOM 3097 O O . ILE A 1 388 ? -1.588 10.553 10.747 1.00 98.31 388 ILE A O 1
ATOM 3101 N N . LYS A 1 389 ? -3.761 10.998 10.373 1.00 97.56 389 LYS A N 1
ATOM 3102 C CA . LYS A 1 389 ? -3.839 10.273 9.095 1.00 97.56 389 LYS A CA 1
ATOM 3103 C C . LYS A 1 389 ? -2.814 10.768 8.074 1.00 97.56 389 LYS A C 1
ATOM 3105 O O . LYS A 1 389 ? -2.215 9.954 7.376 1.00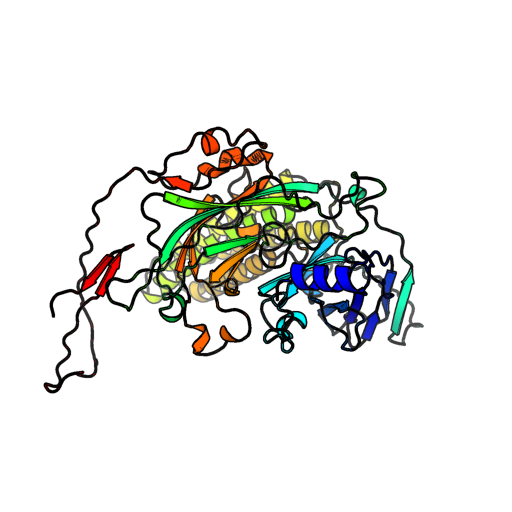 97.56 389 LYS A O 1
ATOM 3110 N N . ALA A 1 390 ? -2.539 12.072 8.039 1.00 95.00 390 ALA A N 1
ATOM 3111 C CA . ALA A 1 390 ? -1.521 12.651 7.162 1.00 95.00 390 ALA A CA 1
ATOM 3112 C C . ALA A 1 390 ? -0.079 12.190 7.476 1.00 95.00 390 ALA A C 1
ATOM 3114 O O . ALA A 1 390 ? 0.783 12.257 6.602 1.00 95.00 390 ALA A O 1
ATOM 3115 N N . LEU A 1 391 ? 0.191 11.702 8.693 1.00 96.44 391 LEU A N 1
ATOM 3116 C CA . LEU A 1 391 ? 1.508 11.199 9.106 1.00 96.44 391 LEU A CA 1
ATOM 3117 C C . LEU A 1 391 ? 1.719 9.710 8.787 1.00 96.44 391 LEU A C 1
ATOM 3119 O O . LEU A 1 391 ? 2.850 9.233 8.856 1.00 96.44 391 LEU A O 1
ATOM 3123 N N . ILE A 1 392 ? 0.651 8.973 8.459 1.00 96.81 392 ILE A N 1
ATOM 3124 C CA . ILE A 1 392 ? 0.696 7.517 8.251 1.00 96.81 392 ILE A CA 1
ATOM 3125 C C . ILE A 1 392 ? 1.443 7.161 6.962 1.00 96.81 392 ILE A C 1
ATOM 3127 O O . ILE A 1 392 ? 2.214 6.202 6.940 1.00 96.81 392 ILE A O 1
ATOM 3131 N N . GLU A 1 393 ? 1.224 7.911 5.881 1.00 93.12 393 GLU A N 1
ATOM 3132 C CA . GLU A 1 393 ? 1.870 7.637 4.597 1.00 93.12 393 GLU A CA 1
ATOM 3133 C C . GLU A 1 393 ? 3.333 8.092 4.595 1.00 93.12 393 GLU A C 1
ATOM 3135 O O . GLU A 1 393 ? 3.638 9.275 4.793 1.00 93.12 393 GLU A O 1
ATOM 3140 N N . ASP A 1 394 ? 4.237 7.144 4.336 1.00 94.56 394 ASP A N 1
ATOM 3141 C CA . ASP A 1 394 ? 5.647 7.416 4.068 1.00 94.56 394 ASP A CA 1
ATOM 3142 C C . ASP A 1 394 ? 5.857 7.520 2.544 1.00 94.56 394 ASP A C 1
ATOM 3144 O O . ASP A 1 394 ? 5.516 6.586 1.815 1.00 94.56 394 ASP A O 1
ATOM 3148 N N . PRO A 1 395 ? 6.390 8.640 2.029 1.00 94.44 395 PRO A N 1
ATOM 3149 C CA . PRO A 1 395 ? 6.623 8.848 0.604 1.00 94.44 395 PRO A CA 1
ATOM 3150 C C . PRO A 1 395 ? 7.748 7.960 0.070 1.00 94.44 395 PRO A C 1
ATOM 3152 O O . PRO A 1 395 ? 7.822 7.728 -1.134 1.00 94.44 395 PRO A O 1
ATOM 3155 N N . GLN A 1 396 ? 8.650 7.484 0.932 1.00 94.56 396 GLN A N 1
ATOM 3156 C CA . GLN A 1 396 ? 9.730 6.596 0.539 1.00 94.56 396 GLN A CA 1
ATOM 3157 C C . GLN A 1 396 ? 9.279 5.153 0.716 1.00 94.56 396 GLN A C 1
ATOM 3159 O O . GLN A 1 396 ? 9.054 4.684 1.832 1.00 94.56 396 GLN A O 1
ATOM 3164 N N . HIS A 1 397 ? 9.194 4.425 -0.394 1.00 94.69 397 HIS A N 1
ATOM 3165 C CA . HIS A 1 397 ? 8.799 3.025 -0.353 1.00 94.69 397 HIS A CA 1
ATOM 3166 C C . HIS A 1 397 ? 9.789 2.188 0.479 1.00 94.69 397 HIS A C 1
ATOM 3168 O O . HIS A 1 397 ? 10.981 2.497 0.566 1.00 94.69 397 HIS A O 1
ATOM 3174 N N . SER A 1 398 ? 9.279 1.122 1.100 1.00 93.75 398 SER A N 1
ATOM 3175 C CA . SER A 1 398 ? 10.096 0.143 1.828 1.00 93.75 398 SER A CA 1
ATOM 3176 C C . SER A 1 398 ? 10.212 -1.165 1.058 1.00 93.75 398 SER A C 1
ATOM 3178 O O . SER A 1 398 ? 11.296 -1.523 0.619 1.00 93.75 398 SER A O 1
ATOM 3180 N N . LEU A 1 399 ? 9.088 -1.864 0.906 1.00 95.38 399 LEU A N 1
ATOM 3181 C CA . LEU A 1 399 ? 8.969 -3.099 0.140 1.00 95.38 399 LEU A CA 1
ATOM 3182 C C . LEU A 1 399 ? 7.939 -2.894 -0.980 1.00 95.38 399 LEU A C 1
ATOM 3184 O O . LEU A 1 399 ? 7.051 -2.044 -0.828 1.00 95.38 399 LEU A O 1
ATOM 3188 N N . PRO A 1 400 ? 8.003 -3.671 -2.074 1.00 96.06 400 PRO A N 1
ATOM 3189 C CA . PRO A 1 400 ? 6.954 -3.672 -3.081 1.00 96.06 400 PRO A CA 1
ATOM 3190 C C . PRO A 1 400 ? 5.610 -4.126 -2.511 1.00 96.06 400 PRO A C 1
ATOM 3192 O O . PRO A 1 400 ? 5.534 -4.871 -1.533 1.00 96.06 400 PRO A O 1
ATOM 3195 N N . ASP A 1 401 ? 4.540 -3.722 -3.181 1.00 97.19 401 ASP A N 1
ATOM 3196 C CA . ASP A 1 401 ? 3.201 -4.203 -2.895 1.00 97.19 401 ASP A CA 1
ATOM 3197 C C . ASP A 1 401 ? 3.069 -5.668 -3.308 1.00 97.19 401 ASP A C 1
ATOM 3199 O O . ASP A 1 401 ? 3.658 -6.132 -4.290 1.00 97.19 401 ASP A O 1
ATOM 3203 N N . ILE A 1 402 ? 2.250 -6.379 -2.546 1.00 97.69 402 ILE A N 1
ATOM 3204 C CA . ILE A 1 402 ? 1.888 -7.765 -2.777 1.00 97.69 402 ILE A CA 1
ATOM 3205 C C . ILE A 1 402 ? 0.687 -7.805 -3.716 1.00 97.69 402 ILE A C 1
ATOM 3207 O O . ILE A 1 402 ? -0.289 -7.072 -3.529 1.00 97.69 402 ILE A O 1
ATOM 3211 N N . PHE A 1 403 ? 0.729 -8.706 -4.690 1.00 96.75 403 PHE A N 1
ATOM 3212 C CA . PHE A 1 403 ? -0.403 -9.017 -5.552 1.00 96.75 403 PHE A CA 1
ATOM 3213 C C . PHE A 1 403 ? -0.883 -10.438 -5.293 1.00 96.75 403 PHE A C 1
ATOM 3215 O O . PHE A 1 403 ? -0.083 -11.371 -5.309 1.00 96.75 403 PHE A O 1
ATOM 3222 N N . LEU A 1 404 ? -2.193 -10.583 -5.101 1.00 97.38 404 LEU A N 1
ATOM 3223 C CA . LEU A 1 404 ? -2.894 -11.858 -5.197 1.00 97.38 404 LEU A CA 1
ATOM 3224 C C . LEU A 1 404 ? -3.768 -11.824 -6.448 1.00 97.38 404 LEU A C 1
ATOM 3226 O O . LEU A 1 404 ? -4.735 -11.065 -6.510 1.00 97.38 404 LEU A O 1
ATOM 3230 N N . TRP A 1 405 ? -3.434 -12.644 -7.434 1.00 96.31 405 TRP A N 1
ATOM 3231 C CA . TRP A 1 405 ? -4.192 -12.801 -8.665 1.00 96.31 405 TRP A CA 1
ATOM 3232 C C . TRP A 1 405 ? -5.085 -14.029 -8.602 1.00 96.31 405 TRP A C 1
ATOM 3234 O O . TRP A 1 405 ? -4.664 -15.090 -8.163 1.00 96.31 405 TRP A O 1
ATOM 3244 N N . MET A 1 406 ? -6.303 -13.895 -9.111 1.00 95.56 406 MET A N 1
ATOM 3245 C CA . MET A 1 406 ? -7.157 -15.003 -9.509 1.00 95.56 406 MET A CA 1
ATOM 3246 C C . MET A 1 406 ? -6.950 -15.256 -11.001 1.00 95.56 406 MET A C 1
ATOM 3248 O O . MET A 1 406 ? -7.064 -14.337 -11.823 1.00 95.56 406 MET A O 1
ATOM 3252 N N . VAL A 1 407 ? -6.643 -16.501 -11.352 1.00 94.25 407 VAL A N 1
ATOM 3253 C CA . VAL A 1 407 ? -6.261 -16.909 -12.702 1.00 94.25 407 VAL A CA 1
ATOM 3254 C C . VAL A 1 407 ? -7.210 -17.987 -13.200 1.00 94.25 407 VAL A C 1
ATOM 3256 O O . VAL A 1 407 ? -7.486 -18.961 -12.507 1.00 94.25 407 VAL A O 1
ATOM 3259 N N . SER A 1 408 ? -7.693 -17.830 -14.431 1.00 92.56 408 SER A N 1
ATOM 3260 C CA . SER A 1 408 ? -8.507 -18.830 -15.117 1.00 92.56 408 SER A CA 1
ATOM 3261 C C . SER A 1 408 ? -8.038 -18.981 -16.558 1.00 92.56 408 SER A C 1
ATOM 3263 O O . SER A 1 408 ? -7.820 -17.988 -17.256 1.00 92.56 408 SER A O 1
ATOM 3265 N N . ASN A 1 409 ? -7.872 -20.224 -17.020 1.00 89.31 409 ASN A N 1
ATOM 3266 C CA . ASN A 1 409 ? -7.415 -20.533 -18.382 1.00 89.31 409 ASN A CA 1
ATOM 3267 C C . ASN A 1 409 ? -6.102 -19.813 -18.766 1.00 89.31 409 ASN A C 1
ATOM 3269 O O . ASN A 1 409 ? -5.997 -19.229 -19.848 1.00 89.31 409 ASN A O 1
ATOM 3273 N N . GLY A 1 410 ? -5.144 -19.775 -17.833 1.00 85.88 410 GLY A N 1
ATOM 3274 C CA . GLY A 1 410 ? -3.853 -19.098 -18.003 1.00 85.88 410 GLY A CA 1
ATOM 3275 C C . GLY A 1 410 ? -3.932 -17.570 -18.094 1.00 85.88 410 GLY A C 1
ATOM 3276 O O . GLY A 1 410 ? -2.960 -16.939 -18.496 1.00 85.88 410 GLY A O 1
ATOM 3277 N N . LYS A 1 411 ? -5.080 -16.959 -17.767 1.00 88.56 411 LYS A N 1
ATOM 3278 C CA . LYS A 1 411 ? -5.278 -15.506 -17.797 1.00 88.56 411 LYS A CA 1
ATOM 3279 C C . LYS A 1 411 ? -5.664 -14.977 -16.426 1.00 88.56 411 LYS A C 1
ATOM 3281 O O . LYS A 1 411 ? -6.549 -15.514 -15.763 1.00 88.56 411 LYS A O 1
ATOM 3286 N N . ARG A 1 412 ? -5.028 -13.879 -16.038 1.00 90.38 412 ARG A N 1
ATOM 3287 C CA . ARG A 1 412 ? -5.352 -13.090 -14.849 1.00 90.38 412 ARG A CA 1
ATOM 3288 C C . ARG A 1 412 ? -6.720 -12.422 -15.022 1.00 90.38 412 ARG A C 1
ATOM 3290 O O . ARG A 1 412 ? -6.910 -11.633 -15.946 1.00 90.38 412 ARG A O 1
ATOM 3297 N N . VAL A 1 413 ? -7.686 -12.774 -14.170 1.00 90.81 413 VAL A N 1
ATOM 3298 C CA . VAL A 1 413 ? -9.093 -12.341 -14.303 1.00 90.81 413 VAL A CA 1
ATOM 3299 C C . VAL A 1 413 ? -9.535 -11.350 -13.226 1.00 90.81 413 VAL A C 1
ATOM 3301 O O . VAL A 1 413 ? -10.354 -10.479 -13.514 1.00 90.81 413 VAL A O 1
ATOM 3304 N N . ALA A 1 414 ? -8.978 -11.438 -12.018 1.00 92.81 414 ALA A N 1
ATOM 3305 C CA . ALA A 1 414 ? -9.205 -10.484 -10.932 1.00 92.81 414 ALA A CA 1
ATOM 3306 C C . ALA A 1 414 ? -8.000 -10.464 -9.985 1.00 92.81 414 ALA A C 1
ATOM 3308 O O . ALA A 1 414 ? -7.245 -11.432 -9.953 1.00 92.81 414 ALA A O 1
ATOM 3309 N N . TYR A 1 415 ? -7.825 -9.401 -9.205 1.00 94.44 415 TYR A N 1
ATOM 3310 C CA . TYR A 1 415 ? -6.690 -9.260 -8.293 1.00 94.44 415 TYR A CA 1
ATOM 3311 C C . TYR A 1 415 ? -7.046 -8.536 -7.001 1.00 94.44 415 TYR A C 1
ATOM 3313 O O . TYR A 1 415 ? -8.073 -7.868 -6.903 1.00 94.44 415 TYR A O 1
ATOM 3321 N N . GLN A 1 416 ? -6.134 -8.615 -6.041 1.00 96.06 416 GLN A N 1
ATOM 3322 C CA . GLN A 1 416 ? -6.019 -7.671 -4.944 1.00 96.06 416 GLN A CA 1
ATOM 3323 C C . GLN A 1 416 ? -4.566 -7.196 -4.842 1.00 96.06 416 GLN A C 1
ATOM 3325 O O . GLN A 1 416 ? -3.639 -8.002 -4.902 1.00 96.06 416 GLN A O 1
ATOM 3330 N N . ARG A 1 417 ? -4.379 -5.882 -4.675 1.00 96.00 417 ARG A N 1
ATOM 3331 C CA . ARG A 1 417 ? -3.089 -5.248 -4.376 1.00 96.00 417 ARG A CA 1
ATOM 3332 C C . ARG A 1 417 ? -3.036 -4.881 -2.895 1.00 96.00 417 ARG A C 1
ATOM 3334 O O . ARG A 1 417 ? -3.996 -4.319 -2.363 1.00 96.00 417 ARG A O 1
ATOM 3341 N N . ILE A 1 418 ? -1.952 -5.232 -2.214 1.00 97.25 418 ILE A N 1
ATOM 3342 C CA . ILE A 1 418 ? -1.817 -5.105 -0.760 1.00 97.25 418 ILE A CA 1
ATOM 3343 C C . ILE A 1 418 ? -0.477 -4.445 -0.444 1.00 97.25 418 ILE A C 1
ATOM 3345 O O . ILE A 1 418 ? 0.573 -4.950 -0.823 1.00 97.25 418 ILE A O 1
ATOM 3349 N N . MET A 1 419 ? -0.505 -3.337 0.294 1.00 97.06 419 MET A N 1
ATOM 3350 C CA . MET A 1 419 ? 0.720 -2.698 0.777 1.00 97.06 419 MET A CA 1
ATOM 3351 C C . MET A 1 419 ? 1.445 -3.607 1.772 1.00 97.06 419 MET A C 1
ATOM 3353 O O . MET A 1 419 ? 0.827 -4.098 2.721 1.00 97.06 419 MET A O 1
ATOM 3357 N N . ALA A 1 420 ? 2.762 -3.757 1.624 1.00 97.75 420 ALA A N 1
ATOM 3358 C CA . ALA A 1 420 ? 3.574 -4.598 2.507 1.00 97.75 420 ALA A CA 1
ATOM 3359 C C . ALA A 1 420 ? 3.443 -4.234 3.994 1.00 97.75 420 ALA A C 1
ATOM 3361 O O . ALA A 1 420 ? 3.357 -5.122 4.843 1.00 97.75 420 ALA A O 1
ATOM 3362 N N . ARG A 1 421 ? 3.311 -2.939 4.319 1.00 97.50 421 ARG A N 1
ATOM 3363 C CA . ARG A 1 421 ? 3.120 -2.474 5.704 1.00 97.50 421 ARG A CA 1
ATOM 3364 C C . ARG A 1 421 ? 1.888 -3.077 6.383 1.00 97.50 421 ARG A C 1
ATOM 3366 O O . ARG A 1 421 ? 1.875 -3.205 7.598 1.00 97.50 421 ARG A O 1
ATOM 3373 N N . HIS A 1 422 ? 0.854 -3.455 5.625 1.00 97.94 422 HIS A N 1
ATOM 3374 C CA . HIS A 1 422 ? -0.350 -4.054 6.202 1.00 97.94 422 HIS A CA 1
ATOM 3375 C C . HIS A 1 422 ? -0.127 -5.503 6.645 1.00 97.94 422 HIS A C 1
ATOM 3377 O O . HIS A 1 422 ? -0.906 -5.988 7.462 1.00 97.94 422 HIS A O 1
ATOM 3383 N N . LEU A 1 423 ? 0.908 -6.172 6.127 1.00 98.00 423 LEU A N 1
ATOM 3384 C CA . LEU A 1 423 ? 1.203 -7.582 6.388 1.00 98.00 423 LEU A CA 1
ATOM 3385 C C . LEU A 1 423 ? 2.465 -7.794 7.237 1.00 98.00 423 LEU A C 1
ATOM 3387 O O . LEU A 1 423 ? 2.664 -8.904 7.721 1.00 98.00 423 LEU A O 1
ATOM 3391 N N . ILE A 1 424 ? 3.317 -6.771 7.384 1.00 97.81 424 ILE A N 1
ATOM 3392 C CA . ILE A 1 424 ? 4.632 -6.899 8.026 1.00 97.81 424 ILE A CA 1
ATOM 3393 C C . ILE A 1 424 ? 4.524 -7.245 9.521 1.00 97.81 424 ILE A C 1
ATOM 3395 O O . ILE A 1 424 ? 3.759 -6.629 10.261 1.00 97.81 424 ILE A O 1
ATOM 3399 N N . TYR A 1 425 ? 5.331 -8.204 9.957 1.00 97.62 425 TYR A N 1
ATOM 3400 C CA . TYR A 1 425 ? 5.459 -8.682 11.324 1.00 97.62 425 TYR A CA 1
ATOM 3401 C C . TYR A 1 425 ? 6.582 -7.952 12.060 1.00 97.62 425 TYR A C 1
ATOM 3403 O O . TYR A 1 425 ? 7.678 -7.778 11.520 1.00 97.62 425 TYR A O 1
ATOM 3411 N N . SER A 1 426 ? 6.328 -7.622 13.325 1.00 95.31 426 SER A N 1
ATOM 3412 C CA . SER A 1 426 ? 7.329 -7.236 14.316 1.00 95.31 426 SER A CA 1
ATOM 3413 C C . SER A 1 426 ? 7.092 -7.993 15.625 1.00 95.31 426 SER A C 1
ATOM 3415 O O . SER A 1 426 ? 6.019 -8.537 15.872 1.00 95.31 426 SER A O 1
ATOM 3417 N N . VAL A 1 427 ? 8.111 -8.023 16.480 1.00 92.88 427 VAL A N 1
ATOM 3418 C CA . VAL A 1 427 ? 7.996 -8.567 17.840 1.00 92.88 427 VAL A CA 1
ATOM 3419 C C . VAL A 1 427 ? 7.156 -7.640 18.726 1.00 92.88 427 VAL A C 1
ATOM 3421 O O . VAL A 1 427 ? 6.428 -8.119 19.592 1.00 92.88 427 VAL A O 1
ATOM 3424 N N . ALA A 1 428 ? 7.230 -6.324 18.499 1.00 92.56 428 ALA A N 1
ATOM 3425 C CA . ALA A 1 428 ? 6.335 -5.361 19.129 1.00 92.56 428 ALA A CA 1
ATOM 3426 C C . ALA A 1 428 ? 5.019 -5.324 18.347 1.00 92.56 428 ALA A C 1
ATOM 3428 O O . ALA A 1 428 ? 5.018 -4.976 17.163 1.00 92.56 428 ALA A O 1
ATOM 3429 N N . ASP A 1 429 ? 3.901 -5.670 18.995 1.00 92.62 429 ASP A N 1
ATOM 3430 C CA . ASP A 1 429 ? 2.608 -5.715 18.313 1.00 92.62 429 ASP A CA 1
ATOM 3431 C C . ASP A 1 429 ? 2.313 -4.373 17.646 1.00 92.62 429 ASP A C 1
ATOM 3433 O O . ASP A 1 429 ? 1.906 -4.359 16.494 1.00 92.62 429 ASP A O 1
ATOM 3437 N N . GLU A 1 430 ? 2.570 -3.240 18.303 1.00 92.19 430 GLU A N 1
ATOM 3438 C CA . GLU A 1 430 ? 2.301 -1.886 17.807 1.00 92.19 430 GLU A CA 1
ATOM 3439 C C . GLU A 1 430 ? 2.909 -1.591 16.424 1.00 92.19 430 GLU A C 1
ATOM 3441 O O . GLU A 1 430 ? 2.343 -0.803 15.669 1.00 92.19 430 GLU A O 1
ATOM 3446 N N . GLU A 1 431 ? 4.010 -2.252 16.068 1.00 95.38 431 GLU A N 1
ATOM 3447 C CA . GLU A 1 431 ? 4.691 -2.116 14.776 1.00 95.38 431 GLU A CA 1
ATOM 3448 C C . GLU A 1 431 ? 4.128 -3.051 13.689 1.00 95.38 431 GLU A C 1
ATOM 3450 O O . GLU A 1 431 ? 4.361 -2.827 12.494 1.00 95.38 431 GLU A O 1
ATOM 3455 N N . CYS A 1 432 ? 3.382 -4.092 14.074 1.00 97.31 432 CYS A N 1
ATOM 3456 C CA . CYS A 1 432 ? 2.777 -5.047 13.151 1.00 97.31 432 CYS A CA 1
ATOM 3457 C C . CYS A 1 432 ? 1.727 -4.393 12.252 1.00 97.31 432 CYS A C 1
ATOM 3459 O O . CYS A 1 432 ? 0.916 -3.560 12.671 1.00 97.31 432 CYS A O 1
ATOM 3461 N N . GLY A 1 433 ? 1.690 -4.862 11.008 1.00 97.50 433 GLY A N 1
ATOM 3462 C CA . GLY A 1 433 ? 0.660 -4.512 10.049 1.00 97.50 433 GLY A CA 1
ATOM 3463 C C . GLY A 1 433 ? -0.728 -4.950 10.506 1.00 97.50 433 GLY A C 1
ATOM 3464 O O . GLY A 1 433 ? -0.901 -5.987 11.147 1.00 97.50 433 GLY A O 1
ATOM 3465 N N . LYS A 1 434 ? -1.750 -4.174 10.138 1.00 96.19 434 LYS A N 1
ATOM 3466 C CA . LYS A 1 434 ? -3.138 -4.404 10.574 1.00 96.19 434 LYS A CA 1
ATOM 3467 C C . LYS A 1 434 ? -3.716 -5.780 10.213 1.00 96.19 434 LYS A C 1
ATOM 3469 O O . LYS A 1 434 ? -4.620 -6.235 10.909 1.00 96.19 434 LYS A O 1
ATOM 3474 N N . PHE A 1 435 ? -3.198 -6.427 9.168 1.00 97.25 435 PHE A N 1
ATOM 3475 C CA . PHE A 1 435 ? -3.592 -7.761 8.698 1.00 97.25 435 PHE A CA 1
ATOM 3476 C C . PHE A 1 435 ? -2.500 -8.823 8.910 1.00 97.25 435 PHE A C 1
ATOM 3478 O O . PHE A 1 435 ? -2.663 -9.969 8.489 1.00 97.25 435 PHE A O 1
ATOM 3485 N N . CYS A 1 436 ? -1.382 -8.460 9.544 1.00 97.38 436 CYS A N 1
ATOM 3486 C CA . CYS A 1 436 ? -0.349 -9.417 9.917 1.00 97.38 436 CYS A CA 1
ATOM 3487 C C . CYS A 1 436 ? -0.901 -10.390 10.958 1.00 97.38 436 CYS A C 1
ATOM 3489 O O . CYS A 1 436 ? -1.484 -9.961 11.955 1.00 97.38 436 CYS A O 1
ATOM 3491 N N . SER A 1 437 ? -0.685 -11.688 10.746 1.00 94.75 437 SER A N 1
ATOM 3492 C CA . SER A 1 437 ? -1.104 -12.746 11.668 1.00 94.75 437 SER A CA 1
ATOM 3493 C C . SER A 1 437 ? -2.602 -12.707 11.992 1.00 94.75 437 SER A C 1
ATOM 3495 O O . SER A 1 437 ? -3.007 -12.972 13.122 1.00 94.75 437 SER A O 1
ATOM 3497 N N . LYS A 1 438 ? -3.442 -12.343 11.018 1.00 95.25 438 LYS A N 1
ATOM 3498 C CA . LYS A 1 438 ? -4.895 -12.261 11.198 1.00 95.25 438 LYS A CA 1
ATOM 3499 C C . LYS A 1 438 ? -5.634 -12.838 10.008 1.00 95.25 438 LYS A C 1
ATOM 3501 O O . LYS A 1 438 ? -5.175 -12.738 8.870 1.00 95.25 438 LYS A O 1
ATOM 3506 N N . VAL A 1 439 ? -6.809 -13.395 10.292 1.00 95.94 439 VAL A N 1
ATOM 3507 C CA . VAL A 1 439 ? -7.803 -13.701 9.265 1.00 95.94 439 VAL A CA 1
ATOM 3508 C C . VAL A 1 439 ? -8.530 -12.421 8.887 1.00 95.94 439 VAL A C 1
ATOM 3510 O O . VAL A 1 439 ? -8.992 -11.687 9.761 1.00 95.94 439 VAL A O 1
ATOM 3513 N N . HIS A 1 440 ? -8.640 -12.149 7.593 1.00 96.25 440 HIS A N 1
ATOM 3514 C CA . HIS A 1 440 ? -9.399 -11.015 7.085 1.00 96.25 440 HIS A CA 1
ATOM 3515 C C . HIS A 1 440 ? -10.037 -11.322 5.735 1.00 96.25 440 HIS A C 1
ATOM 3517 O O . HIS A 1 440 ? -9.652 -12.246 5.014 1.00 96.25 440 HIS A O 1
ATOM 3523 N N . THR A 1 441 ? -11.053 -10.528 5.412 1.00 96.19 441 THR A N 1
ATOM 3524 C CA . THR A 1 441 ? -11.790 -10.635 4.157 1.00 96.19 441 THR A CA 1
ATOM 3525 C C . THR A 1 441 ? -11.148 -9.768 3.083 1.00 96.19 441 THR A C 1
ATOM 3527 O O . THR A 1 441 ? -10.918 -8.579 3.295 1.00 96.19 441 THR A O 1
ATOM 3530 N N . MET A 1 442 ? -10.949 -10.340 1.897 1.00 95.81 442 MET A N 1
ATOM 3531 C CA . MET A 1 442 ? -10.537 -9.611 0.701 1.00 95.81 442 MET A CA 1
ATOM 3532 C C . MET A 1 442 ? -11.593 -9.735 -0.390 1.00 95.81 442 MET A C 1
ATOM 3534 O O . MET A 1 442 ? -12.047 -10.830 -0.714 1.00 95.81 442 MET A O 1
ATOM 3538 N N . PHE A 1 443 ? -11.949 -8.607 -0.991 1.00 94.31 443 PHE A N 1
ATOM 3539 C CA . PHE A 1 443 ? -12.797 -8.564 -2.176 1.00 94.31 443 PHE A CA 1
ATOM 3540 C C . PHE A 1 443 ? -11.911 -8.304 -3.384 1.00 94.31 443 PHE A C 1
ATOM 3542 O O . PHE A 1 443 ? -11.243 -7.272 -3.442 1.00 94.31 443 PHE A O 1
ATOM 3549 N N . LEU A 1 444 ? -11.880 -9.244 -4.329 1.00 93.94 444 LEU A N 1
ATOM 3550 C CA . LEU A 1 444 ? -11.078 -9.071 -5.534 1.00 93.94 444 LEU A CA 1
ATOM 3551 C C . LEU A 1 444 ? -11.657 -7.961 -6.417 1.00 93.94 444 LEU A C 1
ATOM 3553 O O . LEU A 1 444 ? -12.829 -7.603 -6.321 1.00 93.94 444 LEU A O 1
ATOM 3557 N N . LYS A 1 445 ? -10.820 -7.430 -7.303 1.00 91.44 445 LYS A N 1
ATOM 3558 C CA . LYS A 1 445 ? -11.160 -6.362 -8.242 1.00 91.44 445 LYS A CA 1
ATOM 3559 C C . LYS A 1 445 ? -10.810 -6.776 -9.665 1.00 91.44 445 LYS A C 1
ATOM 3561 O O . LYS A 1 445 ? -9.883 -7.556 -9.886 1.00 91.44 445 LYS A O 1
ATOM 3566 N N . LEU A 1 446 ? -11.527 -6.244 -10.647 1.00 88.19 446 LEU A N 1
ATOM 3567 C CA . LEU A 1 446 ? -11.201 -6.453 -12.057 1.00 88.19 446 LEU A CA 1
ATOM 3568 C C . LEU A 1 446 ? -9.984 -5.593 -12.448 1.00 88.19 446 LEU A C 1
ATOM 3570 O O . LEU A 1 446 ? -9.792 -4.512 -11.907 1.00 88.19 446 LEU A O 1
ATOM 3574 N N . PRO A 1 447 ? -9.132 -6.005 -13.394 1.00 83.75 447 PRO A N 1
ATOM 3575 C CA . PRO A 1 447 ? -8.016 -5.165 -13.822 1.00 83.75 447 PRO A CA 1
ATOM 3576 C C . PRO A 1 447 ? -8.449 -3.929 -14.634 1.00 83.75 447 PRO A C 1
ATOM 3578 O O . PRO A 1 447 ? -9.378 -3.967 -15.450 1.00 83.75 447 PRO A O 1
ATOM 3581 N N . GLY A 1 448 ? -7.717 -2.826 -14.444 1.00 75.44 448 GLY A N 1
ATOM 3582 C CA . GLY A 1 448 ? -7.818 -1.604 -15.244 1.00 75.44 448 GLY A CA 1
ATOM 3583 C C . GLY A 1 448 ? -9.138 -0.840 -15.098 1.00 75.44 448 GLY A C 1
ATOM 3584 O O . GLY A 1 448 ? -9.740 -0.779 -14.028 1.00 75.44 448 GLY A O 1
ATOM 3585 N N . LYS A 1 449 ? -9.601 -0.222 -16.195 1.00 67.69 449 LYS A N 1
ATOM 3586 C CA . LYS A 1 449 ? -10.765 0.686 -16.180 1.00 67.69 449 LYS A CA 1
ATOM 3587 C C . LYS A 1 449 ? -12.101 0.010 -15.850 1.00 67.69 449 LYS A C 1
ATOM 3589 O O . LYS A 1 449 ? -13.063 0.709 -15.561 1.00 67.69 449 LYS A O 1
ATOM 3594 N N . LYS A 1 450 ? -12.167 -1.326 -15.859 1.00 65.50 450 LYS A N 1
ATOM 3595 C CA . LYS A 1 450 ? -13.392 -2.080 -15.544 1.00 65.50 450 LYS A CA 1
ATOM 3596 C C . LYS A 1 450 ? -13.850 -1.918 -14.091 1.00 65.50 450 LYS A C 1
ATOM 3598 O O . LYS A 1 450 ? -15.019 -2.151 -13.816 1.00 65.50 450 LYS A O 1
ATOM 3603 N N . ASN A 1 451 ? -12.962 -1.475 -13.199 1.00 60.59 451 ASN A N 1
ATOM 3604 C CA . ASN A 1 451 ? -13.317 -1.094 -11.831 1.00 60.59 451 ASN A CA 1
ATOM 3605 C C . ASN A 1 451 ? -14.048 0.252 -11.728 1.00 60.59 451 ASN A C 1
ATOM 3607 O O . ASN A 1 451 ? -14.568 0.570 -10.664 1.00 60.59 451 ASN A O 1
ATOM 3611 N N . TYR A 1 452 ? -14.071 1.066 -12.785 1.00 56.47 452 TYR A N 1
ATOM 3612 C CA . TYR A 1 452 ? -14.710 2.379 -12.760 1.00 56.47 452 TYR A CA 1
ATOM 3613 C C . TYR A 1 452 ? -16.092 2.300 -13.427 1.00 56.47 452 TYR A C 1
ATOM 3615 O O . TYR A 1 452 ? -16.216 1.841 -14.561 1.00 56.47 452 TYR A O 1
ATOM 3623 N N . GLY A 1 453 ? -17.134 2.757 -12.724 1.00 56.84 453 GLY A N 1
ATOM 3624 C CA . GLY A 1 453 ? -18.524 2.783 -13.206 1.00 56.84 453 GLY A CA 1
ATOM 3625 C C . GLY A 1 453 ? -19.414 1.671 -12.634 1.00 56.84 453 GLY A C 1
ATOM 3626 O O . GLY A 1 453 ? -19.034 0.966 -11.702 1.00 56.84 453 GLY A O 1
ATOM 3627 N N . SER A 1 454 ? -20.614 1.499 -13.196 1.00 51.47 454 SER A N 1
ATOM 3628 C CA . SER A 1 454 ? -21.627 0.531 -12.730 1.00 51.47 454 SER A CA 1
ATOM 3629 C C . SER A 1 454 ? -21.168 -0.933 -12.783 1.00 51.47 454 SER A C 1
ATOM 3631 O O . SER A 1 454 ? -21.647 -1.757 -12.011 1.00 51.47 454 SER A O 1
ATOM 3633 N N . SER A 1 455 ? -20.201 -1.259 -13.648 1.00 52.19 455 SER A N 1
ATOM 3634 C CA . SER A 1 455 ? -19.565 -2.585 -13.722 1.00 52.19 455 SER A CA 1
ATOM 3635 C C . SER A 1 455 ? -18.469 -2.812 -12.670 1.00 52.19 455 SER A C 1
ATOM 3637 O O . SER A 1 455 ? -18.076 -3.950 -12.457 1.00 52.19 455 SER A O 1
ATOM 3639 N N . GLY A 1 456 ? -17.976 -1.762 -12.002 1.00 52.34 456 GLY A N 1
ATOM 3640 C CA . GLY A 1 456 ? -16.950 -1.861 -10.955 1.00 52.34 456 GLY A CA 1
ATOM 3641 C C . GLY A 1 456 ? -17.482 -2.297 -9.589 1.00 52.34 456 GLY A C 1
ATOM 3642 O O . GLY A 1 456 ? -16.705 -2.681 -8.720 1.00 52.34 456 GLY A O 1
ATOM 3643 N N . TRP A 1 457 ? -18.806 -2.276 -9.411 1.00 54.12 457 TRP A N 1
ATOM 3644 C CA . TRP A 1 457 ? -19.484 -2.808 -8.226 1.00 54.12 457 TRP A CA 1
ATOM 3645 C C . TRP A 1 457 ? -19.577 -4.339 -8.219 1.00 54.12 457 TRP A C 1
ATOM 3647 O O . TRP A 1 457 ? -19.903 -4.921 -7.185 1.00 54.12 457 TRP A O 1
ATOM 3657 N N . SER A 1 458 ? -19.300 -5.014 -9.344 1.00 68.81 458 SER A N 1
ATOM 3658 C CA . SER A 1 458 ? -19.305 -6.476 -9.370 1.00 68.81 458 SER A CA 1
ATOM 3659 C C . SER A 1 458 ? -18.067 -7.009 -8.654 1.00 68.81 458 SER A C 1
ATOM 3661 O O . SER A 1 458 ? -16.958 -6.933 -9.185 1.00 68.81 458 SER A O 1
ATOM 3663 N N . VAL A 1 459 ? -18.265 -7.564 -7.461 1.00 83.88 459 VAL A N 1
ATOM 3664 C CA . VAL A 1 459 ? -17.251 -8.327 -6.727 1.00 83.88 459 VAL A CA 1
ATOM 3665 C C . VAL A 1 459 ? -16.996 -9.637 -7.486 1.00 83.88 459 VAL A C 1
ATOM 3667 O O . VAL A 1 459 ? -17.894 -10.476 -7.522 1.00 83.88 459 VAL A O 1
ATOM 3670 N N . PRO A 1 460 ? -15.812 -9.854 -8.095 1.00 89.94 460 PRO A N 1
ATOM 3671 C CA . PRO A 1 460 ? -15.535 -11.067 -8.865 1.00 89.94 460 PRO A CA 1
ATOM 3672 C C . PRO A 1 460 ? -15.393 -12.306 -7.982 1.00 89.94 460 PRO A C 1
ATOM 3674 O O . PRO A 1 460 ? -15.687 -13.407 -8.436 1.00 89.94 460 PRO A O 1
ATOM 3677 N N . ALA A 1 461 ? -14.883 -12.122 -6.762 1.00 92.62 461 ALA A N 1
ATOM 3678 C CA . ALA A 1 461 ? -14.807 -13.131 -5.714 1.00 92.62 461 ALA A CA 1
ATOM 3679 C C . ALA A 1 461 ? -14.571 -12.460 -4.353 1.00 92.62 461 ALA A C 1
ATOM 3681 O O . ALA A 1 461 ? -13.902 -11.422 -4.261 1.00 92.62 461 ALA A O 1
ATOM 3682 N N . LYS A 1 462 ? -15.075 -13.095 -3.297 1.00 93.88 462 LYS A N 1
ATOM 3683 C CA . LYS A 1 462 ? -14.763 -12.807 -1.898 1.00 93.88 462 LYS A CA 1
ATOM 3684 C C . LYS A 1 462 ? -13.862 -13.916 -1.364 1.00 93.88 462 LYS A C 1
ATOM 3686 O O . LYS A 1 462 ? -14.182 -15.093 -1.501 1.00 93.88 462 LYS A O 1
ATOM 3691 N N . LEU A 1 463 ? -12.770 -13.540 -0.715 1.00 96.00 463 LEU A N 1
ATOM 3692 C CA . LEU A 1 463 ? -11.847 -14.463 -0.065 1.00 96.00 463 LEU A CA 1
ATOM 3693 C C . LEU A 1 463 ? -11.820 -14.208 1.445 1.00 96.00 463 LEU A C 1
ATOM 3695 O O . LEU A 1 463 ? -11.842 -13.053 1.872 1.00 96.00 463 LEU A O 1
ATOM 3699 N N . GLN A 1 464 ? -11.717 -15.268 2.246 1.00 95.94 464 GLN A N 1
ATOM 3700 C CA . GLN A 1 464 ? -11.162 -15.185 3.600 1.00 95.94 464 GLN A CA 1
ATOM 3701 C C . GLN A 1 464 ? -9.733 -15.691 3.544 1.00 95.94 464 GLN A C 1
ATOM 3703 O O . GLN A 1 464 ? -9.491 -16.814 3.099 1.00 95.94 464 GLN A O 1
ATOM 3708 N N . VAL A 1 465 ? -8.789 -14.880 4.003 1.00 97.31 465 VAL A N 1
ATOM 3709 C CA . VAL A 1 465 ? -7.375 -15.245 3.991 1.00 97.31 465 VAL A CA 1
ATOM 3710 C C . VAL A 1 465 ? -6.742 -15.016 5.344 1.00 97.31 465 VAL A C 1
ATOM 3712 O O . VAL A 1 465 ? -7.174 -14.158 6.108 1.00 97.31 465 VAL A O 1
ATOM 3715 N N . TYR A 1 466 ? -5.670 -15.749 5.599 1.00 97.00 466 TYR A N 1
ATOM 3716 C CA . TYR A 1 466 ? -4.705 -15.427 6.637 1.00 97.00 466 TYR A CA 1
ATOM 3717 C C . TYR A 1 466 ? -3.392 -15.011 5.981 1.00 97.00 466 TYR A C 1
ATOM 3719 O O . TYR A 1 466 ? -2.965 -15.648 5.018 1.00 97.00 466 TYR A O 1
ATOM 3727 N N . THR A 1 467 ? -2.764 -13.948 6.482 1.00 96.94 467 THR A N 1
ATOM 3728 C CA . THR A 1 467 ? -1.571 -13.346 5.865 1.00 96.94 467 THR A CA 1
ATOM 3729 C C . THR A 1 467 ? -0.468 -13.049 6.869 1.00 96.94 467 THR A C 1
ATOM 3731 O O . THR A 1 467 ? -0.733 -12.592 7.980 1.00 96.94 467 THR A O 1
ATOM 3734 N N . TRP A 1 468 ? 0.781 -13.243 6.446 1.00 96.50 468 TRP A N 1
ATOM 3735 C CA . TRP A 1 468 ? 1.976 -12.949 7.232 1.00 96.50 468 TRP A CA 1
ATOM 3736 C C . TRP A 1 468 ? 3.138 -12.536 6.319 1.00 96.50 468 TRP A C 1
ATOM 3738 O O . TRP A 1 468 ? 3.388 -13.188 5.308 1.00 96.50 468 TRP A O 1
ATOM 3748 N N . LEU A 1 469 ? 3.859 -11.471 6.665 1.00 97.12 469 LEU A N 1
ATOM 3749 C CA . LEU A 1 469 ? 5.096 -11.055 5.998 1.00 97.12 469 LEU A CA 1
ATOM 3750 C C . LEU A 1 469 ? 6.133 -10.703 7.062 1.00 97.12 469 LEU A C 1
ATOM 3752 O O . LEU A 1 469 ? 5.826 -9.946 7.968 1.00 97.12 469 LEU A O 1
ATOM 3756 N N . GLY A 1 470 ? 7.373 -11.162 6.956 1.00 95.19 470 GLY A N 1
ATOM 3757 C CA . GLY A 1 470 ? 8.405 -10.800 7.932 1.00 95.19 470 GLY A CA 1
ATOM 3758 C C . GLY A 1 470 ? 9.794 -11.258 7.526 1.00 95.19 470 GLY A C 1
ATOM 3759 O O . GLY A 1 470 ? 9.955 -11.927 6.511 1.00 95.19 470 GLY A O 1
ATOM 3760 N N . GLU A 1 471 ? 10.807 -10.902 8.315 1.00 92.38 471 GLU A N 1
ATOM 3761 C CA . GLU A 1 471 ? 12.151 -11.467 8.140 1.00 92.38 471 GLU A CA 1
ATOM 3762 C C . GLU A 1 471 ? 12.121 -12.988 8.323 1.00 92.38 471 GLU A C 1
ATOM 3764 O O . GLU A 1 471 ? 11.428 -13.500 9.207 1.00 92.38 471 GLU A O 1
ATOM 3769 N N . MET A 1 472 ? 12.951 -13.709 7.568 1.00 87.69 472 MET A N 1
ATOM 3770 C CA . MET A 1 472 ? 13.068 -15.168 7.672 1.00 87.69 472 MET A CA 1
ATOM 3771 C C . MET A 1 472 ? 13.340 -15.655 9.101 1.00 87.69 472 MET A C 1
ATOM 3773 O O . MET A 1 472 ? 12.773 -16.659 9.525 1.00 87.69 472 MET A O 1
ATOM 3777 N N . LYS A 1 473 ? 14.136 -14.920 9.890 1.00 87.94 473 LYS A N 1
ATOM 3778 C CA . LYS A 1 473 ? 14.425 -15.269 11.296 1.00 87.94 473 LYS A CA 1
ATOM 3779 C C . LYS A 1 473 ? 13.190 -15.243 12.212 1.00 87.94 473 LYS A C 1
ATOM 3781 O O . LYS A 1 473 ? 13.212 -15.824 13.294 1.00 87.94 473 LYS A O 1
ATOM 3786 N N . HIS A 1 474 ? 12.113 -14.575 11.795 1.00 90.62 474 HIS A N 1
ATOM 3787 C CA . HIS A 1 474 ? 10.846 -14.494 12.523 1.00 90.62 474 HIS A CA 1
ATOM 3788 C C . HIS A 1 474 ? 9.785 -15.471 12.001 1.00 90.62 474 HIS A C 1
ATOM 3790 O O . HIS A 1 474 ? 8.682 -15.501 12.545 1.00 90.62 474 HIS A O 1
ATOM 3796 N N . LYS A 1 475 ? 10.107 -16.309 11.004 1.00 87.25 475 LYS A N 1
ATOM 3797 C CA . LYS A 1 475 ? 9.185 -17.291 10.408 1.00 87.25 475 LYS A CA 1
ATOM 3798 C C . LYS A 1 475 ? 8.497 -18.183 11.450 1.00 87.25 475 LYS A C 1
ATOM 3800 O O . LYS A 1 475 ? 7.347 -18.558 11.265 1.00 87.25 475 LYS A O 1
ATOM 3805 N N . LYS A 1 476 ? 9.147 -18.466 12.580 1.00 85.75 476 LYS A N 1
ATOM 3806 C CA . LYS A 1 476 ? 8.570 -19.244 13.688 1.00 85.75 476 LYS A CA 1
ATOM 3807 C C . LYS A 1 476 ? 7.285 -18.671 14.299 1.00 85.75 476 LYS A C 1
ATOM 3809 O O . LYS A 1 476 ? 6.500 -19.419 14.863 1.00 85.75 476 LYS A O 1
ATOM 3814 N N . TYR A 1 477 ? 7.041 -17.368 14.161 1.00 89.69 477 TYR A N 1
ATOM 3815 C CA . TYR A 1 477 ? 5.833 -16.712 14.674 1.00 89.69 477 TYR A CA 1
ATOM 3816 C C . TYR A 1 477 ? 4.655 -16.746 13.691 1.00 89.69 477 TYR A C 1
ATOM 3818 O O . TYR A 1 477 ? 3.576 -16.237 13.994 1.00 89.69 477 TYR A O 1
ATOM 3826 N N . LEU A 1 478 ? 4.843 -17.343 12.514 1.00 88.19 478 LEU A N 1
ATOM 3827 C CA . LEU A 1 478 ? 3.855 -17.380 11.442 1.00 88.19 478 LEU A CA 1
ATOM 3828 C C . LEU A 1 478 ? 2.565 -18.102 11.817 1.00 88.19 478 LEU A C 1
ATOM 3830 O O . LEU A 1 478 ? 1.515 -17.728 11.311 1.00 88.19 478 LEU A O 1
ATOM 3834 N N . ALA A 1 479 ? 2.614 -19.118 12.677 1.00 87.19 479 ALA A N 1
ATOM 3835 C CA . ALA A 1 479 ? 1.423 -19.872 13.066 1.00 87.19 479 ALA A CA 1
ATOM 3836 C C . ALA A 1 479 ? 0.616 -19.197 14.192 1.00 87.19 479 ALA A C 1
ATOM 3838 O O . ALA A 1 479 ? -0.536 -19.560 14.410 1.00 87.19 479 ALA A O 1
ATOM 3839 N N . ASN A 1 480 ? 1.177 -18.194 14.882 1.00 88.19 480 ASN A N 1
ATOM 3840 C CA . ASN A 1 480 ? 0.595 -17.633 16.109 1.00 88.19 480 ASN A CA 1
ATOM 3841 C C . ASN A 1 480 ? -0.787 -16.997 15.918 1.00 88.19 480 ASN A C 1
ATOM 3843 O O . ASN A 1 480 ? -1.552 -16.901 16.873 1.00 88.19 480 ASN A O 1
ATOM 3847 N N . GLY A 1 481 ? -1.085 -16.521 14.710 1.00 88.75 481 GLY A N 1
ATOM 3848 C CA . GLY A 1 481 ? -2.360 -15.889 14.391 1.00 88.75 481 GLY A CA 1
ATOM 3849 C C . GLY A 1 481 ? -3.379 -16.807 13.719 1.00 88.75 481 GLY A C 1
ATOM 3850 O O . GLY A 1 481 ? -4.474 -16.347 13.389 1.00 88.75 481 GLY A O 1
ATOM 3851 N N . LEU A 1 482 ? -3.027 -18.069 13.447 1.00 89.50 482 LEU A N 1
ATOM 3852 C CA . LEU A 1 482 ? -3.962 -19.000 12.825 1.00 89.50 482 LEU A CA 1
ATOM 3853 C C . LEU A 1 482 ? -5.121 -19.296 13.792 1.00 89.50 482 LEU A C 1
ATOM 3855 O O . LEU A 1 482 ? -4.896 -19.440 14.997 1.00 89.50 482 LEU A O 1
ATOM 3859 N N . PRO A 1 483 ? -6.368 -19.398 13.295 1.00 88.56 483 PRO A N 1
ATOM 3860 C CA . PRO A 1 483 ? -7.497 -19.779 14.133 1.00 88.56 483 PRO A CA 1
ATOM 3861 C C . PRO A 1 483 ? -7.274 -21.127 14.824 1.00 88.56 483 PRO A C 1
ATOM 3863 O O . PRO A 1 483 ? -6.640 -22.030 14.274 1.00 88.56 483 PRO A O 1
ATOM 3866 N N . LYS A 1 484 ? -7.867 -21.290 16.010 1.00 87.00 484 LYS A N 1
ATOM 3867 C CA . LYS A 1 484 ? -7.927 -22.596 16.676 1.00 87.00 484 LYS A CA 1
ATOM 3868 C C . LYS A 1 484 ? -8.635 -23.618 15.778 1.00 87.00 484 LYS A C 1
ATOM 3870 O O . LYS A 1 484 ? -9.540 -23.259 15.023 1.00 87.00 484 LYS A O 1
ATOM 3875 N N . GLY A 1 485 ? -8.189 -24.868 15.859 1.00 85.44 485 GLY A N 1
ATOM 3876 C CA . GLY A 1 485 ? -8.703 -25.989 15.074 1.00 85.44 485 GLY A CA 1
ATOM 3877 C C . GLY A 1 485 ? -7.882 -26.341 13.833 1.00 85.44 485 GLY A C 1
ATOM 3878 O O . GLY A 1 485 ? -8.067 -27.428 13.297 1.00 85.44 485 GLY A O 1
ATOM 3879 N N . TYR A 1 486 ? -6.942 -25.498 13.390 1.00 86.31 486 TYR A N 1
ATOM 3880 C CA . TYR A 1 486 ? -5.967 -25.896 12.366 1.00 86.31 486 TYR A CA 1
ATOM 3881 C C . TYR A 1 486 ? -4.818 -26.705 12.979 1.00 86.31 486 TYR A C 1
ATOM 3883 O O . TYR A 1 486 ? -4.223 -26.289 13.974 1.00 86.31 486 TYR A O 1
ATOM 3891 N N . ASN A 1 487 ? -4.473 -27.836 12.361 1.00 77.31 487 ASN A N 1
ATOM 3892 C CA . ASN A 1 487 ? -3.290 -28.604 12.729 1.00 77.31 487 ASN A CA 1
ATOM 3893 C C . ASN A 1 487 ? -2.027 -27.819 12.374 1.00 77.31 487 ASN A C 1
ATOM 3895 O O . ASN A 1 487 ? -1.794 -27.473 11.214 1.00 77.31 487 ASN A O 1
ATOM 3899 N N . ILE A 1 488 ? -1.176 -27.597 13.373 1.00 68.56 488 ILE A N 1
ATOM 3900 C CA . ILE A 1 488 ? 0.190 -27.132 13.153 1.00 68.56 488 ILE A CA 1
ATOM 3901 C C . ILE A 1 488 ? 0.977 -28.340 12.648 1.00 68.56 488 ILE A C 1
ATOM 3903 O O . ILE A 1 488 ? 1.351 -29.222 13.418 1.00 68.56 488 ILE A O 1
ATOM 3907 N N . THR A 1 489 ? 1.167 -28.414 11.333 1.00 68.00 489 THR A N 1
ATOM 3908 C CA . THR A 1 489 ? 1.942 -29.490 10.710 1.00 68.00 489 THR A CA 1
ATOM 3909 C C . THR A 1 489 ? 3.406 -29.442 11.187 1.00 68.00 489 THR A C 1
ATOM 3911 O O . THR A 1 489 ? 3.872 -28.378 11.614 1.00 68.00 489 THR A O 1
ATOM 3914 N N . PRO A 1 490 ? 4.176 -30.546 11.120 1.00 66.62 490 PRO A N 1
ATOM 3915 C CA . PRO A 1 490 ? 5.599 -30.532 11.469 1.00 66.62 490 PRO A CA 1
ATOM 3916 C C . PRO A 1 490 ? 6.403 -29.450 10.730 1.00 66.62 490 PRO A C 1
ATOM 3918 O O . PRO A 1 490 ? 7.381 -28.939 11.264 1.00 66.62 490 PRO A O 1
ATOM 3921 N N . GLU A 1 491 ? 5.990 -29.060 9.524 1.00 69.25 491 GLU A N 1
ATOM 3922 C CA . GLU A 1 491 ? 6.594 -27.987 8.725 1.00 69.25 491 GLU A CA 1
ATOM 3923 C C . GLU A 1 491 ? 6.339 -26.592 9.321 1.00 69.25 491 GLU A C 1
ATOM 3925 O O . GLU A 1 491 ? 7.210 -25.722 9.252 1.00 69.25 491 GLU A O 1
ATOM 3930 N N . LEU A 1 492 ? 5.170 -26.376 9.936 1.00 68.56 492 LEU A N 1
ATOM 3931 C CA . LEU A 1 492 ? 4.878 -25.166 10.714 1.00 68.56 492 LEU A CA 1
ATOM 3932 C C . LEU A 1 492 ? 5.553 -25.202 12.086 1.00 68.56 492 LEU A C 1
ATOM 3934 O O . LEU A 1 492 ? 6.011 -24.167 12.561 1.00 68.56 492 LEU A O 1
ATOM 3938 N N . PHE A 1 493 ? 5.652 -26.379 12.706 1.00 60.94 493 PHE A N 1
ATOM 3939 C CA . PHE A 1 493 ? 6.332 -26.561 13.990 1.00 60.94 493 PHE A CA 1
ATOM 3940 C C . PHE A 1 493 ? 7.846 -26.324 13.870 1.00 60.94 493 PHE A C 1
ATOM 3942 O O . PHE A 1 493 ? 8.441 -25.630 14.689 1.00 60.94 493 PHE A O 1
ATOM 3949 N N . ASN A 1 494 ? 8.463 -26.811 12.790 1.00 64.31 494 ASN A N 1
ATOM 3950 C CA . ASN A 1 494 ? 9.881 -26.612 12.479 1.00 64.31 494 ASN A CA 1
ATOM 3951 C C . ASN A 1 494 ? 10.143 -25.322 11.683 1.00 64.31 494 ASN A C 1
ATOM 3953 O O . ASN A 1 494 ? 11.168 -25.203 11.005 1.00 64.31 494 ASN A O 1
ATOM 3957 N N . ALA A 1 495 ? 9.243 -24.337 11.764 1.00 64.50 495 ALA A N 1
ATOM 3958 C CA . ALA A 1 495 ? 9.384 -23.050 11.087 1.00 64.50 495 ALA A CA 1
ATOM 3959 C C . ALA A 1 495 ? 10.640 -22.263 11.513 1.00 64.50 495 ALA A C 1
ATOM 3961 O O . ALA A 1 495 ? 11.025 -21.325 10.815 1.00 64.50 495 ALA A O 1
ATOM 3962 N N . GLU A 1 496 ? 11.304 -22.657 12.607 1.00 63.03 496 GLU A N 1
ATOM 3963 C CA . GLU A 1 496 ? 12.625 -22.150 12.996 1.00 63.03 496 GLU A CA 1
ATOM 3964 C C . GLU A 1 496 ? 13.724 -22.496 11.986 1.00 63.03 496 GLU A C 1
ATOM 3966 O O . GLU A 1 496 ? 14.686 -21.742 11.874 1.00 63.03 496 GLU A O 1
ATOM 3971 N N . ASN A 1 497 ? 13.588 -23.595 11.230 1.00 71.06 497 ASN A N 1
ATOM 3972 C CA . ASN A 1 497 ? 14.530 -23.953 10.177 1.00 71.06 497 ASN A CA 1
ATOM 3973 C C . ASN A 1 497 ? 14.188 -23.188 8.880 1.00 71.06 497 ASN A C 1
ATOM 3975 O O . ASN A 1 497 ? 13.201 -23.516 8.207 1.00 71.06 497 ASN A O 1
ATOM 3979 N N . PRO A 1 498 ? 15.008 -22.204 8.460 1.00 65.56 498 PRO A N 1
ATOM 3980 C CA . PRO A 1 498 ? 14.726 -21.386 7.278 1.00 65.56 498 PRO A CA 1
ATOM 3981 C C . PRO A 1 498 ? 14.770 -22.190 5.967 1.00 65.56 498 PRO A C 1
ATOM 3983 O O . PRO A 1 498 ? 14.193 -21.774 4.956 1.00 65.56 498 PRO A O 1
ATOM 3986 N N . ARG A 1 499 ? 15.449 -23.349 5.980 1.00 69.00 499 ARG A N 1
ATOM 3987 C CA . ARG A 1 499 ? 15.630 -24.215 4.808 1.00 69.00 499 ARG A CA 1
ATOM 3988 C C . ARG A 1 499 ? 14.405 -25.070 4.503 1.00 69.00 499 ARG A C 1
ATOM 3990 O O . ARG A 1 499 ? 14.225 -25.446 3.352 1.00 69.00 499 ARG A O 1
ATOM 3997 N N . LEU A 1 500 ? 13.562 -25.362 5.495 1.00 72.19 500 LEU A N 1
ATOM 3998 C CA . LEU A 1 500 ? 12.348 -26.142 5.263 1.00 72.19 500 LEU A CA 1
ATOM 3999 C C . LEU A 1 500 ? 11.259 -25.245 4.651 1.00 72.19 500 LEU A C 1
ATOM 4001 O O . LEU A 1 500 ? 11.037 -24.133 5.154 1.00 72.19 500 LEU A O 1
ATOM 4005 N N . PRO A 1 501 ? 10.572 -25.673 3.579 1.00 69.31 501 PRO A N 1
ATOM 4006 C CA . PRO A 1 501 ? 9.412 -24.947 3.078 1.00 69.31 501 PRO A CA 1
ATOM 4007 C C . PRO A 1 501 ? 8.272 -24.997 4.116 1.00 69.31 501 PRO A C 1
ATOM 4009 O O . PRO A 1 501 ? 8.207 -25.936 4.910 1.00 69.31 501 PRO A O 1
ATOM 4012 N N . PRO A 1 502 ? 7.400 -23.973 4.184 1.00 75.50 502 PRO A N 1
AT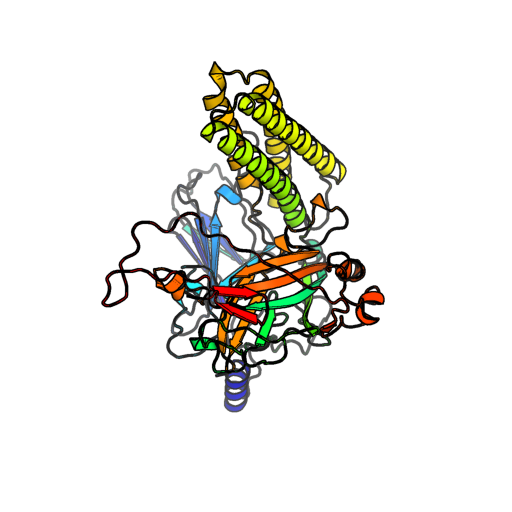OM 4013 C CA . PRO A 1 502 ? 6.135 -24.091 4.920 1.00 75.50 502 PRO A CA 1
ATOM 4014 C C . PRO A 1 502 ? 5.256 -25.184 4.272 1.00 75.50 502 PRO A C 1
ATOM 4016 O O . PRO A 1 502 ? 5.556 -25.632 3.162 1.00 75.50 502 PRO A O 1
ATOM 4019 N N . PRO A 1 503 ? 4.150 -25.601 4.907 1.00 83.38 503 PRO A N 1
ATOM 4020 C CA . PRO A 1 503 ? 3.283 -26.597 4.299 1.00 83.38 503 PRO A CA 1
ATOM 4021 C C . PRO A 1 503 ? 2.551 -26.041 3.070 1.00 83.38 503 PRO A C 1
ATOM 4023 O O . PRO A 1 503 ? 2.210 -24.859 3.004 1.00 83.38 503 PRO A O 1
ATOM 4026 N N . ALA A 1 504 ? 2.253 -26.933 2.124 1.00 86.25 504 ALA A N 1
ATOM 4027 C CA . ALA A 1 504 ? 1.436 -26.638 0.947 1.00 86.25 504 ALA A CA 1
ATOM 4028 C C . ALA A 1 504 ? -0.052 -26.436 1.290 1.00 86.25 504 ALA A C 1
ATOM 4030 O O . ALA A 1 504 ? -0.766 -25.737 0.568 1.00 86.25 504 ALA A O 1
ATOM 4031 N N . TYR A 1 505 ? -0.509 -27.043 2.389 1.00 90.31 505 TYR A N 1
ATOM 4032 C CA . TYR A 1 505 ? -1.879 -26.988 2.891 1.00 90.31 505 TYR A CA 1
ATOM 4033 C C . TYR A 1 505 ? -1.872 -26.928 4.419 1.00 90.31 505 TYR A C 1
ATOM 4035 O O . TYR A 1 505 ? -1.016 -27.540 5.054 1.00 90.31 505 TYR A O 1
ATOM 4043 N N . ILE A 1 506 ? -2.846 -26.241 5.013 1.00 90.50 506 ILE A N 1
ATOM 4044 C CA . ILE A 1 506 ? -3.164 -26.394 6.439 1.00 90.50 506 ILE A CA 1
ATOM 4045 C C . ILE A 1 506 ? -4.494 -27.122 6.584 1.00 90.50 506 ILE A C 1
ATOM 4047 O O . ILE A 1 506 ? -5.442 -26.828 5.861 1.00 90.50 506 ILE A O 1
ATOM 4051 N N . HIS A 1 507 ? -4.562 -28.059 7.524 1.00 89.94 507 HIS A N 1
ATOM 4052 C CA . HIS A 1 507 ? -5.725 -28.920 7.710 1.00 89.94 507 HIS A CA 1
ATOM 4053 C C . HIS A 1 507 ? -6.545 -28.482 8.925 1.00 89.94 507 HIS A C 1
ATOM 4055 O O . HIS A 1 507 ? -5.992 -28.322 10.016 1.00 89.94 507 HIS A O 1
ATOM 4061 N N . TYR A 1 508 ? -7.852 -28.298 8.758 1.00 89.00 508 TYR A N 1
ATOM 4062 C CA . TYR A 1 508 ? -8.777 -28.006 9.854 1.00 89.00 508 TYR A CA 1
ATOM 4063 C C . TYR A 1 508 ? -9.340 -29.294 10.466 1.00 89.00 508 TYR A C 1
ATOM 4065 O O . TYR A 1 508 ? -9.897 -30.124 9.760 1.00 89.00 508 TYR A O 1
ATOM 4073 N N . CYS A 1 509 ? -9.223 -29.455 11.783 1.00 87.06 509 CYS A N 1
ATOM 4074 C CA . CYS A 1 509 ? -9.496 -30.718 12.484 1.00 87.06 509 CYS A CA 1
ATOM 4075 C C . CYS A 1 509 ? -10.804 -30.735 13.262 1.00 87.06 509 CYS A C 1
ATOM 4077 O O . CYS A 1 509 ? -11.274 -31.792 13.681 1.00 87.06 509 CYS A O 1
ATOM 4079 N N . GLU A 1 510 ? -11.373 -29.565 13.512 1.00 86.12 510 GLU A N 1
ATOM 4080 C CA . GLU A 1 510 ? -12.555 -29.435 14.345 1.00 86.12 510 GLU A CA 1
ATOM 4081 C C . GLU A 1 510 ? -13.819 -29.418 13.481 1.00 86.12 510 GLU A C 1
ATOM 4083 O O . GLU A 1 510 ? -13.818 -28.984 12.328 1.00 86.12 510 GLU A O 1
ATOM 4088 N N . LYS A 1 511 ? -14.929 -29.900 14.041 1.00 81.56 511 LYS A N 1
ATOM 4089 C CA . LYS A 1 511 ? -16.243 -29.851 13.395 1.00 81.56 511 LYS A CA 1
ATOM 4090 C C . LYS A 1 511 ? -17.215 -29.135 14.311 1.00 81.56 511 LYS A C 1
ATOM 4092 O O . LYS A 1 511 ? -17.364 -29.498 15.474 1.00 81.56 511 LYS A O 1
ATOM 4097 N N . TYR A 1 512 ? -17.899 -28.143 13.757 1.00 79.81 512 TYR A N 1
ATOM 4098 C CA . TYR A 1 512 ? -18.869 -27.325 14.471 1.00 79.81 512 TYR A CA 1
ATOM 4099 C C . TYR A 1 512 ? -20.227 -27.396 13.780 1.00 79.81 512 TYR A C 1
ATOM 4101 O O . TYR A 1 512 ? -20.310 -27.424 12.552 1.00 79.81 512 TYR A O 1
ATOM 4109 N N . THR A 1 513 ? -21.296 -27.407 14.577 1.00 82.00 513 THR A N 1
ATOM 4110 C CA . THR A 1 513 ? -22.667 -27.261 14.075 1.00 82.00 513 THR A CA 1
ATOM 4111 C C . THR A 1 513 ? -23.090 -25.811 14.239 1.00 82.00 513 THR A C 1
ATOM 4113 O O . THR A 1 513 ? -23.128 -25.299 15.356 1.00 82.00 513 THR A O 1
ATOM 4116 N N . PHE A 1 514 ? -23.420 -25.152 13.132 1.00 77.62 514 PHE A N 1
ATOM 4117 C CA . PHE A 1 514 ? -23.892 -23.771 13.128 1.00 77.62 514 PHE A CA 1
ATOM 4118 C C . PHE A 1 514 ? -25.407 -23.737 12.934 1.00 77.62 514 PHE A C 1
ATOM 4120 O O . PHE A 1 514 ? -25.954 -24.487 12.128 1.00 77.62 514 PHE A O 1
ATOM 4127 N N . GLN A 1 515 ? -26.088 -22.852 13.662 1.00 81.81 515 GLN A N 1
ATOM 4128 C CA . GLN A 1 515 ? -27.518 -22.595 13.500 1.00 81.81 515 GLN A CA 1
ATOM 4129 C C . GLN A 1 515 ? -27.728 -21.100 13.259 1.00 81.81 515 GLN A C 1
ATOM 4131 O O . GLN A 1 515 ? -27.368 -20.283 14.102 1.00 81.81 515 GLN A O 1
ATOM 4136 N N . LEU A 1 516 ? -28.323 -20.744 12.119 1.00 75.94 516 LEU A N 1
ATOM 4137 C CA . LEU A 1 516 ? -28.775 -19.384 11.829 1.00 75.94 516 LEU A CA 1
ATOM 4138 C C . LEU A 1 516 ? -30.300 -19.336 11.938 1.00 75.94 516 LEU A C 1
ATOM 4140 O O . LEU A 1 516 ? -30.991 -20.157 11.338 1.00 75.94 516 LEU A O 1
ATOM 4144 N N . ARG A 1 517 ? -30.824 -18.358 12.678 1.00 79.94 517 ARG A N 1
ATOM 4145 C CA . ARG A 1 517 ? -32.254 -18.029 12.719 1.00 79.94 517 ARG A CA 1
ATOM 4146 C C . ARG A 1 517 ? -32.420 -16.618 12.172 1.00 79.94 517 ARG A C 1
ATOM 4148 O O . ARG A 1 517 ? -31.762 -15.705 12.661 1.00 79.94 517 ARG A O 1
ATOM 4155 N N . ALA A 1 518 ? -33.264 -16.451 11.162 1.00 73.06 518 ALA A N 1
ATOM 4156 C CA . ALA A 1 518 ? -33.532 -15.160 10.542 1.00 73.06 518 ALA A CA 1
ATOM 4157 C C . ALA A 1 518 ? -35.006 -14.793 10.734 1.00 73.06 518 ALA A C 1
ATOM 4159 O O . ALA A 1 518 ? -35.883 -15.622 10.507 1.00 73.06 518 ALA A O 1
ATOM 4160 N N . TYR A 1 519 ? -35.260 -13.549 11.138 1.00 75.19 519 TYR A N 1
ATOM 4161 C CA . TYR A 1 519 ? -36.595 -12.968 11.258 1.00 75.19 519 TYR A CA 1
ATOM 4162 C C . TYR A 1 519 ? -36.622 -11.689 10.425 1.00 75.19 519 TYR A C 1
ATOM 4164 O O . TYR A 1 519 ? -35.778 -10.811 10.613 1.00 75.19 519 TYR A O 1
ATOM 4172 N N . MET A 1 520 ? -37.566 -11.580 9.494 1.00 71.62 520 MET A N 1
ATOM 4173 C CA . MET A 1 520 ? -37.731 -10.383 8.675 1.00 71.62 520 MET A CA 1
ATOM 4174 C C . MET A 1 520 ? -38.792 -9.480 9.310 1.00 71.62 520 MET A C 1
ATOM 4176 O O . MET A 1 520 ? -39.969 -9.819 9.306 1.00 71.62 520 MET A O 1
ATOM 4180 N N . TYR A 1 521 ? -38.383 -8.335 9.858 1.00 69.94 521 TYR A N 1
ATOM 4181 C CA . TYR A 1 521 ? -39.300 -7.397 10.527 1.00 69.94 521 TYR A CA 1
ATOM 4182 C C . TYR A 1 521 ? -39.831 -6.293 9.602 1.00 69.94 521 TYR A C 1
ATOM 4184 O O . TYR A 1 521 ? -40.847 -5.667 9.903 1.00 69.94 521 TYR A O 1
ATOM 4192 N N . GLN A 1 522 ? -39.163 -6.039 8.471 1.00 68.50 522 GLN A N 1
ATOM 4193 C CA . GLN A 1 522 ? -39.542 -4.969 7.552 1.00 68.50 522 GLN A CA 1
ATOM 4194 C C . GLN A 1 522 ? -39.095 -5.267 6.114 1.00 68.50 522 GLN A C 1
ATOM 4196 O O . GLN A 1 522 ? -37.905 -5.333 5.828 1.00 68.50 522 GLN A O 1
ATOM 4201 N N . ALA A 1 523 ? -40.066 -5.379 5.208 1.00 65.94 523 ALA A N 1
ATOM 4202 C CA . ALA A 1 523 ? -39.887 -5.381 3.757 1.00 65.94 523 ALA A CA 1
ATOM 4203 C C . ALA A 1 523 ? -41.076 -4.627 3.134 1.00 65.94 523 ALA A C 1
ATOM 4205 O O . ALA A 1 523 ? -42.060 -5.220 2.705 1.00 65.94 523 ALA A O 1
ATOM 4206 N N . ARG A 1 524 ? -41.052 -3.290 3.223 1.00 68.06 524 ARG A N 1
ATOM 4207 C CA . ARG A 1 524 ? -42.150 -2.421 2.759 1.00 68.06 524 ARG A CA 1
ATOM 4208 C C . ARG A 1 524 ? -41.886 -1.950 1.331 1.00 68.06 524 ARG A C 1
ATOM 4210 O O . ARG A 1 524 ? -40.732 -1.794 0.945 1.00 68.06 524 ARG A O 1
ATOM 4217 N N . SER A 1 525 ? -42.959 -1.682 0.588 1.00 67.94 525 SER A N 1
ATOM 4218 C CA . SER A 1 525 ? -42.902 -1.128 -0.774 1.00 67.94 525 SER A CA 1
ATOM 4219 C C . SER A 1 525 ? -42.197 -2.023 -1.804 1.00 67.94 525 SER A C 1
ATOM 4221 O O . SER A 1 525 ? -41.620 -1.519 -2.766 1.00 67.94 525 SER A O 1
ATOM 4223 N N . LEU A 1 526 ? -42.239 -3.346 -1.615 1.00 66.38 526 LEU A N 1
ATOM 4224 C CA . LEU A 1 526 ? -41.846 -4.294 -2.656 1.00 66.38 526 LEU A CA 1
ATOM 4225 C C . LEU A 1 526 ? -42.921 -4.326 -3.749 1.00 66.38 526 LEU A C 1
ATOM 4227 O O . LEU A 1 526 ? -44.116 -4.312 -3.458 1.00 66.38 526 LEU A O 1
ATOM 4231 N N . ILE A 1 527 ? -42.485 -4.335 -5.007 1.00 65.25 527 ILE A N 1
ATOM 4232 C CA . ILE A 1 527 ? -43.379 -4.472 -6.158 1.00 65.25 527 ILE A CA 1
ATOM 4233 C C . ILE A 1 527 ? -43.802 -5.942 -6.222 1.00 65.25 527 ILE A C 1
ATOM 4235 O O . ILE A 1 527 ? -42.935 -6.809 -6.322 1.00 65.25 527 ILE A O 1
ATOM 4239 N N . GLY A 1 528 ? -45.111 -6.212 -6.166 1.00 66.62 528 GLY A N 1
ATOM 4240 C CA . GLY A 1 528 ? -45.658 -7.558 -6.363 1.00 66.62 528 GLY A CA 1
ATOM 4241 C C . GLY A 1 528 ? -45.155 -8.154 -7.677 1.00 66.62 528 GLY A C 1
ATOM 4242 O O . GLY A 1 528 ? -45.313 -7.549 -8.738 1.00 66.62 528 GLY A O 1
ATOM 4243 N N . SER A 1 529 ? -44.473 -9.296 -7.592 1.00 65.88 529 SER A N 1
ATOM 4244 C CA . SER A 1 529 ? -43.789 -9.924 -8.729 1.00 65.88 529 SER A CA 1
ATOM 4245 C C . SER A 1 529 ? -44.638 -10.964 -9.454 1.00 65.88 529 SER A C 1
ATOM 4247 O O . SER A 1 529 ? -44.199 -11.498 -10.473 1.00 65.88 529 SER A O 1
ATOM 4249 N N . ASP A 1 530 ? -45.815 -11.286 -8.926 1.00 71.62 530 ASP A N 1
ATOM 4250 C CA . ASP A 1 530 ? -46.700 -12.315 -9.450 1.00 71.62 530 ASP A CA 1
ATOM 4251 C C . ASP A 1 530 ? -48.042 -11.735 -9.937 1.00 71.62 530 ASP A C 1
ATOM 4253 O O . ASP A 1 530 ? -48.351 -10.553 -9.768 1.00 71.62 530 ASP A O 1
ATOM 4257 N N . ALA A 1 531 ? -48.852 -12.582 -10.573 1.00 66.75 531 ALA A N 1
ATOM 4258 C CA . ALA A 1 531 ? -50.152 -12.182 -11.110 1.00 66.75 531 ALA A CA 1
ATOM 4259 C C . ALA A 1 531 ? -51.193 -11.854 -10.020 1.00 66.75 531 ALA A C 1
ATOM 4261 O O . ALA A 1 531 ? -52.246 -11.307 -10.346 1.00 66.75 531 ALA A O 1
ATOM 4262 N N . SER A 1 532 ? -50.919 -12.183 -8.749 1.00 71.94 532 SER A N 1
ATOM 4263 C CA . SER A 1 532 ? -51.797 -11.882 -7.614 1.00 71.94 532 SER A CA 1
ATOM 4264 C C . SER A 1 532 ? -51.545 -10.491 -7.017 1.00 71.94 532 SER A C 1
ATOM 4266 O O . SER A 1 532 ? -52.378 -9.985 -6.265 1.00 71.94 532 SER A O 1
ATOM 4268 N N . GLY A 1 533 ? -50.429 -9.845 -7.380 1.00 66.50 533 GLY A N 1
ATOM 4269 C CA . GLY A 1 533 ? -50.013 -8.562 -6.816 1.00 66.50 533 GLY A CA 1
ATOM 4270 C C . GLY A 1 533 ? -49.408 -8.688 -5.415 1.00 66.50 533 GLY A C 1
ATOM 4271 O O . GLY A 1 533 ? -49.182 -7.666 -4.761 1.00 66.50 533 GLY A O 1
ATOM 4272 N N . LEU A 1 534 ? -49.136 -9.913 -4.955 1.00 66.69 534 LEU A N 1
ATOM 4273 C CA . LEU A 1 534 ? -48.498 -10.197 -3.675 1.00 66.69 534 LEU A CA 1
ATOM 4274 C C . LEU A 1 534 ? -46.979 -10.345 -3.856 1.00 66.69 534 LEU A C 1
ATOM 4276 O O . LEU A 1 534 ? -46.449 -10.533 -4.951 1.00 66.69 534 LEU A O 1
ATOM 4280 N N . SER A 1 535 ? -46.246 -10.168 -2.760 1.00 68.44 535 SER A N 1
ATOM 4281 C CA . SER A 1 535 ? -44.824 -10.497 -2.687 1.00 68.44 535 SER A CA 1
ATOM 4282 C C . SER A 1 535 ? -44.670 -11.641 -1.705 1.00 68.44 535 SER A C 1
ATOM 4284 O O . SER A 1 535 ? -45.114 -11.516 -0.565 1.00 68.44 535 SER A O 1
ATOM 4286 N N . ASP A 1 536 ? -43.995 -12.694 -2.153 1.00 74.69 536 ASP A N 1
ATOM 4287 C CA . ASP A 1 536 ? -43.718 -13.919 -1.408 1.00 74.69 536 ASP A CA 1
ATOM 4288 C C . ASP A 1 536 ? -42.234 -13.943 -0.989 1.00 74.69 536 ASP A C 1
ATOM 4290 O O . ASP A 1 536 ? -41.390 -14.580 -1.636 1.00 74.69 536 ASP A O 1
ATOM 4294 N N . PRO A 1 537 ? -41.842 -13.147 0.026 1.00 73.69 537 PRO A N 1
ATOM 4295 C CA . PRO A 1 537 ? -40.448 -12.994 0.395 1.00 73.69 537 PRO A CA 1
ATOM 4296 C C . PRO A 1 537 ? -39.922 -14.282 1.024 1.00 73.69 537 PRO A C 1
ATOM 4298 O O . PRO A 1 537 ? -40.432 -14.758 2.034 1.00 73.69 537 PRO A O 1
ATOM 4301 N N . TYR A 1 538 ? -38.813 -14.779 0.491 1.00 76.81 538 TYR A N 1
ATOM 4302 C CA . TYR A 1 538 ? -38.025 -15.827 1.124 1.00 76.81 538 TYR A CA 1
ATOM 4303 C C . TYR A 1 538 ? -36.623 -15.308 1.442 1.00 76.81 538 TYR A C 1
ATOM 4305 O O . TYR A 1 538 ? -36.066 -14.469 0.731 1.00 76.81 538 TYR A O 1
ATOM 4313 N N . ALA A 1 539 ? -36.017 -15.837 2.502 1.00 78.44 539 ALA A N 1
ATOM 4314 C CA . ALA A 1 539 ? -34.611 -15.611 2.785 1.00 78.44 539 ALA A CA 1
ATOM 4315 C C . ALA A 1 539 ? -33.780 -16.705 2.112 1.00 78.44 539 ALA A C 1
ATOM 4317 O O . ALA A 1 539 ? -34.025 -17.898 2.300 1.00 78.44 539 ALA A O 1
ATOM 4318 N N . GLN A 1 540 ? -32.770 -16.300 1.344 1.00 76.69 540 GLN A N 1
ATOM 4319 C CA . GLN A 1 540 ? -31.725 -17.205 0.884 1.00 76.69 540 GLN A CA 1
ATOM 4320 C C . GLN A 1 540 ? -30.508 -17.070 1.792 1.00 76.69 540 GLN A C 1
ATOM 4322 O O . GLN A 1 540 ? -29.945 -15.987 1.938 1.00 76.69 540 GLN A O 1
ATOM 4327 N N . ILE A 1 541 ? -30.102 -18.181 2.397 1.00 76.62 541 ILE A N 1
ATOM 4328 C CA . ILE A 1 541 ? -28.961 -18.249 3.306 1.00 76.62 541 ILE A CA 1
ATOM 4329 C C . ILE A 1 541 ? -27.846 -19.000 2.591 1.00 76.62 541 ILE A C 1
ATOM 4331 O O . ILE A 1 541 ? -28.070 -20.080 2.040 1.00 76.62 541 ILE A O 1
ATOM 4335 N N . ILE A 1 542 ? -26.641 -18.433 2.607 1.00 73.44 542 ILE A N 1
ATOM 4336 C CA . ILE A 1 542 ? -25.428 -19.084 2.105 1.00 73.44 542 ILE A CA 1
ATOM 4337 C C . ILE A 1 542 ? -24.432 -19.147 3.250 1.00 73.44 542 ILE A C 1
ATOM 4339 O O . ILE A 1 542 ? -24.124 -18.129 3.872 1.00 73.44 542 ILE A O 1
ATOM 4343 N N . PHE A 1 543 ? -23.937 -20.345 3.528 1.00 73.44 543 PHE A N 1
ATOM 4344 C CA . PHE A 1 543 ? -22.949 -20.586 4.564 1.00 73.44 543 PHE A CA 1
ATOM 4345 C C . PHE A 1 543 ? -21.908 -21.581 4.059 1.00 73.44 543 PHE A C 1
ATOM 4347 O O . PHE A 1 543 ? -22.218 -22.753 3.826 1.00 73.44 543 PHE A O 1
ATOM 4354 N N . CYS A 1 544 ? -20.673 -21.099 3.897 1.00 71.19 544 CYS A N 1
ATOM 4355 C CA . CYS A 1 544 ? -19.578 -21.838 3.270 1.00 71.19 544 CYS A CA 1
ATOM 4356 C C . CYS A 1 544 ? -20.018 -22.420 1.913 1.00 71.19 544 CYS A C 1
ATOM 4358 O O . CYS A 1 544 ? -20.338 -21.679 0.988 1.00 71.19 544 CYS A O 1
ATOM 4360 N N . GLU A 1 545 ? -20.073 -23.747 1.827 1.00 71.56 545 GLU A N 1
ATOM 4361 C CA . GLU A 1 545 ? -20.397 -24.516 0.627 1.00 71.56 545 GLU A CA 1
ATOM 4362 C C . GLU A 1 545 ? -21.911 -24.766 0.454 1.00 71.56 545 GLU A C 1
ATOM 4364 O O . GLU A 1 545 ? -22.353 -25.339 -0.539 1.00 71.56 545 GLU A O 1
ATOM 4369 N N . ASN A 1 546 ? -22.739 -24.357 1.418 1.00 72.25 546 ASN A N 1
ATOM 4370 C CA . ASN A 1 546 ? -24.165 -24.672 1.440 1.00 72.25 546 ASN A CA 1
ATOM 4371 C C . ASN A 1 546 ? -25.012 -23.438 1.130 1.00 72.25 546 ASN A C 1
ATOM 4373 O O . ASN A 1 546 ? -24.748 -22.347 1.634 1.00 72.25 546 ASN A O 1
ATOM 4377 N N . SER A 1 547 ? -26.080 -23.624 0.352 1.00 75.69 547 SER A N 1
ATOM 4378 C CA . SER A 1 547 ? -27.136 -22.625 0.195 1.00 75.69 547 SER A CA 1
ATOM 4379 C C . SER A 1 547 ? -28.496 -23.278 0.381 1.00 75.69 547 SER A C 1
ATOM 4381 O O . SER A 1 547 ? -28.742 -24.365 -0.138 1.00 75.69 547 SER A O 1
ATOM 4383 N N . THR A 1 548 ? -29.367 -22.615 1.135 1.00 76.31 548 THR A N 1
ATOM 4384 C CA . THR A 1 548 ? -30.757 -23.025 1.328 1.00 76.31 548 THR A CA 1
ATOM 4385 C C . THR A 1 548 ? -31.676 -21.810 1.277 1.00 76.31 548 THR A C 1
ATOM 4387 O O . THR A 1 548 ? -31.231 -20.670 1.447 1.00 76.31 548 THR A O 1
ATOM 4390 N N . LYS A 1 549 ? -32.961 -22.049 1.029 1.00 79.25 549 LYS A N 1
ATOM 4391 C CA . LYS A 1 549 ? -34.010 -21.028 1.025 1.00 79.25 549 LYS A CA 1
ATOM 4392 C C . LYS A 1 549 ? -35.028 -21.365 2.106 1.00 79.25 549 LYS A C 1
ATOM 4394 O O . LYS A 1 549 ? -35.305 -22.541 2.341 1.00 79.25 549 LYS A O 1
ATOM 4399 N N . THR A 1 550 ? -35.574 -20.350 2.767 1.00 76.44 550 THR A N 1
ATOM 4400 C CA . THR A 1 550 ? -36.758 -20.545 3.612 1.00 76.44 550 THR A CA 1
ATOM 4401 C C . THR A 1 550 ? -37.941 -20.970 2.745 1.00 76.44 550 THR A C 1
ATOM 4403 O O . THR A 1 550 ? -37.950 -20.708 1.541 1.00 76.44 550 THR A O 1
ATOM 4406 N N . GLN A 1 551 ? -38.923 -21.641 3.349 1.00 71.81 551 GLN A N 1
ATOM 4407 C CA . GLN A 1 551 ? -40.189 -21.900 2.664 1.00 71.81 551 GLN A CA 1
ATOM 4408 C C . GLN A 1 551 ? -40.820 -20.564 2.254 1.00 71.81 551 GLN A C 1
ATOM 4410 O O . GLN A 1 551 ? -40.684 -19.577 2.984 1.00 71.81 551 GLN A O 1
ATOM 4415 N N . VAL A 1 552 ? -41.405 -20.560 1.057 1.00 61.53 552 VAL A N 1
ATOM 4416 C CA . VAL A 1 552 ? -42.253 -19.481 0.546 1.00 61.53 552 VAL A CA 1
ATOM 4417 C C . VAL A 1 552 ? -43.649 -19.673 1.109 1.00 61.53 552 VAL A C 1
ATOM 4419 O O . VAL A 1 552 ? -44.127 -20.830 1.024 1.00 61.53 552 VAL A O 1
#